Protein AF-A0A2K8M964-F1 (afdb_monomer)

Solvent-accessible surface area (backbone atoms only — not comparable to full-atom values): 25993 Å² total; per-residue (Å²): 140,85,85,83,83,85,87,89,86,86,86,88,82,88,88,83,84,88,84,87,88,90,89,86,85,90,88,86,87,88,90,86,88,88,87,88,87,73,71,53,57,13,79,77,76,64,48,77,38,82,64,74,71,95,71,92,65,82,78,81,58,53,56,84,63,90,85,57,62,48,78,42,82,41,100,85,79,46,73,45,76,37,46,47,60,54,50,52,53,51,51,54,52,50,54,69,72,57,61,89,82,81,88,87,85,87,88,86,86,90,85,62,90,75,65,76,75,78,78,71,93,84,80,80,84,89,73,88,70,70,70,68,64,58,58,66,50,53,54,54,52,52,52,51,51,52,50,51,52,54,48,52,49,51,51,52,50,52,50,50,50,50,48,53,52,50,52,50,52,50,49,51,50,51,51,50,50,53,50,49,51,50,51,52,48,53,50,48,52,51,48,52,52,49,51,53,49,49,54,50,50,50,52,51,52,56,46,52,49,50,52,50,54,50,51,50,52,50,51,53,51,52,49,52,52,49,54,53,51,50,52,52,49,52,51,50,51,53,52,49,54,52,51,52,50,52,50,52,51,50,51,53,51,50,51,52,52,50,52,52,50,52,53,50,52,49,53,51,51,53,52,51,49,53,50,52,52,50,52,51,51,50,52,50,52,51,52,53,52,50,52,51,52,50,54,52,49,52,49,53,50,49,54,51,51,51,51,51,50,52,50,51,51,51,52,50,51,49,53,50,51,52,52,51,49,51,52,50,49,54,50,52,52,49,52,49,51,51,52,48,53,52,47,54,51,47,53,50,51,50,50,53,50,50,53,51,49,51,51,49,53,50,50,50,50,51,52,50,54,51,50,52,51,55,51,55,58,53,57,64,59,61,66,64,66,71,70,69,78,81,79,82,88,85,89,84,89,86,80,92,81,81,86,83,88,86,78,90,76,60,66,75,58,52,58,57,55,56,55,57,60,74,72,48,91,117

Secondary structure (DSSP, 8-state):
---------------------------------------EE-TTT-PEEPPPPSSSPPPP-S---TT--EEEE-TTS-EEEE-HHHHHHHHHHHHHHS------------SSTTTTTSS-TTS-SSS-STTHHHHHHHHHHHHHHHHHHHHHHHHHHHHHHHHHHHHHHHHHHHHHHHHHHHHHHHHHHHHHHHHHHHHHHHHHHHHHHHHHHHHHHHHHHHHHHHHHHHHHHHHHHHHHHHHHHHHHHHHHHHHHHHHHHHHHHHHHHHHHHHHHHHHHHHHHHHHHHHHHHHHHHHHHHHHHHHHHHHHHHHHHHHHHHHHHHHHHHHHHHHHHHHHHHHHHHHHHHHHHHHHHHHHHHHHHHHHHHHHHHHHHHHHHHHTTTTTSSSSSS--------------SSSHHHHHHHHHHSSS---

pLDDT: mean 72.09, std 21.63, range [27.67, 97.69]

Sequence (426 aa):
MIDEPSPTSGNAAAAGSGPAPPADGLLDGPGVPPEEAGTGQCEACGRVLPRAAEGGGQPQRFCHAEHTLWRVPDRKGGTKRMRCREVAAAWQVEAATRGRADAPGPPIDLHGLAEQVASFGTRAAEVLAPLGALAGQADRIQEALAGDVAAARREVEAMRARVREMEGQVSVAQAAARTAEQEAQKARERAAAATSKAEQAERIAAQATRERDQAQGQLDAERKRRETAEELRAAALTAKDLAEQENARLAAAVEQQTQRLEELQTGVRDTARAHSEEIGRLHQQHAEALAAAQADHDRTLAERIDRERTRLDQELQRATAEHAAERNRLTAELDAARRSAAADAREQAETIGALNRELGAATVRAAAAETDRENAAAALAGLRTGLEELISDIAVPRPETSQPADVADGTRAWFADQLARLLDTP

Foldseek 3Di:
DDDDDDDDDDDDDDDDDDDDDDDDDDDDDDDDDDDDDDWDAAPQPRHTDDDDPPDDDDDDNHDPDPPDWDFDQDPVRHTDTDGSVVVVVVVVVVCVVPPDDDDDDDDDDDDPPPPVVPPPPPPPPPPPDPPVVVVVVVVVVVVVVVVVVVVVVVVVVVVVVVVVVVVVVVVVVVVVVVVVVVVVVVVVVVVVVVVVVVVVVVVVVVVVVVVVVVVVVVVVVVVVVVVVVVVVVVVVVVVVVVVVVVVVVVVVVVVVVVVVVVVVVVVVVVVVVVVVVVVVVVVVVVVVVVVVVVVVVVVVVVVVVVVVVVVVVVVVVVVVVVVVVVVVVVVVVVVVVVVVVVVVVVVVVVVVVVVVVVVVVVVVVVVVVVVVVVVVVVVVVVVVVVVPPPPPDDDDDDDDDDDDDDDPDPVVVVVVVVVVVVVDPD

Mean predicted aligned error: 23.31 Å

Radius of gyration: 129.9 Å; Cα contacts (8 Å, |Δi|>4): 72; chains: 1; bounding box: 238×81×354 Å

Structure (mmCIF, N/CA/C/O backbone):
data_AF-A0A2K8M964-F1
#
_entry.id   AF-A0A2K8M964-F1
#
loop_
_atom_site.group_PDB
_atom_site.id
_atom_site.type_symbol
_atom_site.label_atom_id
_atom_site.label_alt_id
_atom_site.label_comp_id
_atom_site.label_asym_id
_atom_site.label_entity_id
_atom_site.label_seq_id
_atom_site.pdbx_PDB_ins_code
_atom_site.Cartn_x
_atom_site.Cartn_y
_atom_site.Cartn_z
_atom_site.occupancy
_atom_site.B_iso_or_equiv
_atom_site.auth_seq_id
_atom_site.auth_comp_id
_atom_site.auth_asym_id
_atom_site.auth_atom_id
_atom_site.pdbx_PDB_model_num
ATOM 1 N N . MET A 1 1 ? -4.542 -20.917 17.287 1.00 40.91 1 MET A N 1
ATOM 2 C CA . MET A 1 1 ? -3.892 -21.504 18.474 1.00 40.91 1 MET A CA 1
ATOM 3 C C . MET A 1 1 ? -4.021 -20.466 19.562 1.00 40.91 1 MET A C 1
ATOM 5 O O . MET A 1 1 ? -3.433 -19.402 19.431 1.00 40.91 1 MET A O 1
ATOM 9 N N . ILE A 1 2 ? -4.942 -20.705 20.489 1.00 37.47 2 ILE A N 1
ATOM 10 C CA . ILE A 1 2 ? -5.301 -19.798 21.578 1.00 37.47 2 ILE A CA 1
ATOM 11 C C . ILE A 1 2 ? -4.778 -20.487 22.831 1.00 37.47 2 ILE A C 1
ATOM 13 O O . ILE A 1 2 ? -5.277 -21.558 23.161 1.00 37.47 2 ILE A O 1
ATOM 17 N N . ASP A 1 3 ? -3.769 -19.898 23.462 1.00 45.75 3 ASP A N 1
ATOM 18 C CA . ASP A 1 3 ? -3.354 -20.242 24.819 1.00 45.75 3 ASP A CA 1
ATOM 19 C C . ASP A 1 3 ? -3.607 -19.010 25.689 1.00 45.75 3 ASP A C 1
ATOM 21 O O . ASP A 1 3 ? -2.879 -18.018 25.630 1.00 45.75 3 ASP A O 1
ATOM 25 N N . GLU A 1 4 ? -4.682 -19.076 26.469 1.00 50.28 4 GLU A N 1
ATOM 26 C CA . GLU A 1 4 ? -4.830 -18.309 27.703 1.00 50.28 4 GLU A CA 1
ATOM 27 C C . GLU A 1 4 ? -4.284 -19.154 28.857 1.00 50.28 4 GLU A C 1
ATOM 29 O O . GLU A 1 4 ? -4.508 -20.368 28.903 1.00 50.28 4 GLU A O 1
ATOM 34 N N . PRO A 1 5 ? -3.656 -18.512 29.852 1.00 57.22 5 PRO A N 1
ATOM 35 C CA . PRO A 1 5 ? -4.019 -18.886 31.209 1.00 57.22 5 PRO A CA 1
ATOM 36 C C . PRO A 1 5 ? -4.329 -17.696 32.124 1.00 57.22 5 PRO A C 1
ATOM 38 O O . PRO A 1 5 ? -3.728 -16.623 32.071 1.00 57.22 5 PRO A O 1
ATOM 41 N N . SER A 1 6 ? -5.301 -17.985 32.984 1.00 47.41 6 SER A N 1
ATOM 42 C CA . SER A 1 6 ? -5.972 -17.185 34.002 1.00 47.41 6 SER A CA 1
ATOM 43 C C . SER A 1 6 ? -5.071 -16.459 35.017 1.00 47.41 6 SER A C 1
ATOM 45 O O . SER A 1 6 ? -3.968 -16.921 35.315 1.00 47.41 6 SER A O 1
ATOM 47 N N . PRO A 1 7 ? -5.582 -15.382 35.652 1.00 54.84 7 PRO A N 1
ATOM 48 C CA . PRO A 1 7 ? -4.859 -14.617 36.660 1.00 54.84 7 PRO A CA 1
ATOM 49 C C . PRO A 1 7 ? -5.059 -15.158 38.085 1.00 54.84 7 PRO A C 1
ATOM 51 O O . PRO A 1 7 ? -6.172 -15.456 38.521 1.00 54.84 7 PRO A O 1
ATOM 54 N N . THR A 1 8 ? -3.967 -15.199 38.844 1.00 40.88 8 THR A N 1
ATOM 55 C CA . THR A 1 8 ? -3.927 -15.333 40.303 1.00 40.88 8 THR A CA 1
ATOM 56 C C . THR A 1 8 ? -3.992 -13.951 40.952 1.00 40.88 8 THR A C 1
ATOM 58 O O . THR A 1 8 ? -3.067 -13.149 40.842 1.00 40.88 8 THR A O 1
ATOM 61 N N . SER A 1 9 ? -5.072 -13.679 41.678 1.00 43.28 9 SER A N 1
ATOM 62 C CA . SER A 1 9 ? -5.207 -12.535 42.580 1.00 43.28 9 SER A CA 1
ATOM 63 C C . SER A 1 9 ? -5.222 -13.031 44.026 1.00 43.28 9 SER A C 1
ATOM 65 O O . SER A 1 9 ? -6.190 -13.619 44.499 1.00 43.28 9 SER A O 1
ATOM 67 N N . GLY A 1 10 ? -4.120 -12.795 44.736 1.00 36.47 10 GLY A N 1
ATOM 68 C CA . GLY A 1 10 ? -4.004 -12.991 46.177 1.00 36.47 10 GLY A CA 1
ATOM 69 C C . GLY A 1 10 ? -3.487 -11.710 46.814 1.00 36.47 10 GLY A C 1
ATOM 70 O O . GLY A 1 10 ? -2.317 -11.381 46.658 1.00 36.47 10 GLY A O 1
ATOM 71 N N . ASN A 1 11 ? -4.367 -10.976 47.494 1.00 41.28 11 ASN A N 1
ATOM 72 C CA . ASN A 1 11 ? -3.999 -9.942 48.458 1.00 41.28 11 ASN A CA 1
ATOM 73 C C . ASN A 1 11 ? -5.216 -9.573 49.313 1.00 41.28 11 ASN A C 1
ATOM 75 O O . ASN A 1 11 ? -6.194 -9.054 48.783 1.00 41.28 11 ASN A O 1
ATOM 79 N N . ALA A 1 12 ? -5.126 -9.781 50.628 1.00 39.16 12 ALA A N 1
ATOM 80 C CA . ALA A 1 12 ? -5.748 -8.912 51.627 1.00 39.16 12 ALA A CA 1
ATOM 81 C C . ALA A 1 12 ? -5.158 -9.195 53.015 1.00 39.16 12 ALA A C 1
ATOM 83 O O . ALA A 1 12 ? -4.974 -10.341 53.422 1.00 39.16 12 ALA A O 1
ATOM 84 N N . ALA A 1 13 ? -4.857 -8.108 53.713 1.00 41.25 13 ALA A N 1
ATOM 85 C CA . ALA A 1 13 ? -4.199 -8.030 55.000 1.00 41.25 13 ALA A CA 1
ATOM 86 C C . ALA A 1 13 ? -5.193 -7.796 56.158 1.00 41.25 13 ALA A C 1
ATOM 88 O O . ALA A 1 13 ? -6.268 -7.248 55.949 1.00 41.25 13 ALA A O 1
ATOM 89 N N . ALA A 1 14 ? -4.718 -8.114 57.368 1.00 41.19 14 ALA A N 1
ATOM 90 C CA . ALA A 1 14 ? -4.820 -7.349 58.621 1.00 41.19 14 ALA A CA 1
ATOM 91 C C . ALA A 1 14 ? -6.162 -7.094 59.365 1.00 41.19 14 ALA A C 1
ATOM 93 O O . ALA A 1 14 ? -7.125 -6.561 58.832 1.00 41.19 14 ALA A O 1
ATOM 94 N N . ALA A 1 15 ? -6.030 -7.279 60.693 1.00 38.66 15 ALA A N 1
ATOM 95 C CA . ALA A 1 15 ? -6.541 -6.474 61.820 1.00 38.66 15 ALA A CA 1
ATOM 96 C C . ALA A 1 15 ? -7.928 -6.758 62.448 1.00 38.66 15 ALA A C 1
ATOM 98 O O . ALA A 1 15 ? -8.960 -6.650 61.801 1.00 38.66 15 ALA A O 1
ATOM 99 N N . GLY A 1 16 ? -7.923 -6.918 63.787 1.00 34.56 16 GLY A N 1
ATOM 100 C CA . GLY A 1 16 ? -8.814 -6.140 64.668 1.00 34.56 16 GLY A CA 1
ATOM 101 C C . GLY A 1 16 ? -9.736 -6.877 65.657 1.00 34.56 16 GLY A C 1
ATOM 102 O O . GLY A 1 16 ? -10.811 -7.305 65.275 1.00 34.56 16 GLY A O 1
ATOM 103 N N . SER A 1 17 ? -9.341 -6.858 66.942 1.00 40.28 17 SER A N 1
ATOM 104 C CA . SER A 1 17 ? -10.141 -6.477 68.138 1.00 40.28 17 SER A CA 1
ATOM 105 C C . SER A 1 17 ? -11.373 -7.290 68.614 1.00 40.28 17 SER A C 1
ATOM 107 O O . SER A 1 17 ? -12.320 -7.524 67.876 1.00 40.28 17 SER A O 1
ATOM 109 N N . GLY A 1 18 ? -11.386 -7.623 69.922 1.00 39.59 18 GLY A N 1
ATOM 110 C CA . GLY A 1 18 ? -12.523 -8.192 70.690 1.00 39.59 18 GLY A CA 1
ATOM 111 C C . GLY A 1 18 ? -13.693 -7.215 70.937 1.00 39.59 18 GLY A C 1
ATOM 112 O O . GLY A 1 18 ? -13.637 -6.095 70.425 1.00 39.59 18 GLY A O 1
ATOM 113 N N . PRO A 1 19 ? -14.753 -7.594 71.702 1.00 52.03 19 PRO A N 1
ATOM 114 C CA . PRO A 1 19 ? -14.696 -7.681 73.182 1.00 52.03 19 PRO A CA 1
ATOM 115 C C . PRO A 1 19 ? -15.599 -8.765 73.866 1.00 52.03 19 PRO A C 1
ATOM 117 O O . PRO A 1 19 ? -16.373 -9.455 73.212 1.00 52.03 19 PRO A O 1
ATOM 120 N N . ALA A 1 20 ? -15.481 -8.897 75.203 1.00 41.50 20 ALA A N 1
ATOM 121 C CA . ALA A 1 20 ? -16.343 -9.648 76.165 1.00 41.50 20 ALA A CA 1
ATOM 122 C C . ALA A 1 20 ? -17.724 -8.954 76.409 1.00 41.50 20 ALA A C 1
ATOM 124 O O . ALA A 1 20 ? -17.921 -7.931 75.747 1.00 41.50 20 ALA A O 1
ATOM 125 N N . PRO A 1 21 ? -18.646 -9.322 77.364 1.00 58.38 21 PRO A N 1
ATOM 126 C CA . PRO A 1 21 ? -18.757 -10.390 78.414 1.00 58.38 21 PRO A CA 1
ATOM 127 C C . PRO A 1 21 ? -20.223 -10.998 78.484 1.00 58.38 21 PRO A C 1
ATOM 129 O O . PRO A 1 21 ? -20.845 -10.989 77.421 1.00 58.38 21 PRO A O 1
ATOM 132 N N . PRO A 1 22 ? -20.880 -11.442 79.612 1.00 55.94 22 PRO A N 1
ATOM 133 C CA . PRO A 1 22 ? -20.491 -11.800 81.003 1.00 55.94 22 PRO A CA 1
ATOM 134 C C . PRO A 1 22 ? -21.078 -13.143 81.568 1.00 55.94 22 PRO A C 1
ATOM 136 O O . PRO A 1 22 ? -21.690 -13.935 80.860 1.00 55.94 22 PRO A O 1
ATOM 139 N N . ALA A 1 23 ? -20.825 -13.365 82.870 1.00 41.78 23 ALA A N 1
ATOM 140 C CA . ALA A 1 23 ? -21.050 -14.527 83.748 1.00 41.78 23 ALA A CA 1
ATOM 141 C C . ALA A 1 23 ? -22.488 -14.751 84.290 1.00 41.78 23 ALA A C 1
ATOM 143 O O . ALA A 1 23 ? -23.269 -13.806 84.302 1.00 41.78 23 ALA A O 1
ATOM 144 N N . ASP A 1 24 ? -22.789 -15.973 84.785 1.00 40.06 24 ASP A N 1
ATOM 145 C CA . ASP A 1 24 ? -23.288 -16.278 86.159 1.00 40.06 24 ASP A CA 1
ATOM 146 C C . ASP A 1 24 ? -23.806 -17.734 86.352 1.00 40.06 24 ASP A C 1
ATOM 148 O O . ASP A 1 24 ? -24.409 -18.309 85.450 1.00 40.06 24 ASP A O 1
ATOM 152 N N . GLY A 1 25 ? -23.639 -18.279 87.577 1.00 34.75 25 GLY A N 1
ATOM 153 C CA . GLY A 1 25 ? -24.485 -19.339 88.189 1.00 34.75 25 GLY A CA 1
ATOM 154 C C . GLY A 1 25 ? -23.884 -20.761 88.305 1.00 34.75 25 GLY A C 1
ATOM 155 O O . GLY A 1 25 ? -23.862 -21.481 87.318 1.00 34.75 25 GLY A O 1
ATOM 156 N N . LEU A 1 26 ? -23.250 -21.185 89.414 1.00 37.28 26 LEU A N 1
ATOM 157 C CA . LEU A 1 26 ? -23.795 -21.769 90.671 1.00 37.28 26 LEU A CA 1
ATOM 158 C C . LEU A 1 26 ? -24.529 -23.129 90.516 1.00 37.28 26 LEU A C 1
ATOM 160 O O . LEU A 1 26 ? -25.620 -23.129 89.961 1.00 37.28 26 LEU A O 1
ATOM 164 N N . LEU A 1 27 ? -23.975 -24.232 91.072 1.00 40.16 27 LEU A N 1
ATOM 165 C CA . LEU A 1 27 ? -24.663 -25.353 91.773 1.00 40.16 27 LEU A CA 1
ATOM 166 C C . LEU A 1 27 ? -23.699 -26.509 92.181 1.00 40.16 27 LEU A C 1
ATOM 168 O O . LEU A 1 27 ? -22.688 -26.736 91.525 1.00 40.16 27 LEU A O 1
ATOM 172 N N . ASP A 1 28 ? -24.100 -27.221 93.250 1.00 38.66 28 ASP A N 1
ATOM 173 C CA . ASP A 1 28 ? -23.691 -28.552 93.777 1.00 38.66 28 ASP A CA 1
ATOM 174 C C . ASP A 1 28 ? -22.655 -28.678 94.935 1.00 38.66 28 ASP A C 1
ATOM 176 O O . ASP A 1 28 ? -21.464 -28.417 94.797 1.00 38.66 28 ASP A O 1
ATOM 180 N N . GLY A 1 29 ? -23.146 -29.137 96.109 1.00 31.42 29 GLY A N 1
ATOM 181 C CA . GLY A 1 29 ? -22.381 -29.660 97.272 1.00 31.42 29 GLY A CA 1
ATOM 182 C C . GLY A 1 29 ? -22.253 -31.200 97.236 1.00 31.42 29 GLY A C 1
ATOM 183 O O . GLY A 1 29 ? -22.307 -31.750 96.141 1.00 31.42 29 GLY A O 1
ATOM 184 N N . PRO A 1 30 ? -22.235 -31.969 98.356 1.00 47.41 30 PRO A N 1
ATOM 185 C CA . PRO A 1 30 ? -21.761 -31.753 99.736 1.00 47.41 30 PRO A CA 1
ATOM 186 C C . PRO A 1 30 ? -20.774 -32.865 100.230 1.00 47.41 30 PRO A C 1
ATOM 188 O O . PRO A 1 30 ? -20.643 -33.920 99.617 1.00 47.41 30 PRO A O 1
ATOM 191 N N . GLY A 1 31 ? -20.138 -32.686 101.400 1.00 32.56 31 GLY A N 1
ATOM 192 C CA . GLY A 1 31 ? -19.386 -33.741 102.112 1.00 32.56 31 GLY A CA 1
ATOM 193 C C . GLY A 1 31 ? -19.042 -33.365 103.567 1.00 32.56 31 GLY A C 1
ATOM 194 O O . GLY A 1 31 ? -18.416 -32.343 103.810 1.00 32.56 31 GLY A O 1
ATOM 195 N N . VAL A 1 32 ? -19.486 -34.186 104.522 1.00 35.72 32 VAL A N 1
ATOM 196 C CA . VAL A 1 32 ? -19.400 -34.114 106.013 1.00 35.72 32 VAL A CA 1
ATOM 197 C C . VAL A 1 32 ? -18.560 -35.336 106.494 1.00 35.72 32 VAL A C 1
ATOM 199 O O . VAL A 1 32 ? -18.498 -36.256 105.671 1.00 35.72 32 VAL A O 1
ATOM 202 N N . PRO A 1 33 ? -17.972 -35.498 107.728 1.00 46.22 33 PRO A N 1
ATOM 203 C CA . PRO A 1 33 ? -17.981 -34.740 109.018 1.00 46.22 33 PRO A CA 1
ATOM 204 C C . PRO A 1 33 ? -16.581 -34.526 109.691 1.00 46.22 33 PRO A C 1
ATOM 206 O O . PRO A 1 33 ? -15.556 -34.873 109.106 1.00 46.22 33 PRO A O 1
ATOM 209 N N . PRO A 1 34 ? -16.520 -33.989 110.940 1.00 42.03 34 PRO A N 1
ATOM 210 C CA . PRO A 1 34 ? -16.050 -34.844 112.055 1.00 42.03 34 PRO A CA 1
ATOM 211 C C . PRO A 1 34 ? -16.833 -34.738 113.394 1.00 42.03 34 PRO A C 1
ATOM 213 O O . PRO A 1 34 ? -17.684 -33.871 113.588 1.00 42.03 34 PRO A O 1
ATOM 216 N N . GLU A 1 35 ? -16.525 -35.697 114.277 1.00 36.03 35 GLU A N 1
ATOM 217 C CA . GLU A 1 35 ? -17.191 -36.161 115.509 1.00 36.03 35 GLU A CA 1
ATOM 218 C C . GLU A 1 35 ? -17.103 -35.271 116.778 1.00 36.03 35 GLU A C 1
ATOM 220 O O . GLU A 1 35 ? -16.074 -34.700 117.119 1.00 36.03 35 GLU A O 1
ATOM 225 N N . GLU A 1 36 ? -18.242 -35.229 117.483 1.00 36.78 36 GLU A N 1
ATOM 226 C CA . GLU A 1 36 ? -18.533 -35.422 118.923 1.00 36.78 36 GLU A CA 1
ATOM 227 C C . GLU A 1 36 ? -17.621 -34.893 120.060 1.00 36.78 36 GLU A C 1
ATOM 229 O O . GLU A 1 36 ? -16.588 -35.467 120.384 1.00 36.78 36 GLU A O 1
ATOM 234 N N . ALA A 1 37 ? -18.153 -33.930 120.843 1.00 34.19 37 ALA A N 1
ATOM 235 C CA . ALA A 1 37 ? -18.005 -33.875 122.314 1.00 34.19 37 ALA A CA 1
ATOM 236 C C . ALA A 1 37 ? -19.098 -32.990 122.981 1.00 34.19 37 ALA A C 1
ATOM 238 O O . ALA A 1 37 ? -19.218 -31.806 122.659 1.00 34.19 37 ALA A O 1
ATOM 239 N N . GLY A 1 38 ? -19.852 -33.538 123.951 1.00 43.00 38 GLY A N 1
ATOM 240 C CA . GLY A 1 38 ? -20.643 -32.798 124.960 1.00 43.00 38 GLY A CA 1
ATOM 241 C C . GLY A 1 38 ? -22.174 -32.792 124.788 1.00 43.00 38 GLY A C 1
ATOM 242 O O . GLY A 1 38 ? -22.724 -31.897 124.150 1.00 43.00 38 GLY A O 1
ATOM 243 N N . THR A 1 39 ? -22.878 -33.738 125.421 1.00 51.12 39 THR A N 1
ATOM 244 C CA . THR A 1 39 ? -24.340 -33.928 125.312 1.00 51.12 39 THR A CA 1
ATOM 245 C C . THR A 1 39 ? -25.066 -33.803 126.662 1.00 51.12 39 THR A C 1
ATOM 247 O O . THR A 1 39 ? -24.845 -34.624 127.551 1.00 51.12 39 THR A O 1
ATOM 250 N N . GLY A 1 40 ? -25.965 -32.822 126.825 1.00 60.91 40 GLY A N 1
ATOM 251 C CA . GLY A 1 40 ? -26.923 -32.772 127.948 1.00 60.91 40 GLY A CA 1
ATOM 252 C C . GLY A 1 40 ? -28.095 -33.742 127.732 1.00 60.91 40 GLY A C 1
ATOM 253 O O . GLY A 1 40 ? -28.362 -34.103 126.594 1.00 60.91 40 GLY A O 1
ATOM 254 N N . GLN A 1 41 ? -28.802 -34.189 128.775 1.00 68.19 41 GLN A N 1
ATOM 255 C CA . GLN A 1 41 ? -29.974 -35.081 128.655 1.00 68.19 41 GLN A CA 1
ATOM 256 C C . GLN A 1 41 ? -31.280 -34.346 129.008 1.00 68.19 41 GLN A C 1
ATOM 258 O O . GLN A 1 41 ? -31.298 -33.460 129.856 1.00 68.19 41 GLN A O 1
ATOM 263 N N . CYS A 1 42 ? -32.388 -34.708 128.359 1.00 72.69 42 CYS A N 1
ATOM 264 C CA . CYS A 1 42 ? -33.721 -34.159 128.600 1.00 72.69 42 CYS A CA 1
ATOM 265 C C . CYS A 1 42 ? -34.270 -34.614 129.959 1.00 72.69 42 CYS A C 1
ATOM 267 O O . CYS A 1 42 ? -34.459 -35.810 130.167 1.00 72.69 42 CYS A O 1
ATOM 269 N N . GLU A 1 43 ? -34.655 -33.671 130.824 1.00 69.50 43 GLU A N 1
ATOM 270 C CA . GLU A 1 43 ? -35.143 -33.971 132.185 1.00 69.50 43 GLU A CA 1
ATOM 271 C C . GLU A 1 43 ? -36.427 -34.829 132.220 1.00 69.50 43 GLU A C 1
ATOM 273 O O . GLU A 1 43 ? -36.661 -35.545 133.186 1.00 69.50 43 GLU A O 1
ATOM 278 N N . ALA A 1 44 ? -37.262 -34.796 131.173 1.00 67.94 44 ALA A N 1
ATOM 279 C CA . ALA A 1 44 ? -38.541 -35.517 131.153 1.00 67.94 44 ALA A CA 1
ATOM 280 C C . ALA A 1 44 ? -38.462 -36.952 130.596 1.00 67.94 44 ALA A C 1
ATOM 282 O O . ALA A 1 44 ? -39.294 -37.786 130.938 1.00 67.94 44 ALA A O 1
ATOM 283 N N . CYS A 1 45 ? -37.517 -37.249 129.697 1.00 69.75 45 CYS A N 1
ATOM 284 C CA . CYS A 1 45 ? -37.443 -38.559 129.025 1.00 69.75 45 CYS A CA 1
ATOM 285 C C . CYS A 1 45 ? -36.032 -39.164 128.961 1.00 69.75 45 CYS A C 1
ATOM 287 O O . CYS A 1 45 ? -35.850 -40.201 128.332 1.00 69.75 45 CYS A O 1
ATOM 289 N N . GLY A 1 46 ? -35.028 -38.512 129.557 1.00 67.38 46 GLY A N 1
ATOM 290 C CA . GLY A 1 46 ? -33.637 -38.980 129.608 1.00 67.38 46 GLY A CA 1
ATOM 291 C C . GLY A 1 46 ? -32.861 -38.901 128.286 1.00 67.38 46 GLY A C 1
ATOM 292 O O . GLY A 1 46 ? -31.688 -39.255 128.242 1.00 67.38 46 GLY A O 1
ATOM 293 N N . ARG A 1 47 ? -33.477 -38.442 127.187 1.00 70.31 47 ARG A N 1
ATOM 294 C CA . ARG A 1 47 ? -32.848 -38.433 125.854 1.00 70.31 47 ARG A CA 1
ATOM 295 C C . ARG A 1 47 ? -31.783 -37.342 125.713 1.00 70.31 47 ARG A C 1
ATOM 297 O O . ARG A 1 47 ? -32.029 -36.202 126.089 1.00 70.31 47 ARG A O 1
ATOM 304 N N . VAL A 1 48 ? -30.648 -37.673 125.103 1.00 67.88 48 VAL A N 1
ATOM 305 C CA . VAL A 1 48 ? -29.555 -36.742 124.777 1.00 67.88 48 VAL A CA 1
ATOM 306 C C . VAL A 1 48 ? -30.028 -35.587 123.872 1.00 67.88 48 VAL A C 1
ATOM 308 O O . VAL A 1 48 ? -30.717 -35.809 122.877 1.00 67.88 48 VAL A O 1
ATOM 311 N N . LEU A 1 49 ? -29.667 -34.355 124.235 1.00 66.62 49 LEU A N 1
ATOM 312 C CA . LEU A 1 49 ? -29.971 -33.098 123.556 1.00 66.62 49 LEU A CA 1
ATOM 313 C C . LEU A 1 49 ? -28.749 -32.580 122.777 1.00 66.62 49 LEU A C 1
ATOM 315 O O . LEU A 1 49 ? -27.622 -32.698 123.268 1.00 66.62 49 LEU A O 1
ATOM 319 N N . PRO A 1 50 ? -28.961 -31.971 121.593 1.00 60.44 50 PRO A N 1
ATOM 320 C CA . PRO A 1 50 ? -27.890 -31.352 120.817 1.00 60.44 50 PRO A CA 1
ATOM 321 C C . PRO A 1 50 ? -27.283 -30.153 121.566 1.00 60.44 50 PRO A C 1
ATOM 323 O O . PRO A 1 50 ? -27.994 -29.399 122.234 1.00 60.44 50 PRO A O 1
ATOM 326 N N . ARG A 1 51 ? -25.957 -29.991 121.461 1.00 57.38 51 ARG A N 1
ATOM 327 C CA . ARG A 1 51 ? -25.169 -28.940 122.128 1.00 57.38 51 ARG A CA 1
ATOM 328 C C . ARG A 1 51 ? -25.705 -27.553 121.740 1.00 57.38 51 ARG A C 1
ATOM 330 O O . ARG A 1 51 ? -25.926 -27.281 120.563 1.00 57.38 51 ARG A O 1
ATOM 337 N N . ALA A 1 52 ? -25.935 -26.684 122.727 1.00 56.25 52 ALA A N 1
ATOM 338 C CA . ALA A 1 52 ? -26.333 -25.302 122.468 1.00 56.25 52 ALA A CA 1
ATOM 339 C C . ALA A 1 52 ? -25.209 -24.598 121.690 1.00 56.25 52 ALA A C 1
ATOM 341 O O . ALA A 1 52 ? -24.057 -24.636 122.120 1.00 56.25 52 ALA A O 1
ATOM 342 N N . ALA A 1 53 ? -25.539 -24.007 120.538 1.00 47.88 53 ALA A N 1
ATOM 343 C CA . ALA A 1 53 ? -24.582 -23.272 119.721 1.00 47.88 53 ALA A CA 1
ATOM 344 C C . ALA A 1 53 ? -23.941 -22.144 120.546 1.00 47.88 53 ALA A C 1
ATOM 346 O O . ALA A 1 53 ? -24.626 -21.449 121.300 1.00 47.88 53 ALA A O 1
ATOM 347 N N . GLU A 1 54 ? -22.623 -22.005 120.418 1.00 48.22 54 GLU A N 1
ATOM 348 C CA . GLU A 1 54 ? -21.801 -20.997 121.087 1.00 48.22 54 GLU A CA 1
ATOM 349 C C . GLU A 1 54 ? -22.307 -19.594 120.721 1.00 48.22 54 GLU A C 1
ATOM 351 O O . GLU A 1 54 ? -22.028 -19.061 119.653 1.00 48.22 54 GLU A O 1
ATOM 356 N N . GLY A 1 55 ? -23.149 -19.034 121.592 1.00 48.50 55 GLY A N 1
ATOM 357 C CA . GLY A 1 55 ? -23.871 -17.794 121.320 1.00 48.50 55 GLY A CA 1
ATOM 358 C C . GLY A 1 55 ? -25.070 -17.581 122.243 1.00 48.50 55 GLY A C 1
ATOM 359 O O . GLY A 1 55 ? -26.203 -17.508 121.786 1.00 48.50 55 GLY A O 1
ATOM 360 N N . GLY A 1 56 ? -24.834 -17.502 123.557 1.00 48.28 56 GLY A N 1
ATOM 361 C CA . GLY A 1 56 ? -25.692 -16.747 124.489 1.00 48.28 56 GLY A CA 1
ATOM 362 C C . GLY A 1 56 ? -27.135 -17.215 124.758 1.00 48.28 56 GLY A C 1
ATOM 363 O O . GLY A 1 56 ? -27.881 -16.464 125.382 1.00 48.28 56 GLY A O 1
ATOM 364 N N . GLY A 1 57 ? -27.553 -18.416 124.351 1.00 50.66 57 GLY A N 1
ATOM 365 C CA . GLY A 1 57 ? -28.860 -18.989 124.715 1.00 50.66 57 GLY A CA 1
ATOM 366 C C . GLY A 1 57 ? -28.786 -19.916 125.937 1.00 50.66 57 GLY A C 1
ATOM 367 O O . GLY A 1 57 ? -27.868 -20.725 126.035 1.00 50.66 57 GLY A O 1
ATOM 368 N N . GLN A 1 58 ? -29.749 -19.838 126.868 1.00 53.78 58 GLN A N 1
ATOM 369 C CA . GLN A 1 58 ? -29.853 -20.792 127.988 1.00 53.78 58 GLN A CA 1
ATOM 370 C C . GLN A 1 58 ? -29.899 -22.251 127.480 1.00 53.78 58 GLN A C 1
ATOM 372 O O . GLN A 1 58 ? -30.584 -22.519 126.486 1.00 53.78 58 GLN A O 1
ATOM 377 N N . PRO A 1 59 ? -29.234 -23.211 128.157 1.00 57.28 59 PRO A N 1
ATOM 378 C CA . PRO A 1 59 ? -29.270 -24.618 127.764 1.00 57.28 59 PRO A CA 1
ATOM 379 C C . PRO A 1 59 ? -30.714 -25.137 127.776 1.00 57.28 59 PRO A C 1
ATOM 381 O O . PRO A 1 59 ? -31.430 -25.008 128.772 1.00 57.28 59 PRO A O 1
ATOM 384 N N . GLN A 1 60 ? -31.162 -25.718 126.659 1.00 62.06 60 GLN A N 1
ATOM 385 C CA . GLN A 1 60 ? -32.499 -26.304 126.571 1.00 62.06 60 GLN A CA 1
ATOM 386 C C . GLN A 1 60 ? -32.601 -27.498 127.532 1.00 62.06 60 GLN A C 1
ATOM 388 O O . GLN A 1 60 ? -31.799 -28.422 127.460 1.00 62.06 60 GLN A O 1
ATOM 393 N N . ARG A 1 61 ? -33.593 -27.488 128.433 1.00 65.62 61 ARG A N 1
ATOM 394 C CA . ARG A 1 61 ? -33.801 -28.548 129.448 1.00 65.62 61 ARG A CA 1
ATOM 395 C C . ARG A 1 61 ? -34.636 -29.736 128.938 1.00 65.62 61 ARG A C 1
ATOM 397 O O . ARG A 1 61 ? -34.652 -30.803 129.551 1.00 65.62 61 ARG A O 1
ATOM 404 N N . PHE A 1 62 ? -35.334 -29.577 127.807 1.00 72.00 62 PHE A N 1
ATOM 405 C CA . PHE A 1 62 ? -36.288 -30.562 127.279 1.00 72.00 62 PHE A CA 1
ATOM 406 C C . PHE A 1 62 ? -36.134 -30.779 125.769 1.00 72.00 62 PHE A C 1
ATOM 408 O O . PHE A 1 62 ? -35.828 -29.841 125.040 1.00 72.00 62 PHE A O 1
ATOM 415 N N . CYS A 1 63 ? -36.393 -32.000 125.281 1.00 71.19 63 CYS A N 1
ATOM 416 C CA . CYS A 1 63 ? -36.311 -32.313 123.851 1.00 71.19 63 CYS A CA 1
ATOM 417 C C . CYS A 1 63 ? -37.561 -31.865 123.079 1.00 71.19 63 CYS A C 1
ATOM 419 O O . CYS A 1 63 ? -38.688 -32.009 123.559 1.00 71.19 63 CYS A O 1
ATOM 421 N N . HIS A 1 64 ? -37.360 -31.424 121.835 1.00 63.31 64 HIS A N 1
ATOM 422 C CA . HIS A 1 64 ? -38.425 -31.079 120.885 1.00 63.31 64 HIS A CA 1
ATOM 423 C C . HIS A 1 64 ? -38.863 -32.240 119.974 1.00 63.31 64 HIS A C 1
ATOM 425 O O . HIS A 1 64 ? -39.671 -32.028 119.074 1.00 63.31 64 HIS A O 1
ATOM 431 N N . ALA A 1 65 ? -38.358 -33.459 120.195 1.00 59.44 65 ALA A N 1
ATOM 432 C CA . ALA A 1 65 ? -38.643 -34.598 119.326 1.00 59.44 65 ALA A CA 1
ATOM 433 C C . ALA A 1 65 ? -40.154 -34.896 119.254 1.00 59.44 65 ALA A C 1
ATOM 435 O O . ALA A 1 65 ? -40.781 -35.226 120.260 1.00 59.44 65 ALA A O 1
ATOM 436 N N . GLU A 1 66 ? -40.724 -34.832 118.048 1.00 57.12 66 GLU A N 1
ATOM 437 C CA . GLU A 1 66 ? -42.151 -35.082 117.784 1.00 57.12 66 GLU A CA 1
ATOM 438 C C . GLU A 1 66 ? -42.559 -36.559 117.956 1.00 57.12 66 GLU A C 1
ATOM 440 O O . GLU A 1 66 ? -43.740 -36.897 117.895 1.00 57.12 66 GLU A O 1
ATOM 445 N N . HIS A 1 67 ? -41.594 -37.445 118.223 1.00 55.41 67 HIS A N 1
ATOM 446 C CA . HIS A 1 67 ? -41.774 -38.900 118.234 1.00 55.41 67 HIS A CA 1
ATOM 447 C C . HIS A 1 67 ? -41.892 -39.529 119.637 1.00 55.41 67 HIS A C 1
ATOM 449 O O . HIS A 1 67 ? -42.095 -40.735 119.744 1.00 55.41 67 HIS A O 1
ATOM 455 N N . THR A 1 68 ? -41.836 -38.741 120.716 1.00 57.69 68 THR A N 1
ATOM 456 C CA . THR A 1 68 ? -42.127 -39.185 122.095 1.00 57.69 68 THR A CA 1
ATOM 457 C C . THR A 1 68 ? -43.305 -38.383 122.649 1.00 57.69 68 THR A C 1
ATOM 459 O O . THR A 1 68 ? -43.140 -37.358 123.306 1.00 57.69 68 THR A O 1
ATOM 462 N N . LEU A 1 69 ? -44.524 -38.831 122.339 1.00 63.09 69 LEU A N 1
ATOM 463 C CA . LEU A 1 69 ? -45.763 -38.230 122.835 1.00 63.09 69 LEU A CA 1
ATOM 464 C C . LEU A 1 69 ? -46.286 -39.028 124.034 1.00 63.09 69 LEU A C 1
ATOM 466 O O . LEU A 1 69 ? -46.676 -40.188 123.889 1.00 63.09 69 LEU A O 1
ATOM 470 N N . TRP A 1 70 ? -46.338 -38.395 125.204 1.00 65.62 70 TRP A N 1
ATOM 471 C CA . TRP A 1 70 ? -46.932 -38.979 126.406 1.00 65.62 70 TRP A CA 1
ATOM 472 C C . TRP A 1 70 ? -48.452 -38.992 126.272 1.00 65.62 70 TRP A C 1
ATOM 474 O O . TRP A 1 70 ? -49.042 -37.995 125.852 1.00 65.62 70 TRP A O 1
ATOM 484 N N . ARG A 1 71 ? -49.101 -40.106 126.623 1.00 68.00 71 ARG A N 1
ATOM 485 C CA . ARG A 1 71 ? -50.565 -40.171 126.717 1.00 68.00 71 ARG A CA 1
ATOM 486 C C . ARG A 1 71 ? -50.978 -39.874 128.152 1.00 68.00 71 ARG A C 1
ATOM 488 O O . ARG A 1 71 ? -50.667 -40.658 129.041 1.00 68.00 71 ARG A O 1
ATOM 495 N N . VAL A 1 72 ? -51.686 -38.770 128.357 1.00 67.75 72 VAL A N 1
ATOM 496 C CA . VAL A 1 72 ? -52.209 -38.363 129.669 1.00 67.75 72 VAL A CA 1
ATOM 497 C C . VAL A 1 72 ? -53.745 -38.392 129.618 1.00 67.75 72 VAL A C 1
ATOM 499 O O . VAL A 1 72 ? -54.311 -37.954 128.609 1.00 67.75 72 VAL A O 1
ATOM 502 N N . PRO A 1 73 ? -54.442 -38.921 130.640 1.00 65.81 73 PRO A N 1
ATOM 503 C CA . PRO A 1 73 ? -55.901 -38.859 130.714 1.00 65.81 73 PRO A CA 1
ATOM 504 C C . PRO A 1 73 ? -56.384 -37.405 130.833 1.00 65.81 73 PRO A C 1
ATOM 506 O O . PRO A 1 73 ? -55.855 -36.640 131.635 1.00 65.81 73 PRO A O 1
ATOM 509 N N . ASP A 1 74 ? -57.389 -37.018 130.050 1.00 66.00 74 ASP A N 1
ATOM 510 C CA . ASP A 1 74 ? -58.040 -35.706 130.114 1.00 66.00 74 ASP A CA 1
ATOM 511 C C . ASP A 1 74 ? -59.327 -35.780 130.962 1.00 66.00 74 ASP A C 1
ATOM 513 O O . ASP A 1 74 ? -59.978 -36.824 131.040 1.00 66.00 74 ASP A O 1
ATOM 517 N N . ARG A 1 75 ? -59.752 -34.655 131.554 1.00 59.03 75 ARG A N 1
ATOM 518 C CA . ARG A 1 75 ? -60.931 -34.521 132.440 1.00 59.03 75 ARG A CA 1
ATOM 519 C C . ARG A 1 75 ? -62.260 -34.959 131.810 1.00 59.03 75 ARG A C 1
ATOM 521 O O . ARG A 1 75 ? -63.244 -35.102 132.526 1.00 59.03 75 ARG A O 1
ATOM 528 N N . LYS A 1 76 ? -62.301 -35.172 130.491 1.00 61.75 76 LYS A N 1
ATOM 529 C CA . LYS A 1 76 ? -63.464 -35.674 129.737 1.00 61.75 76 LYS A CA 1
ATOM 530 C C . LYS A 1 76 ? -63.373 -37.166 129.368 1.00 61.75 76 LYS A C 1
ATOM 532 O O . LYS A 1 76 ? -64.130 -37.620 128.519 1.00 61.75 76 LYS A O 1
ATOM 537 N N . GLY A 1 77 ? -62.445 -37.922 129.965 1.00 63.59 77 GLY A N 1
ATOM 538 C CA . GLY A 1 77 ? -62.313 -39.374 129.765 1.00 63.59 77 GLY A CA 1
ATOM 539 C C . GLY A 1 77 ? -61.571 -39.806 128.490 1.00 63.59 77 GLY A C 1
ATOM 540 O O . GLY A 1 77 ? -61.510 -40.996 128.199 1.00 63.59 77 GLY A O 1
ATOM 541 N N . GLY A 1 78 ? -60.989 -38.869 127.731 1.00 65.19 78 GLY A N 1
ATOM 542 C CA . GLY A 1 78 ? -60.111 -39.156 126.586 1.00 65.19 78 GLY A CA 1
ATOM 543 C C . GLY A 1 78 ? -58.625 -39.184 126.969 1.00 65.19 78 GLY A C 1
ATOM 544 O O . GLY A 1 78 ? -58.258 -38.771 128.062 1.00 65.19 78 GLY A O 1
ATOM 545 N N . THR A 1 79 ? -57.742 -39.631 126.068 1.00 65.94 79 THR A N 1
ATOM 546 C CA . THR A 1 79 ? -56.280 -39.492 126.239 1.00 65.94 79 THR A CA 1
ATOM 547 C C . THR A 1 79 ? -55.736 -38.392 125.329 1.00 65.94 79 THR A C 1
ATOM 549 O O . THR A 1 79 ? -55.865 -38.468 124.107 1.00 65.94 79 THR A O 1
ATOM 552 N N . LYS A 1 80 ? -55.099 -37.369 125.911 1.00 73.81 80 LYS A N 1
ATOM 553 C CA . LYS A 1 80 ? -54.400 -36.310 125.170 1.00 73.81 80 LYS A CA 1
ATOM 554 C C . LYS A 1 80 ? -52.930 -36.693 124.999 1.00 73.81 80 LYS A C 1
ATOM 556 O O . LYS A 1 80 ? -52.304 -37.212 125.921 1.00 73.81 80 LYS A O 1
ATOM 561 N N . ARG A 1 81 ? -52.377 -36.449 123.808 1.00 73.19 81 ARG A N 1
ATOM 562 C CA . ARG A 1 81 ? -50.946 -36.625 123.518 1.00 73.19 81 ARG A CA 1
ATOM 563 C C . ARG A 1 81 ? -50.207 -35.320 123.805 1.00 73.19 81 ARG A C 1
ATOM 565 O O . ARG A 1 81 ? -50.587 -34.295 123.249 1.00 73.19 81 ARG A O 1
ATOM 572 N N . MET A 1 82 ? -49.187 -35.361 124.659 1.00 73.06 82 MET A N 1
ATOM 573 C CA . MET A 1 82 ? -48.408 -34.187 125.073 1.00 73.06 82 MET A CA 1
ATOM 574 C C . MET A 1 82 ? -46.915 -34.364 124.781 1.00 73.06 82 MET A C 1
ATOM 576 O O . MET A 1 82 ? -46.373 -35.467 124.902 1.00 73.06 82 MET A O 1
ATOM 580 N N . ARG A 1 83 ? -46.249 -33.267 124.400 1.00 75.81 83 ARG A N 1
ATOM 581 C CA . ARG A 1 83 ? -44.793 -33.198 124.176 1.00 75.81 83 ARG A CA 1
ATOM 582 C C . ARG A 1 83 ? -44.057 -33.056 125.521 1.00 75.81 83 ARG A C 1
ATOM 584 O O . ARG A 1 83 ? -44.612 -32.508 126.471 1.00 75.81 83 ARG A O 1
ATOM 591 N N . CYS A 1 84 ? -42.789 -33.472 125.616 1.00 76.44 84 CYS A N 1
ATOM 592 C CA . CYS A 1 84 ? -42.008 -33.443 126.871 1.00 76.44 84 CYS A CA 1
ATOM 593 C C . CYS A 1 84 ? -41.994 -32.074 127.590 1.00 76.44 84 CYS A C 1
ATOM 595 O O . CYS A 1 84 ? -42.088 -32.026 128.814 1.00 76.44 84 CYS A O 1
ATOM 597 N N . ARG A 1 85 ? -41.942 -30.956 126.847 1.00 72.75 85 ARG A N 1
ATOM 598 C CA . ARG A 1 85 ? -42.024 -29.593 127.415 1.00 72.75 85 ARG A CA 1
ATOM 599 C C . ARG A 1 85 ? -43.380 -29.300 128.069 1.00 72.75 85 ARG A C 1
ATOM 601 O O . ARG A 1 85 ? -43.446 -28.598 129.071 1.00 72.75 85 ARG A O 1
ATOM 608 N N . GLU A 1 86 ? -44.457 -29.829 127.501 1.00 73.25 86 GLU A N 1
ATOM 609 C CA . GLU A 1 86 ? -45.822 -29.609 127.984 1.00 73.25 86 GLU A CA 1
ATOM 610 C C . GLU A 1 86 ? -46.114 -30.472 129.219 1.00 73.25 86 GLU A C 1
ATOM 612 O O . GLU A 1 86 ? -46.816 -30.027 130.124 1.00 73.25 86 GLU A O 1
ATOM 617 N N . VAL A 1 87 ? -45.538 -31.680 129.293 1.00 70.12 87 VAL A N 1
ATOM 618 C CA . VAL A 1 87 ? -45.635 -32.563 130.472 1.00 70.12 87 VAL A CA 1
ATOM 619 C C . VAL A 1 87 ? -44.936 -31.938 131.681 1.00 70.12 87 VAL A C 1
ATOM 621 O O . VAL A 1 87 ? -45.507 -31.916 132.766 1.00 70.12 87 VAL A O 1
ATOM 624 N N . ALA A 1 88 ? -43.753 -31.345 131.494 1.00 64.62 88 ALA A N 1
ATOM 625 C CA . ALA A 1 88 ? -43.054 -30.641 132.569 1.00 64.62 88 ALA A CA 1
ATOM 626 C C . ALA A 1 88 ? -43.835 -29.413 133.076 1.00 64.62 88 ALA A C 1
ATOM 628 O O . ALA A 1 88 ? -43.900 -29.180 134.283 1.00 64.62 88 ALA A O 1
ATOM 629 N N . ALA A 1 89 ? -44.483 -28.663 132.176 1.00 65.62 89 ALA A N 1
ATOM 630 C CA . ALA A 1 89 ? -45.356 -27.554 132.559 1.00 65.62 89 ALA A CA 1
ATOM 631 C C . ALA A 1 89 ? -46.585 -28.036 133.355 1.00 65.62 89 ALA A C 1
ATOM 633 O O . ALA A 1 89 ? -46.956 -27.410 134.346 1.00 65.62 89 ALA A O 1
ATOM 634 N N . ALA A 1 90 ? -47.181 -29.175 132.983 1.00 64.50 90 ALA A N 1
ATOM 635 C CA . ALA A 1 90 ? -48.279 -29.776 133.741 1.00 64.50 90 ALA A CA 1
ATOM 636 C C . ALA A 1 90 ? -47.832 -30.283 135.127 1.00 64.50 90 ALA A C 1
ATOM 638 O O . ALA A 1 90 ? -48.524 -30.026 136.111 1.00 64.50 90 ALA A O 1
ATOM 639 N N . TRP A 1 91 ? -46.655 -30.913 135.239 1.00 67.19 91 TRP A N 1
ATOM 640 C CA . TRP A 1 91 ? -46.088 -31.338 136.528 1.00 67.19 91 TRP A CA 1
ATOM 641 C C . TRP A 1 91 ? -45.706 -30.167 137.439 1.00 67.19 91 TRP A C 1
ATOM 643 O O . TRP A 1 91 ? -45.876 -30.273 138.649 1.00 67.19 91 TRP A O 1
ATOM 653 N N . GLN A 1 92 ? -45.254 -29.032 136.897 1.00 62.94 92 GLN A N 1
ATOM 654 C CA . GLN A 1 92 ? -45.006 -27.825 137.698 1.00 62.94 92 GLN A CA 1
ATOM 655 C C . GLN A 1 92 ? -46.302 -27.198 138.231 1.00 62.94 92 GLN A C 1
ATOM 657 O O . GLN A 1 92 ? -46.321 -26.718 139.363 1.00 62.94 92 GLN A O 1
ATOM 662 N N . VAL A 1 93 ? -47.401 -27.257 137.472 1.00 61.50 93 VAL A N 1
ATOM 663 C CA . VAL A 1 93 ? -48.724 -26.812 137.942 1.00 61.50 93 VAL A CA 1
ATOM 664 C C . VAL A 1 93 ? -49.309 -27.787 138.974 1.00 61.50 93 VAL A C 1
ATOM 666 O O . VAL A 1 93 ? -49.911 -27.341 139.950 1.00 61.50 93 VAL A O 1
ATOM 669 N N . GLU A 1 94 ? -49.086 -29.097 138.833 1.00 55.44 94 GLU A N 1
ATOM 670 C CA . GLU A 1 94 ? -49.524 -30.109 139.810 1.00 55.44 94 GLU A CA 1
ATOM 671 C C . GLU A 1 94 ? -48.698 -30.059 141.113 1.00 55.44 94 GLU A C 1
ATOM 673 O O . GLU A 1 94 ? -49.263 -30.125 142.205 1.00 55.44 94 GLU A O 1
ATOM 678 N N . ALA A 1 95 ? -47.386 -29.811 141.026 1.00 53.50 95 ALA A N 1
ATOM 679 C CA . ALA A 1 95 ? -46.518 -29.576 142.185 1.00 53.50 95 ALA A CA 1
ATOM 680 C C . ALA A 1 95 ? -46.834 -28.255 142.919 1.00 53.50 95 ALA A C 1
ATOM 682 O O . ALA A 1 95 ? -46.636 -28.166 144.129 1.00 53.50 95 ALA A O 1
ATOM 683 N N . ALA A 1 96 ? -47.367 -27.250 142.213 1.00 54.56 96 ALA A N 1
ATOM 684 C CA . ALA A 1 96 ? -47.834 -25.993 142.801 1.00 54.56 96 ALA A CA 1
ATOM 685 C C . ALA A 1 96 ? -49.255 -26.079 143.402 1.00 54.56 96 ALA A C 1
ATOM 687 O O . ALA A 1 96 ? -49.613 -25.243 144.227 1.00 54.56 96 ALA A O 1
ATOM 688 N N . THR A 1 97 ? -50.064 -27.081 143.025 1.00 53.25 97 THR A N 1
ATOM 689 C CA . THR A 1 97 ? -51.448 -27.264 143.520 1.00 53.25 97 THR A CA 1
ATOM 690 C C . THR A 1 97 ? -51.613 -28.394 144.542 1.00 53.25 97 THR A C 1
ATOM 692 O O . THR A 1 97 ? -52.578 -28.373 145.303 1.00 53.25 97 THR A O 1
ATOM 695 N N . ARG A 1 98 ? -50.662 -29.333 144.649 1.00 43.50 98 ARG A N 1
ATOM 696 C CA . ARG A 1 98 ? -50.542 -30.294 145.766 1.00 43.50 98 ARG A CA 1
ATOM 697 C C . ARG A 1 98 ? -49.242 -30.072 146.535 1.00 43.50 98 ARG A C 1
ATOM 699 O O . ARG A 1 98 ? -48.367 -30.937 146.552 1.00 43.50 98 ARG A O 1
ATOM 706 N N . GLY A 1 99 ? -49.117 -28.891 147.143 1.00 42.03 99 GLY A N 1
ATOM 707 C CA . GLY A 1 99 ? -47.985 -28.546 148.002 1.00 42.03 99 GLY A CA 1
ATOM 708 C C . GLY A 1 99 ? -47.628 -29.695 148.951 1.00 42.03 99 GLY A C 1
ATOM 709 O O . GLY A 1 99 ? -48.509 -30.279 149.580 1.00 42.03 99 GLY A O 1
ATOM 710 N N . ARG A 1 100 ? -46.332 -30.032 148.987 1.00 37.75 100 ARG A N 1
ATOM 711 C CA . ARG A 1 100 ? -45.721 -31.056 149.847 1.00 37.75 100 ARG A CA 1
ATOM 712 C C . ARG A 1 100 ? -46.244 -30.928 151.278 1.00 37.75 100 ARG A C 1
ATOM 714 O O . ARG A 1 100 ? -45.868 -30.003 151.992 1.00 37.75 100 ARG A O 1
ATOM 721 N N . ALA A 1 101 ? -47.105 -31.859 151.661 1.00 36.22 101 ALA A N 1
ATOM 722 C CA . ALA A 1 101 ? -47.611 -32.013 153.009 1.00 36.22 101 ALA A CA 1
ATOM 723 C C . ALA A 1 101 ? -46.823 -33.134 153.687 1.00 36.22 101 ALA A C 1
ATOM 725 O O . ALA A 1 101 ? -47.073 -34.299 153.407 1.00 36.22 101 ALA A O 1
ATOM 726 N N . ASP A 1 102 ? -45.900 -32.765 154.575 1.00 40.47 102 ASP A N 1
ATOM 727 C CA . ASP A 1 102 ? -45.365 -33.650 155.608 1.00 40.47 102 ASP A CA 1
ATOM 728 C C . ASP A 1 102 ? -45.430 -32.917 156.965 1.00 40.47 102 ASP A C 1
ATOM 730 O O . ASP A 1 102 ? -44.562 -32.111 157.294 1.00 40.47 102 ASP A O 1
ATOM 734 N N . ALA A 1 103 ? -46.493 -33.258 157.716 1.00 33.19 103 ALA A N 1
ATOM 735 C CA . ALA A 1 103 ? -46.678 -33.224 159.183 1.00 33.19 103 ALA A CA 1
ATOM 736 C C . ALA A 1 103 ? -46.875 -31.875 159.937 1.00 33.19 103 ALA A C 1
ATOM 738 O O . ALA A 1 103 ? -46.393 -30.835 159.500 1.00 33.19 103 ALA A O 1
ATOM 739 N N . PRO A 1 104 ? -47.429 -31.884 161.180 1.00 46.25 104 PRO A N 1
ATOM 740 C CA . PRO A 1 104 ? -48.653 -32.541 161.689 1.00 46.25 104 PRO A CA 1
ATOM 741 C C . PRO A 1 104 ? -49.562 -31.567 162.505 1.00 46.25 104 PRO A C 1
ATOM 743 O O . PRO A 1 104 ? -49.105 -30.533 162.985 1.00 46.25 104 PRO A O 1
ATOM 746 N N . GLY A 1 105 ? -50.842 -31.903 162.738 1.00 31.42 105 GLY A N 1
ATOM 747 C CA . GLY A 1 105 ? -51.741 -31.139 163.630 1.00 31.42 105 GLY A CA 1
ATOM 748 C C . GLY A 1 105 ? -52.987 -31.930 164.084 1.00 31.42 105 GLY A C 1
ATOM 749 O O . GLY A 1 105 ? -53.374 -32.857 163.379 1.00 31.42 105 GLY A O 1
ATOM 750 N N . PRO A 1 106 ? -53.572 -31.630 165.265 1.00 44.03 106 PRO A N 1
ATOM 751 C CA . PRO A 1 106 ? -54.103 -32.622 166.219 1.00 44.03 106 PRO A CA 1
ATOM 752 C C . PRO A 1 106 ? -55.623 -32.917 166.109 1.00 44.03 106 PRO A C 1
ATOM 754 O O . PRO A 1 106 ? -56.332 -32.213 165.389 1.00 44.03 106 PRO A O 1
ATOM 757 N N . PRO A 1 107 ? -56.131 -33.968 166.799 1.00 45.75 107 PRO A N 1
ATOM 758 C CA . PRO A 1 107 ? -57.399 -34.629 166.489 1.00 45.75 107 PRO A CA 1
ATOM 759 C C . PRO A 1 107 ? -58.597 -34.009 167.221 1.00 45.75 107 PRO A C 1
ATOM 761 O O . PRO A 1 107 ? -58.490 -33.606 168.378 1.00 45.75 107 PRO A O 1
ATOM 764 N N . ILE A 1 108 ? -59.758 -33.991 166.563 1.00 41.34 108 ILE A N 1
ATOM 765 C CA . ILE A 1 108 ? -61.047 -33.671 167.189 1.00 41.34 108 ILE A CA 1
ATOM 766 C C . ILE A 1 108 ? -61.827 -34.975 167.357 1.00 41.34 108 ILE A C 1
ATOM 768 O O . ILE A 1 108 ? -62.137 -35.658 166.381 1.00 41.34 108 ILE A O 1
ATOM 772 N N . ASP A 1 109 ? -62.097 -35.296 168.619 1.00 42.78 109 ASP A N 1
ATOM 773 C CA . ASP A 1 109 ? -62.841 -36.453 169.105 1.00 42.78 109 ASP A CA 1
ATOM 774 C C . ASP A 1 109 ? -64.348 -36.136 169.159 1.00 42.78 109 ASP A C 1
ATOM 776 O O . ASP A 1 109 ? -64.782 -35.147 169.755 1.00 42.78 109 ASP A O 1
ATOM 780 N N . LEU A 1 110 ? -65.141 -36.974 168.490 1.00 47.69 110 LEU A N 1
ATOM 781 C CA . LEU A 1 110 ? -66.586 -36.863 168.277 1.00 47.69 110 LEU A CA 1
ATOM 782 C C . LEU A 1 110 ? -67.337 -37.886 169.146 1.00 47.69 110 LEU A C 1
ATOM 784 O O . LEU A 1 110 ? -68.129 -38.683 168.640 1.00 47.69 110 LEU A O 1
ATOM 788 N N . HIS A 1 111 ? -67.109 -37.862 170.463 1.00 41.75 111 HIS A N 1
ATOM 789 C CA . HIS A 1 111 ? -67.780 -38.765 171.410 1.00 41.75 111 HIS A CA 1
ATOM 790 C C . HIS A 1 111 ? -68.519 -38.073 172.566 1.00 41.75 111 HIS A C 1
ATOM 792 O O . HIS A 1 111 ? -68.633 -38.607 173.662 1.00 41.75 111 HIS A O 1
ATOM 798 N N . GLY A 1 112 ? -69.083 -36.890 172.306 1.00 38.12 112 GLY A N 1
ATOM 799 C CA . GLY A 1 112 ? -69.963 -36.207 173.266 1.00 38.12 112 GLY A CA 1
ATOM 800 C C . GLY A 1 112 ? -71.069 -35.348 172.654 1.00 38.12 112 GLY A C 1
ATOM 801 O O . GLY A 1 112 ? -71.830 -34.721 173.384 1.00 38.12 112 GLY A O 1
ATOM 802 N N . LEU A 1 113 ? -71.218 -35.355 171.322 1.00 45.31 113 LEU A N 1
ATOM 803 C CA . LEU A 1 113 ? -72.314 -34.698 170.589 1.00 45.31 113 LEU A CA 1
ATOM 804 C C . LEU A 1 113 ? -73.678 -35.409 170.791 1.00 45.31 113 LEU A C 1
ATOM 806 O O . LEU A 1 113 ? -74.643 -35.114 170.093 1.00 45.31 113 LEU A O 1
ATOM 810 N N . ALA A 1 114 ? -73.767 -36.342 171.745 1.00 45.53 114 ALA A N 1
ATOM 811 C CA . ALA A 1 114 ? -74.963 -37.122 172.051 1.00 45.53 114 ALA A CA 1
ATOM 812 C C . ALA A 1 114 ? -75.619 -36.779 173.408 1.00 45.53 114 ALA A C 1
ATOM 814 O O . ALA A 1 114 ? -76.747 -37.204 173.631 1.00 45.53 114 ALA A O 1
ATOM 815 N N . GLU A 1 115 ? -75.004 -35.965 174.284 1.00 44.16 115 GLU A N 1
ATOM 816 C CA . GLU A 1 115 ? -75.588 -35.641 175.609 1.00 44.16 115 GLU A CA 1
ATOM 817 C C . GLU A 1 115 ? -76.058 -34.185 175.792 1.00 44.16 115 GLU A C 1
ATOM 819 O O . GLU A 1 115 ? -76.924 -33.928 176.627 1.00 44.16 115 GLU A O 1
ATOM 824 N N . GLN A 1 116 ? -75.630 -33.226 174.963 1.00 46.03 116 GLN A N 1
ATOM 825 C CA . GLN A 1 116 ? -76.186 -31.854 174.996 1.00 46.03 116 GLN A CA 1
ATOM 826 C C . GLN A 1 116 ? -77.478 -31.683 174.169 1.00 46.03 116 GLN A C 1
ATOM 828 O O . GLN A 1 116 ? -78.100 -30.622 174.188 1.00 46.03 116 GLN A O 1
ATOM 833 N N . VAL A 1 117 ? -77.934 -32.764 173.521 1.00 48.59 117 VAL A N 1
ATOM 834 C CA . VAL A 1 117 ? -79.224 -32.882 172.813 1.00 48.59 117 VAL A CA 1
ATOM 835 C C . VAL A 1 117 ? -80.392 -33.213 173.762 1.00 48.59 117 VAL A C 1
ATOM 837 O O . VAL A 1 117 ? -81.546 -33.154 173.352 1.00 48.59 117 VAL A O 1
ATOM 840 N N . ALA A 1 118 ? -80.158 -33.465 175.053 1.00 44.25 118 ALA A N 1
ATOM 841 C CA . ALA A 1 118 ? -81.248 -33.837 175.961 1.00 44.25 118 ALA A CA 1
ATOM 842 C C . ALA A 1 118 ? -81.938 -32.670 176.711 1.00 44.25 118 ALA A C 1
ATOM 844 O O . ALA A 1 118 ? -82.980 -32.911 177.316 1.00 44.25 118 ALA A O 1
ATOM 845 N N . SER A 1 119 ? -81.441 -31.416 176.698 1.00 41.25 119 SER A N 1
ATOM 846 C CA . SER A 1 119 ? -81.975 -30.384 177.626 1.00 41.25 119 SER A CA 1
ATOM 847 C C . SER A 1 119 ? -82.202 -28.947 177.117 1.00 41.25 119 SER A C 1
ATOM 849 O O . SER A 1 119 ? -82.505 -28.077 177.930 1.00 41.25 119 SER A O 1
ATOM 851 N N . PHE A 1 120 ? -82.188 -28.664 175.806 1.00 40.56 120 PHE A N 1
ATOM 852 C CA . PHE A 1 120 ? -82.562 -27.326 175.279 1.00 40.56 120 PHE A CA 1
ATOM 853 C C . PHE A 1 120 ? -83.713 -27.337 174.250 1.00 40.56 120 PHE A C 1
ATOM 855 O O . PHE A 1 120 ? -83.867 -26.420 173.444 1.00 40.56 120 PHE A O 1
ATOM 862 N N . GLY A 1 121 ? -84.559 -28.371 174.297 1.00 41.56 121 GLY A N 1
ATOM 863 C CA . GLY A 1 121 ? -85.680 -28.621 173.378 1.00 41.56 121 GLY A CA 1
ATOM 864 C C . GLY A 1 121 ? -86.956 -27.793 173.590 1.00 41.56 121 GLY A C 1
ATOM 865 O O . GLY A 1 121 ? -88.011 -28.203 173.120 1.00 41.56 121 GLY A O 1
ATOM 866 N N . THR A 1 122 ? -86.911 -26.643 174.272 1.00 46.41 122 THR A N 1
ATOM 867 C CA . THR A 1 122 ? -88.139 -25.889 174.615 1.00 46.41 122 THR A CA 1
ATOM 868 C C . THR A 1 122 ? -88.111 -24.382 174.336 1.00 46.41 122 THR A C 1
ATOM 870 O O . THR A 1 122 ? -89.006 -23.684 174.807 1.00 46.41 122 THR A O 1
ATOM 873 N N . ARG A 1 123 ? -87.148 -23.836 173.566 1.00 46.94 123 ARG A N 1
ATOM 874 C CA . ARG A 1 123 ? -87.085 -22.369 173.306 1.00 46.94 123 ARG A CA 1
ATOM 875 C C . ARG A 1 123 ? -86.653 -21.879 171.907 1.00 46.94 123 ARG A C 1
ATOM 877 O O . ARG A 1 123 ? -86.210 -20.744 171.794 1.00 46.94 123 ARG A O 1
ATOM 884 N N . ALA A 1 124 ? -86.815 -22.643 170.824 1.00 40.94 124 ALA A N 1
ATOM 885 C CA . ALA A 1 124 ? -86.427 -22.159 169.481 1.00 40.94 124 ALA A CA 1
ATOM 886 C C . ALA A 1 124 ? -87.437 -22.478 168.358 1.00 40.94 124 ALA A C 1
ATOM 888 O O . ALA A 1 124 ? -87.045 -22.836 167.252 1.00 40.94 124 ALA A O 1
ATOM 889 N N . ALA A 1 125 ? -88.739 -22.345 168.633 1.00 43.81 125 ALA A N 1
ATOM 890 C CA . ALA A 1 125 ? -89.807 -22.551 167.643 1.00 43.81 125 ALA A CA 1
ATOM 891 C C . ALA A 1 125 ? -90.347 -21.250 166.999 1.00 43.81 125 ALA A C 1
ATOM 893 O O . ALA A 1 125 ? -91.168 -21.325 166.093 1.00 43.81 125 ALA A O 1
ATOM 894 N N . GLU A 1 126 ? -89.871 -20.061 167.391 1.00 42.22 126 GLU A N 1
ATOM 895 C CA . GLU A 1 126 ? -90.416 -18.771 166.909 1.00 42.22 126 GLU A CA 1
ATOM 896 C C . GLU A 1 126 ? -89.565 -18.060 165.829 1.00 42.22 126 GLU A C 1
ATOM 898 O O . GLU A 1 126 ? -89.874 -16.938 165.444 1.00 42.22 126 GLU A O 1
ATOM 903 N N . VAL A 1 127 ? -88.518 -18.696 165.274 1.00 54.31 127 VAL A N 1
ATOM 904 C CA . VAL A 1 127 ? -87.590 -18.044 164.307 1.00 54.31 127 VAL A CA 1
ATOM 905 C C . VAL A 1 127 ? -87.565 -18.704 162.906 1.00 54.31 127 VAL A C 1
ATOM 907 O O . VAL A 1 127 ? -86.925 -18.199 161.988 1.00 54.31 127 VAL A O 1
ATOM 910 N N . LEU A 1 128 ? -88.318 -19.784 162.660 1.00 47.84 128 LEU A N 1
ATOM 911 C CA . LEU A 1 128 ? -88.273 -20.573 161.407 1.00 47.84 128 LEU A CA 1
ATOM 912 C C . LEU A 1 128 ? -89.343 -20.205 160.351 1.00 47.84 128 LEU A C 1
ATOM 914 O O . LEU A 1 128 ? -89.949 -21.075 159.734 1.00 47.84 128 LEU A O 1
ATOM 918 N N . ALA A 1 129 ? -89.546 -18.913 160.093 1.00 50.25 129 ALA A N 1
ATOM 919 C CA . ALA A 1 129 ? -90.359 -18.410 158.971 1.00 50.25 129 ALA A CA 1
ATOM 920 C C . ALA A 1 129 ? -89.567 -17.646 157.875 1.00 50.25 129 ALA A C 1
ATOM 922 O O . ALA A 1 129 ? -89.941 -17.755 156.707 1.00 50.25 129 ALA A O 1
ATOM 923 N N . PRO A 1 130 ? -88.453 -16.928 158.149 1.00 52.03 130 PRO A N 1
ATOM 924 C CA . PRO A 1 130 ? -87.805 -16.108 157.113 1.00 52.03 130 PRO A CA 1
ATOM 925 C C . PRO A 1 130 ? -86.888 -16.853 156.121 1.00 52.03 130 PRO A C 1
ATOM 927 O O . PRO A 1 130 ? -86.470 -16.260 155.130 1.00 52.03 130 PRO A O 1
ATOM 930 N N . LEU A 1 131 ? -86.546 -18.130 156.340 1.00 51.66 131 LEU A N 1
ATOM 931 C CA . LEU A 1 131 ? -85.512 -18.825 155.543 1.00 51.66 131 LEU A CA 1
ATOM 932 C C . LEU A 1 131 ? -86.019 -19.512 154.257 1.00 51.66 131 LEU A C 1
ATOM 934 O O . LEU A 1 131 ? -85.213 -19.839 153.390 1.00 51.66 131 LEU A O 1
ATOM 938 N N . GLY A 1 132 ? -87.335 -19.662 154.064 1.00 52.97 132 GLY A N 1
ATOM 939 C CA . GLY A 1 132 ? -87.904 -20.200 152.815 1.00 52.97 132 GLY A CA 1
ATOM 940 C C . GLY A 1 132 ? -87.882 -19.218 151.632 1.00 52.97 132 GLY A C 1
ATOM 941 O O . GLY A 1 132 ? -87.877 -19.635 150.476 1.00 52.97 132 GLY A O 1
ATOM 942 N N . ALA A 1 133 ? -87.818 -17.909 151.898 1.00 53.22 133 ALA A N 1
ATOM 943 C CA . ALA A 1 133 ? -87.871 -16.874 150.861 1.00 53.22 133 ALA A CA 1
ATOM 944 C C . ALA A 1 133 ? -86.540 -16.686 150.100 1.00 53.22 133 ALA A C 1
ATOM 946 O O . ALA A 1 133 ? -86.553 -16.292 148.935 1.00 53.22 133 ALA A O 1
ATOM 947 N N . LEU A 1 134 ? -85.401 -17.010 150.723 1.00 55.38 134 LEU A N 1
ATOM 948 C CA . LEU A 1 134 ? -84.068 -16.864 150.118 1.00 55.38 134 LEU A CA 1
ATOM 949 C C . LEU A 1 134 ? -83.711 -18.011 149.153 1.00 55.38 134 LEU A C 1
ATOM 951 O O . LEU A 1 134 ? -83.016 -17.777 148.167 1.00 55.38 134 LEU A O 1
ATOM 955 N N . ALA A 1 135 ? -84.244 -19.221 149.357 1.00 56.41 135 ALA A N 1
ATOM 956 C CA . ALA A 1 135 ? -84.031 -20.347 148.441 1.00 56.41 135 ALA A CA 1
ATOM 957 C C . ALA A 1 135 ? -84.732 -20.137 147.080 1.00 56.41 135 ALA A C 1
ATOM 959 O O . ALA A 1 135 ? -84.133 -20.350 146.031 1.00 56.41 135 ALA A O 1
ATOM 960 N N . GLY A 1 136 ? -85.958 -19.597 147.075 1.00 55.62 136 GLY A N 1
ATOM 961 C CA . GLY A 1 136 ? -86.706 -19.312 145.839 1.00 55.62 136 GLY A CA 1
ATOM 962 C C . GLY A 1 136 ? -86.217 -18.094 145.035 1.00 55.62 136 GLY A C 1
ATOM 963 O O . GLY A 1 136 ? -86.688 -17.871 143.915 1.00 55.62 136 GLY A O 1
ATOM 964 N N . GLN A 1 137 ? -85.308 -17.282 145.589 1.00 56.22 137 GLN A N 1
ATOM 965 C CA . GLN A 1 137 ? -84.606 -16.216 144.859 1.00 56.22 137 GLN A CA 1
ATOM 966 C C . GLN A 1 137 ? -83.341 -16.732 144.163 1.00 56.22 137 GLN A C 1
ATOM 968 O O . GLN A 1 137 ? -83.030 -16.262 143.070 1.00 56.22 137 GLN A O 1
ATOM 973 N N . ALA A 1 138 ? -82.649 -17.717 144.742 1.00 57.19 138 ALA A N 1
ATOM 974 C CA . ALA A 1 138 ? -81.471 -18.327 144.130 1.00 57.19 138 ALA A CA 1
ATOM 975 C C . ALA A 1 138 ? -81.830 -19.112 142.854 1.00 57.19 138 ALA A C 1
ATOM 977 O O . ALA A 1 138 ? -81.191 -18.898 141.826 1.00 57.19 138 ALA A O 1
ATOM 978 N N . ASP A 1 139 ? -82.907 -19.907 142.875 1.00 60.19 139 ASP A N 1
ATOM 979 C CA . ASP A 1 139 ? -83.355 -20.670 141.697 1.00 60.19 139 ASP A CA 1
ATOM 980 C C . ASP A 1 139 ? -83.769 -19.759 140.532 1.00 60.19 139 ASP A C 1
ATOM 982 O O . ASP A 1 139 ? -83.383 -19.995 139.389 1.00 60.19 139 ASP A O 1
ATOM 986 N N . ARG A 1 140 ? -84.468 -18.649 140.812 1.00 62.31 140 ARG A N 1
ATOM 987 C CA . ARG A 1 140 ? -84.867 -17.675 139.778 1.00 62.31 140 ARG A CA 1
ATOM 988 C C . ARG A 1 140 ? -83.679 -16.959 139.136 1.00 62.31 140 ARG A C 1
ATOM 990 O O . ARG A 1 140 ? -83.709 -16.684 137.939 1.00 62.31 140 ARG A O 1
ATOM 997 N N . ILE A 1 141 ? -82.631 -16.671 139.907 1.00 67.50 141 ILE A N 1
ATOM 998 C CA . ILE A 1 141 ? -81.385 -16.105 139.369 1.00 67.50 141 ILE A CA 1
ATOM 999 C C . ILE A 1 141 ? -80.650 -17.155 138.526 1.00 67.50 141 ILE A C 1
ATOM 1001 O O . ILE A 1 141 ? -80.096 -16.818 137.482 1.00 67.50 141 ILE A O 1
ATOM 1005 N N . GLN A 1 142 ? -80.679 -18.424 138.934 1.00 62.28 142 GLN A N 1
ATOM 1006 C CA . GLN A 1 142 ? -80.042 -19.517 138.203 1.00 62.28 142 GLN A CA 1
ATOM 1007 C C . GLN A 1 142 ? -80.741 -19.812 136.865 1.00 62.28 142 GLN A C 1
ATOM 1009 O O . GLN A 1 142 ? -80.066 -20.038 135.861 1.00 62.28 142 GLN A O 1
ATOM 1014 N N . GLU A 1 143 ? -82.072 -19.737 136.821 1.00 68.19 143 GLU A N 1
ATOM 1015 C CA . GLU A 1 143 ? -82.875 -19.879 135.600 1.00 68.19 143 GLU A CA 1
ATOM 1016 C C . GLU A 1 143 ? -82.677 -18.700 134.635 1.00 68.19 143 GLU A C 1
ATOM 1018 O O . GLU A 1 143 ? -82.502 -18.911 133.433 1.00 68.19 143 GLU A O 1
ATOM 1023 N N . ALA A 1 144 ? -82.611 -17.469 135.158 1.00 71.12 144 ALA A N 1
ATOM 1024 C CA . ALA A 1 144 ? -82.292 -16.279 134.368 1.00 71.12 144 ALA A CA 1
ATOM 1025 C C . ALA A 1 144 ? -80.873 -16.355 133.775 1.00 71.12 144 ALA A C 1
ATOM 1027 O O . ALA A 1 144 ? -80.700 -16.159 132.573 1.00 71.12 144 ALA A O 1
ATOM 1028 N N . LEU A 1 145 ? -79.870 -16.756 134.570 1.00 69.50 145 LEU A N 1
ATOM 1029 C CA . LEU A 1 145 ? -78.504 -16.961 134.071 1.00 69.50 145 LEU A CA 1
ATOM 1030 C C . LEU A 1 145 ? -78.429 -18.083 133.028 1.00 69.50 145 LEU A C 1
ATOM 1032 O O . LEU A 1 145 ? -77.688 -17.971 132.052 1.00 69.50 145 LEU A O 1
ATOM 1036 N N . ALA A 1 146 ? -79.174 -19.175 133.212 1.00 69.00 146 ALA A N 1
ATOM 1037 C CA . ALA A 1 146 ? -79.231 -20.257 132.233 1.00 69.00 146 ALA A CA 1
ATOM 1038 C C . ALA A 1 146 ? -79.887 -19.796 130.917 1.00 69.00 146 ALA A C 1
ATOM 1040 O O . ALA A 1 146 ? -79.403 -20.149 129.837 1.00 69.00 146 ALA A O 1
ATOM 1041 N N . GLY A 1 147 ? -80.934 -18.968 131.002 1.00 72.50 147 GLY A N 1
ATOM 1042 C CA . GLY A 1 147 ? -81.591 -18.324 129.864 1.00 72.50 147 GLY A CA 1
ATOM 1043 C C . GLY A 1 147 ? -80.665 -17.377 129.098 1.00 72.50 147 GLY A C 1
ATOM 1044 O O . GLY A 1 147 ? -80.547 -17.500 127.876 1.00 72.50 147 GLY A O 1
ATOM 1045 N N . ASP A 1 148 ? -79.936 -16.517 129.807 1.00 74.12 148 ASP A N 1
ATOM 1046 C CA . ASP A 1 148 ? -78.989 -15.560 129.221 1.00 74.12 148 ASP A CA 1
ATOM 1047 C C . ASP A 1 148 ? -77.775 -16.261 128.599 1.00 74.12 148 ASP A C 1
ATOM 1049 O O . ASP A 1 148 ? -77.342 -15.910 127.501 1.00 74.12 148 ASP A O 1
ATOM 1053 N N . VAL A 1 149 ? -77.261 -17.328 129.222 1.00 73.75 149 VAL A N 1
ATOM 1054 C CA . VAL A 1 149 ? -76.187 -18.153 128.640 1.00 73.75 149 VAL A CA 1
ATOM 1055 C C . VAL A 1 149 ? -76.676 -18.901 127.396 1.00 73.75 149 VAL A C 1
ATOM 1057 O O . VAL A 1 149 ? -75.924 -19.041 126.428 1.00 73.75 149 VAL A O 1
ATOM 1060 N N . ALA A 1 150 ? -77.926 -19.369 127.372 1.00 70.44 150 ALA A N 1
ATOM 1061 C CA . ALA A 1 150 ? -78.515 -19.993 126.188 1.00 70.44 150 ALA A CA 1
ATOM 1062 C C . ALA A 1 150 ? -78.789 -18.979 125.060 1.00 70.44 150 ALA A C 1
ATOM 1064 O O . ALA A 1 150 ? -78.659 -19.323 123.882 1.00 70.44 150 ALA A O 1
ATOM 1065 N N . ALA A 1 151 ? -79.148 -17.735 125.389 1.00 71.50 151 ALA A N 1
ATOM 1066 C CA . ALA A 1 151 ? -79.289 -16.641 124.430 1.00 71.50 151 ALA A CA 1
ATOM 1067 C C . ALA A 1 151 ? -77.924 -16.219 123.858 1.00 71.50 151 ALA A C 1
ATOM 1069 O O . ALA A 1 151 ? -77.751 -16.221 122.640 1.00 71.50 151 ALA A O 1
ATOM 1070 N N . ALA A 1 152 ? -76.922 -16.010 124.716 1.00 68.94 152 ALA A N 1
ATOM 1071 C CA . ALA A 1 152 ? -75.556 -15.684 124.314 1.00 68.94 152 ALA A CA 1
ATOM 1072 C C . ALA A 1 152 ? -74.920 -16.790 123.453 1.00 68.94 152 ALA A C 1
ATOM 1074 O O . ALA A 1 152 ? -74.216 -16.506 122.487 1.00 68.94 152 ALA A O 1
ATOM 1075 N N . ARG A 1 153 ? -75.196 -18.071 123.740 1.00 76.06 153 ARG A N 1
ATOM 1076 C CA . ARG A 1 153 ? -74.744 -19.187 122.887 1.00 76.06 153 ARG A CA 1
ATOM 1077 C C . ARG A 1 153 ? -75.385 -19.158 121.503 1.00 76.06 153 ARG A C 1
ATOM 1079 O O . ARG A 1 153 ? -74.671 -19.357 120.524 1.00 76.06 153 ARG A O 1
ATOM 1086 N N . ARG A 1 154 ? -76.686 -18.872 121.412 1.00 77.25 154 ARG A N 1
ATOM 1087 C CA . ARG A 1 154 ? -77.385 -18.729 120.125 1.00 77.25 154 ARG A CA 1
ATOM 1088 C C . ARG A 1 154 ? -76.872 -17.534 119.327 1.00 77.25 154 ARG A C 1
ATOM 1090 O O . ARG A 1 154 ? -76.704 -17.645 118.118 1.00 77.25 154 ARG A O 1
ATOM 1097 N N . GLU A 1 155 ? -76.553 -16.429 119.989 1.00 77.12 155 GLU A N 1
ATOM 1098 C CA . GLU A 1 155 ? -75.973 -15.248 119.348 1.00 77.12 155 GLU A CA 1
ATOM 1099 C C . GLU A 1 155 ? -74.538 -15.505 118.856 1.00 77.12 155 GLU A C 1
ATOM 1101 O O . GLU A 1 155 ? -74.192 -15.148 117.731 1.00 77.12 155 GLU A O 1
ATOM 1106 N N . VAL A 1 156 ? -73.724 -16.229 119.632 1.00 78.31 156 VAL A N 1
ATOM 1107 C CA . VAL A 1 156 ? -72.391 -16.688 119.203 1.00 78.31 156 VAL A CA 1
ATOM 1108 C C . VAL A 1 156 ? -72.482 -17.678 118.039 1.00 78.31 156 VAL A C 1
ATOM 1110 O O . VAL A 1 156 ? -71.663 -17.616 117.123 1.00 78.31 156 VAL A O 1
ATOM 1113 N N . GLU A 1 157 ? -73.460 -18.583 118.027 1.00 75.12 157 GLU A N 1
ATOM 1114 C CA . GLU A 1 157 ? -73.696 -19.488 116.896 1.00 75.12 157 GLU A CA 1
ATOM 1115 C C . GLU A 1 157 ? -74.183 -18.742 115.648 1.00 75.12 157 GLU A C 1
ATOM 1117 O O . GLU A 1 157 ? -73.680 -19.012 114.558 1.00 75.12 157 GLU A O 1
ATOM 1122 N N . ALA A 1 158 ? -75.063 -17.749 115.797 1.00 78.50 158 ALA A N 1
ATOM 1123 C CA . ALA A 1 158 ? -75.502 -16.881 114.706 1.00 78.50 158 ALA A CA 1
ATOM 1124 C C . ALA A 1 158 ? -74.350 -16.022 114.153 1.00 78.50 158 ALA A C 1
ATOM 1126 O O . ALA A 1 158 ? -74.196 -15.897 112.937 1.00 78.50 158 ALA A O 1
ATOM 1127 N N . MET A 1 159 ? -73.486 -15.487 115.021 1.00 75.25 159 MET A N 1
ATOM 1128 C CA . MET A 1 159 ? -72.270 -14.778 114.613 1.00 75.25 159 MET A CA 1
ATOM 1129 C C . MET A 1 159 ? -71.279 -15.709 113.914 1.00 75.25 159 MET A C 1
ATOM 1131 O O . MET A 1 159 ? -70.731 -15.340 112.883 1.00 75.25 159 MET A O 1
ATOM 1135 N N . ARG A 1 160 ? -71.090 -16.942 114.396 1.00 80.06 160 ARG A N 1
ATOM 1136 C CA . ARG A 1 160 ? -70.265 -17.951 113.708 1.00 80.06 160 ARG A CA 1
ATOM 1137 C C . ARG A 1 160 ? -70.844 -18.346 112.353 1.00 80.06 160 ARG A C 1
ATOM 1139 O O . ARG A 1 160 ? -70.075 -18.568 111.425 1.00 80.06 160 ARG A O 1
ATOM 1146 N N . ALA A 1 161 ? -72.167 -18.423 112.224 1.00 77.62 161 ALA A N 1
ATOM 1147 C CA . ALA A 1 161 ? -72.824 -18.667 110.945 1.00 77.62 161 ALA A CA 1
ATOM 1148 C C . ALA A 1 161 ? -72.577 -17.509 109.963 1.00 77.62 161 ALA A C 1
ATOM 1150 O O . ALA A 1 161 ? -72.160 -17.765 108.838 1.00 77.62 161 ALA A O 1
ATOM 1151 N N . ARG A 1 162 ? -72.705 -16.251 110.411 1.00 80.00 162 ARG A N 1
ATOM 1152 C CA . ARG A 1 162 ? -72.367 -15.062 109.604 1.00 80.00 162 ARG A CA 1
ATOM 1153 C C . ARG A 1 162 ? -70.886 -14.985 109.243 1.00 80.00 162 ARG A C 1
ATOM 1155 O O . ARG A 1 162 ? -70.562 -14.610 108.126 1.00 80.00 162 ARG A O 1
ATOM 1162 N N . VAL A 1 163 ? -69.987 -15.359 110.155 1.00 80.44 163 VAL A N 1
ATOM 1163 C CA . VAL A 1 163 ? -68.546 -15.434 109.869 1.00 80.44 163 VAL A CA 1
ATOM 1164 C C . VAL A 1 163 ? -68.271 -16.487 108.799 1.00 80.44 163 VAL A C 1
ATOM 1166 O O . VAL A 1 163 ? -67.574 -16.176 107.846 1.00 80.44 163 VAL A O 1
ATOM 1169 N N . ARG A 1 164 ? -68.881 -17.678 108.871 1.00 81.38 164 ARG A N 1
ATOM 1170 C CA . ARG A 1 164 ? -68.746 -18.704 107.819 1.00 81.38 164 ARG A CA 1
ATOM 1171 C C . ARG A 1 164 ? -69.337 -18.266 106.481 1.00 81.38 164 ARG A C 1
ATOM 1173 O O . ARG A 1 164 ? -68.780 -18.586 105.437 1.00 81.38 164 ARG A O 1
ATOM 1180 N N . GLU A 1 165 ? -70.455 -17.547 106.500 1.00 83.44 165 GLU A N 1
ATOM 1181 C CA . GLU A 1 165 ? -71.063 -16.981 105.294 1.00 83.44 165 GLU A CA 1
ATOM 1182 C C . GLU A 1 165 ? -70.155 -15.916 104.664 1.00 83.44 165 GLU A C 1
ATOM 1184 O O . GLU A 1 165 ? -69.895 -15.966 103.465 1.00 83.44 165 GLU A O 1
ATOM 1189 N N . MET A 1 166 ? -69.590 -15.016 105.473 1.00 78.38 166 MET A N 1
ATOM 1190 C CA . MET A 1 166 ? -68.614 -14.013 105.035 1.00 78.38 166 MET A CA 1
ATOM 1191 C C . MET A 1 166 ? -67.309 -14.654 104.547 1.00 78.38 166 MET A C 1
ATOM 1193 O O . MET A 1 166 ? -66.782 -14.246 103.519 1.00 78.38 166 MET A O 1
ATOM 1197 N N . GLU A 1 167 ? -66.798 -15.685 105.222 1.00 81.06 167 GLU A N 1
ATOM 1198 C CA . GLU A 1 167 ? -65.643 -16.475 104.773 1.00 81.06 167 GLU A CA 1
ATOM 1199 C C . GLU A 1 167 ? -65.934 -17.175 103.437 1.00 81.06 167 GLU A C 1
ATOM 1201 O O . GLU A 1 167 ? -65.079 -17.190 102.552 1.00 81.06 167 GLU A O 1
ATOM 1206 N N . GLY A 1 168 ? -67.157 -17.686 103.250 1.00 82.50 168 GLY A N 1
ATOM 1207 C CA . GLY A 1 168 ? -67.635 -18.228 101.979 1.00 82.50 168 GLY A CA 1
ATOM 1208 C C . GLY A 1 168 ? -67.694 -17.169 100.874 1.00 82.50 168 GLY A C 1
ATOM 1209 O O . GLY A 1 168 ? -67.202 -17.403 99.773 1.00 82.50 168 GLY A O 1
ATOM 1210 N N . GLN A 1 169 ? -68.212 -15.976 101.169 1.00 85.38 169 GLN A N 1
ATOM 1211 C CA . GLN A 1 169 ? -68.251 -14.853 100.225 1.00 85.38 169 GLN A CA 1
ATOM 1212 C C . GLN A 1 169 ? -66.845 -14.344 99.873 1.00 85.38 169 GLN A C 1
ATOM 1214 O O . GLN A 1 169 ? -66.571 -14.080 98.704 1.00 85.38 169 GLN A O 1
ATOM 1219 N N . VAL A 1 170 ? -65.925 -14.272 100.841 1.00 83.69 170 VAL A N 1
ATOM 1220 C CA . VAL A 1 170 ? -64.513 -13.918 100.612 1.00 83.69 170 VAL A CA 1
ATOM 1221 C C . VAL A 1 170 ? -63.810 -14.994 99.789 1.00 83.69 170 VAL A C 1
ATOM 1223 O O . VAL A 1 170 ? -63.068 -14.659 98.870 1.00 83.69 170 VAL A O 1
ATOM 1226 N N . SER A 1 171 ? -64.070 -16.276 100.050 1.00 82.69 171 SER A N 1
ATOM 1227 C CA . SER A 1 171 ? -63.560 -17.392 99.247 1.00 82.69 171 SER A CA 1
ATOM 1228 C C . SER A 1 171 ? -64.036 -17.316 97.793 1.00 82.69 171 SER A C 1
ATOM 1230 O O . SER A 1 171 ? -63.220 -17.459 96.880 1.00 82.69 171 SER A O 1
ATOM 1232 N N . VAL A 1 172 ? -65.324 -17.039 97.565 1.00 86.50 172 VAL A N 1
ATOM 1233 C CA . VAL A 1 172 ? -65.899 -16.870 96.221 1.00 86.50 172 VAL A CA 1
ATOM 1234 C C . VAL A 1 172 ? -65.335 -15.623 95.536 1.00 86.50 172 VAL A C 1
ATOM 1236 O O . VAL A 1 172 ? -64.947 -15.696 94.372 1.00 86.50 172 VAL A O 1
ATOM 1239 N N . ALA A 1 173 ? -65.202 -14.503 96.250 1.00 81.81 173 ALA A N 1
ATOM 1240 C CA . ALA A 1 173 ? -64.611 -13.275 95.721 1.00 81.81 173 ALA A CA 1
ATOM 1241 C C . ALA A 1 173 ? -63.119 -13.441 95.382 1.00 81.81 173 ALA A C 1
ATOM 1243 O O . ALA A 1 173 ? -62.672 -12.971 94.340 1.00 81.81 173 ALA A O 1
ATOM 1244 N N . GLN A 1 174 ? -62.348 -14.156 96.207 1.00 85.94 174 GLN A N 1
ATOM 1245 C CA . GLN A 1 174 ? -60.948 -14.487 95.924 1.00 85.94 174 GLN A CA 1
ATOM 1246 C C . GLN A 1 174 ? -60.818 -15.457 94.746 1.00 85.94 174 GLN A C 1
ATOM 1248 O O . G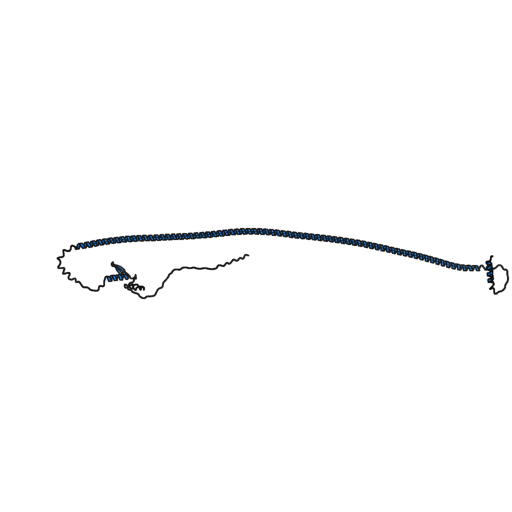LN A 1 174 ? -59.911 -15.305 93.929 1.00 85.94 174 GLN A O 1
ATOM 1253 N N . ALA A 1 175 ? -61.718 -16.438 94.624 1.00 83.75 175 ALA A N 1
ATOM 1254 C CA . ALA A 1 175 ? -61.756 -17.332 93.471 1.00 83.75 175 ALA A CA 1
ATOM 1255 C C . ALA A 1 175 ? -62.070 -16.562 92.177 1.00 83.75 175 ALA A C 1
ATOM 1257 O O . ALA A 1 175 ? -61.367 -16.757 91.184 1.00 83.75 175 ALA A O 1
ATOM 1258 N N . ALA A 1 176 ? -63.047 -15.647 92.214 1.00 87.06 176 ALA A N 1
ATOM 1259 C CA . ALA A 1 176 ? -63.406 -14.757 91.108 1.00 87.06 176 ALA A CA 1
ATOM 1260 C C . ALA A 1 176 ? -62.266 -13.789 90.742 1.00 87.06 176 ALA A C 1
ATOM 1262 O O . ALA A 1 176 ? -61.959 -13.617 89.566 1.00 87.06 176 ALA A O 1
ATOM 1263 N N . ALA A 1 177 ? -61.578 -13.211 91.733 1.00 84.62 177 ALA A N 1
ATOM 1264 C CA . ALA A 1 177 ? -60.415 -12.351 91.511 1.00 84.62 177 ALA A CA 1
ATOM 1265 C C . ALA A 1 177 ? -59.266 -13.115 90.835 1.00 84.62 177 ALA A C 1
ATOM 1267 O O . ALA A 1 177 ? -58.712 -12.635 89.852 1.00 84.62 177 ALA A O 1
ATOM 1268 N N . ARG A 1 178 ? -58.969 -14.345 91.279 1.00 88.94 178 ARG A N 1
ATOM 1269 C CA . ARG A 1 178 ? -57.959 -15.203 90.633 1.00 88.94 178 ARG A CA 1
ATOM 1270 C C . ARG A 1 178 ? -58.340 -15.580 89.203 1.00 88.94 178 ARG A C 1
ATOM 1272 O O . ARG A 1 178 ? -57.464 -15.654 88.347 1.00 88.94 178 ARG A O 1
ATOM 1279 N N . THR A 1 179 ? -59.623 -15.826 88.925 1.00 89.44 179 THR A N 1
ATOM 1280 C CA . THR A 1 179 ? -60.076 -16.108 87.550 1.00 89.44 179 THR A CA 1
ATOM 1281 C C . THR A 1 179 ? -59.977 -14.866 86.670 1.00 89.44 179 THR A C 1
ATOM 1283 O O . THR A 1 179 ? -59.454 -14.962 85.563 1.00 89.44 179 THR A O 1
ATOM 1286 N N . ALA A 1 180 ? -60.367 -13.693 87.176 1.00 86.00 180 ALA A N 1
ATOM 1287 C CA . ALA A 1 180 ? -60.215 -12.422 86.471 1.00 86.00 180 ALA A CA 1
ATOM 1288 C C . ALA A 1 180 ? -58.738 -12.067 86.210 1.00 86.00 180 ALA A C 1
ATOM 1290 O O . ALA A 1 180 ? -58.398 -11.629 85.114 1.00 86.00 180 ALA A O 1
ATOM 1291 N N . GLU A 1 181 ? -57.838 -12.310 87.168 1.00 89.38 181 GLU A N 1
ATOM 1292 C CA . GLU A 1 181 ? -56.388 -12.153 86.981 1.00 89.38 181 GLU A CA 1
ATOM 1293 C C . GLU A 1 181 ? -55.845 -13.115 85.918 1.00 89.38 181 GLU A C 1
ATOM 1295 O O . GLU A 1 181 ? -55.064 -12.703 85.061 1.00 89.38 181 GLU A O 1
ATOM 1300 N N . GLN A 1 182 ? -56.288 -14.377 85.913 1.00 91.12 182 GLN A N 1
ATOM 1301 C CA . GLN A 1 182 ? -55.908 -15.346 84.881 1.00 91.12 182 GLN A CA 1
ATOM 1302 C C . GLN A 1 182 ? -56.426 -14.957 83.491 1.00 91.12 182 GLN A C 1
ATOM 1304 O O . GLN A 1 182 ? -55.713 -15.126 82.502 1.00 91.12 182 GLN A O 1
ATOM 1309 N N . GLU A 1 183 ? -57.649 -14.440 83.382 1.00 90.25 183 GLU A N 1
ATOM 1310 C CA . GLU A 1 183 ? -58.202 -13.954 82.114 1.00 90.25 183 GLU A CA 1
ATOM 1311 C C . GLU A 1 183 ? -57.495 -12.687 81.632 1.00 90.25 183 GLU A C 1
ATOM 1313 O O . GLU A 1 183 ? -57.146 -12.597 80.454 1.00 90.25 183 GLU A O 1
ATOM 1318 N N . ALA A 1 184 ? -57.195 -11.752 82.537 1.00 88.44 184 ALA A N 1
ATOM 1319 C CA . ALA A 1 184 ? -56.396 -10.570 82.235 1.00 88.44 184 ALA A CA 1
ATOM 1320 C C . ALA A 1 184 ? -54.978 -10.952 81.784 1.00 88.44 184 ALA A C 1
ATOM 1322 O O . ALA A 1 184 ? -54.464 -10.378 80.823 1.00 88.44 184 ALA A O 1
ATOM 1323 N N . GLN A 1 185 ? -54.363 -11.954 82.415 1.00 92.06 185 GLN A N 1
ATOM 1324 C CA . GLN A 1 185 ? -53.057 -12.476 82.018 1.00 92.06 185 GLN A CA 1
ATOM 1325 C C . GLN A 1 185 ? -53.114 -13.126 80.629 1.00 92.06 185 GLN A C 1
ATOM 1327 O O . GLN A 1 185 ? -52.317 -12.773 79.763 1.00 92.06 185 GLN A O 1
ATOM 1332 N N . LYS A 1 186 ? -54.114 -13.976 80.356 1.00 92.00 186 LYS A N 1
ATOM 1333 C CA . LYS A 1 186 ? -54.337 -14.559 79.019 1.00 92.00 186 LYS A CA 1
ATOM 1334 C C . LYS A 1 186 ? -54.594 -13.489 77.955 1.00 92.00 186 LYS A C 1
ATOM 1336 O O . LYS A 1 186 ? -54.137 -13.626 76.822 1.00 92.00 186 LYS A O 1
ATOM 1341 N N . ALA A 1 187 ? -55.323 -12.424 78.289 1.00 90.69 187 ALA A N 1
ATOM 1342 C CA . ALA A 1 187 ? -55.557 -11.301 77.386 1.00 90.69 187 ALA A CA 1
ATOM 1343 C C . ALA A 1 187 ? -54.261 -10.527 77.099 1.00 90.69 187 ALA A C 1
ATOM 1345 O O . ALA A 1 187 ? -53.994 -10.210 75.941 1.00 90.69 187 ALA A O 1
ATOM 1346 N N . ARG A 1 188 ? -53.421 -10.293 78.118 1.00 92.31 188 ARG A N 1
ATOM 1347 C CA . ARG A 1 188 ? -52.091 -9.681 77.960 1.00 92.31 188 ARG A CA 1
ATOM 1348 C C . ARG A 1 188 ? -51.162 -10.542 77.109 1.00 92.31 188 ARG A C 1
ATOM 1350 O O . ARG A 1 188 ? -50.515 -10.010 76.218 1.00 92.31 188 ARG A O 1
ATOM 1357 N N . GLU A 1 189 ? -51.139 -11.855 77.322 1.00 92.62 189 GLU A N 1
ATOM 1358 C CA . GLU A 1 189 ? -50.354 -12.796 76.513 1.00 92.62 189 GLU A CA 1
ATOM 1359 C C . GLU A 1 189 ? -50.818 -12.818 75.052 1.00 92.62 189 GLU A C 1
ATOM 1361 O O . GLU A 1 189 ? -49.994 -12.780 74.140 1.00 92.62 189 GLU A O 1
ATOM 1366 N N . ARG A 1 190 ? -52.136 -12.806 74.804 1.00 92.75 190 ARG A N 1
ATOM 1367 C CA . ARG A 1 190 ? -52.691 -12.706 73.443 1.00 92.75 190 ARG A CA 1
ATOM 1368 C C . ARG A 1 190 ? -52.357 -11.375 72.781 1.00 92.75 190 ARG A C 1
ATOM 1370 O O . ARG A 1 190 ? -52.009 -11.376 71.603 1.00 92.75 190 ARG A O 1
ATOM 1377 N N . ALA A 1 191 ? -52.441 -10.267 73.518 1.00 90.38 191 ALA A N 1
ATOM 1378 C CA . ALA A 1 191 ? -52.051 -8.953 73.021 1.00 90.38 191 ALA A CA 1
ATOM 1379 C C . ALA A 1 191 ? -50.554 -8.924 72.684 1.00 90.38 191 ALA A C 1
ATOM 1381 O O . ALA A 1 191 ? -50.203 -8.571 71.567 1.00 90.38 191 ALA A O 1
ATOM 1382 N N . ALA A 1 192 ? -49.687 -9.404 73.581 1.00 92.69 192 ALA A N 1
ATOM 1383 C CA . ALA A 1 192 ? -48.247 -9.497 73.343 1.00 92.69 192 ALA A CA 1
ATOM 1384 C C . ALA A 1 192 ? -47.910 -10.390 72.136 1.00 92.69 192 ALA A C 1
ATOM 1386 O O . ALA A 1 192 ? -47.082 -10.020 71.307 1.00 92.69 192 ALA A O 1
ATOM 1387 N N . ALA A 1 193 ? -48.588 -11.533 71.985 1.00 93.31 193 ALA A N 1
ATOM 1388 C CA . ALA A 1 193 ? -48.427 -12.404 70.824 1.00 93.31 193 ALA A CA 1
ATOM 1389 C C . ALA A 1 193 ? -48.907 -11.739 69.521 1.00 93.31 193 ALA A C 1
ATOM 1391 O O . ALA A 1 193 ? -48.291 -11.934 68.475 1.00 93.31 193 ALA A O 1
ATOM 1392 N N . ALA A 1 194 ? -49.988 -10.954 69.564 1.00 92.06 194 ALA A N 1
ATOM 1393 C CA . ALA A 1 194 ? -50.469 -10.194 68.413 1.00 92.06 194 ALA A CA 1
ATOM 1394 C C . ALA A 1 194 ? -49.491 -9.074 68.026 1.00 92.06 194 ALA A C 1
ATOM 1396 O O . ALA A 1 194 ? -49.165 -8.957 66.847 1.00 92.06 194 ALA A O 1
ATOM 1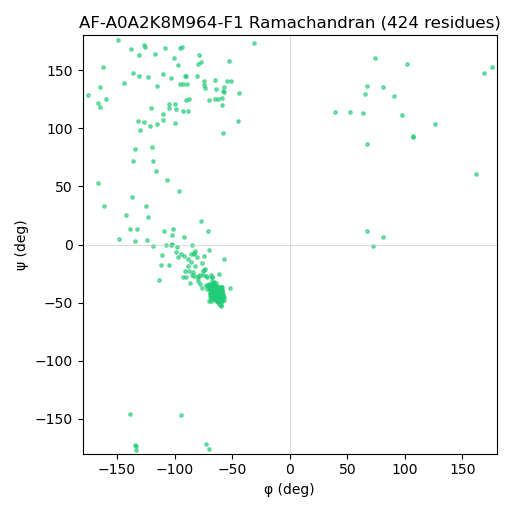397 N N . THR A 1 195 ? -48.962 -8.321 68.997 1.00 93.88 195 THR A N 1
ATOM 1398 C CA . THR A 1 195 ? -47.943 -7.287 68.758 1.00 93.88 195 THR A CA 1
ATOM 1399 C C . THR A 1 195 ? -46.665 -7.900 68.196 1.00 93.88 195 THR A C 1
ATOM 1401 O O . THR A 1 195 ? -46.166 -7.439 67.178 1.00 93.88 195 THR A O 1
ATOM 1404 N N . SER A 1 196 ? -46.190 -9.009 68.772 1.00 94.12 196 SER A N 1
ATOM 1405 C CA . SER A 1 196 ? -45.015 -9.728 68.268 1.00 94.12 196 SER A CA 1
ATOM 1406 C C . SER A 1 196 ? -45.209 -10.219 66.826 1.00 94.12 196 SER A C 1
ATOM 1408 O O . SER A 1 196 ? -44.303 -10.081 66.004 1.00 94.12 196 SER A O 1
ATOM 1410 N N . LYS A 1 197 ? -46.400 -10.729 66.477 1.00 94.50 197 LYS A N 1
ATOM 1411 C CA . LYS A 1 197 ? -46.734 -11.112 65.093 1.00 94.50 197 LYS A CA 1
ATOM 1412 C C . LYS A 1 197 ? -46.820 -9.910 64.152 1.00 94.50 197 LYS A C 1
ATOM 1414 O O . LYS A 1 197 ? -46.380 -10.028 63.012 1.00 94.50 197 LYS A O 1
ATOM 1419 N N . ALA A 1 198 ? -47.370 -8.784 64.605 1.00 93.12 198 ALA A N 1
ATOM 1420 C CA . ALA A 1 198 ? -47.430 -7.552 63.822 1.00 93.12 198 ALA A CA 1
ATOM 1421 C C . ALA A 1 198 ? -46.020 -7.013 63.540 1.00 93.12 198 ALA A C 1
ATOM 1423 O O . ALA A 1 198 ? -45.681 -6.794 62.382 1.00 93.12 198 ALA A O 1
ATOM 1424 N N . GLU A 1 199 ? -45.159 -6.932 64.558 1.00 94.94 199 GLU A N 1
ATOM 1425 C CA . GLU A 1 199 ? -43.752 -6.546 64.402 1.00 94.94 199 GLU A CA 1
ATOM 1426 C C . GLU A 1 199 ? -42.994 -7.506 63.474 1.00 94.94 199 GLU A C 1
ATOM 1428 O O . GLU A 1 199 ? -42.185 -7.077 62.651 1.00 94.94 199 GLU A O 1
ATOM 1433 N N . GLN A 1 200 ? -43.248 -8.816 63.568 1.00 94.88 200 GLN A N 1
ATOM 1434 C CA . GLN A 1 200 ? -42.647 -9.796 62.664 1.00 94.88 200 GLN A CA 1
ATOM 1435 C C . GLN A 1 200 ? -43.121 -9.593 61.217 1.00 94.88 200 GLN A C 1
ATOM 1437 O O . GLN A 1 200 ? -42.301 -9.633 60.299 1.00 94.88 200 GLN A O 1
ATOM 1442 N N . ALA A 1 201 ? -44.414 -9.339 61.004 1.00 92.81 201 ALA A N 1
ATOM 1443 C CA . ALA A 1 201 ? -44.969 -9.054 59.684 1.00 92.81 201 ALA A CA 1
ATOM 1444 C C . ALA A 1 201 ? -44.416 -7.743 59.100 1.00 92.81 201 ALA A C 1
ATOM 1446 O O . ALA A 1 201 ? -44.050 -7.712 57.926 1.00 92.81 201 ALA A O 1
ATOM 1447 N N . GLU A 1 202 ? -44.272 -6.694 59.913 1.00 95.25 202 GLU A N 1
ATOM 1448 C CA . GLU A 1 202 ? -43.642 -5.431 59.514 1.00 95.25 202 GLU A CA 1
ATOM 1449 C C . GLU A 1 202 ? -42.173 -5.628 59.129 1.00 95.25 202 GLU A C 1
ATOM 1451 O O . GLU A 1 202 ? -41.734 -5.112 58.100 1.00 95.25 202 GLU A O 1
ATOM 1456 N N . ARG A 1 203 ? -41.414 -6.429 59.890 1.00 95.12 203 ARG A N 1
ATOM 1457 C CA . ARG A 1 203 ? -40.024 -6.771 59.543 1.00 95.12 203 ARG A CA 1
ATOM 1458 C C . ARG A 1 203 ? -39.938 -7.510 58.210 1.00 95.12 203 ARG A C 1
ATOM 1460 O O . ARG A 1 203 ? -39.085 -7.161 57.396 1.00 95.12 203 ARG A O 1
ATOM 1467 N N . ILE A 1 204 ? -40.825 -8.478 57.967 1.00 95.38 204 ILE A N 1
ATOM 1468 C CA . ILE A 1 204 ? -40.887 -9.220 56.697 1.00 95.38 204 ILE A CA 1
ATOM 1469 C C . ILE A 1 204 ? -41.264 -8.281 55.544 1.00 95.38 204 ILE A C 1
ATOM 1471 O O . ILE A 1 204 ? -40.610 -8.306 54.505 1.00 95.38 204 ILE A O 1
ATOM 1475 N N . ALA A 1 205 ? -42.255 -7.404 55.722 1.00 94.00 205 ALA A N 1
ATOM 1476 C CA . ALA A 1 205 ? -42.653 -6.434 54.701 1.00 94.00 205 ALA A CA 1
ATOM 1477 C C . ALA A 1 205 ? -41.531 -5.427 54.386 1.00 94.00 205 ALA A C 1
ATOM 1479 O O . ALA A 1 205 ? -41.257 -5.131 53.219 1.00 94.00 205 ALA A O 1
ATOM 1480 N N . ALA A 1 206 ? -40.830 -4.937 55.413 1.00 94.88 206 ALA A N 1
ATOM 1481 C CA . ALA A 1 206 ? -39.678 -4.053 55.255 1.00 94.88 206 ALA A CA 1
ATOM 1482 C C . ALA A 1 206 ? -38.485 -4.761 54.592 1.00 94.88 206 ALA A C 1
ATOM 1484 O O . ALA A 1 206 ? -37.718 -4.131 53.863 1.00 94.88 206 ALA A O 1
ATOM 1485 N N . GLN A 1 207 ? -38.302 -6.061 54.835 1.00 95.56 207 GLN A N 1
ATOM 1486 C CA . GLN A 1 207 ? -37.299 -6.867 54.142 1.00 95.56 207 GLN A CA 1
ATOM 1487 C C . GLN A 1 207 ? -37.679 -7.080 52.671 1.00 95.56 207 GLN A C 1
ATOM 1489 O O . GLN A 1 207 ? -36.870 -6.779 51.800 1.00 95.56 207 GLN A O 1
ATOM 1494 N N . ALA A 1 208 ? -38.920 -7.476 52.384 1.00 94.81 208 ALA A N 1
ATOM 1495 C CA . ALA A 1 208 ? -39.413 -7.663 51.019 1.00 94.81 208 ALA A CA 1
ATOM 1496 C C . ALA A 1 208 ? -39.344 -6.368 50.189 1.00 94.81 208 ALA A C 1
ATOM 1498 O O . ALA A 1 208 ? -39.009 -6.402 49.007 1.00 94.81 208 ALA A O 1
ATOM 1499 N N . THR A 1 209 ? -39.603 -5.210 50.807 1.00 95.75 209 THR A N 1
ATOM 1500 C CA . THR A 1 209 ? -39.450 -3.901 50.147 1.00 95.75 209 THR A CA 1
ATOM 1501 C C . THR A 1 209 ? -37.988 -3.633 49.791 1.00 95.75 209 THR A C 1
ATOM 1503 O O . THR A 1 209 ? -37.699 -3.251 48.662 1.00 95.75 209 THR A O 1
ATOM 1506 N N . ARG A 1 210 ? -37.052 -3.909 50.712 1.00 96.06 210 ARG A N 1
ATOM 1507 C CA . ARG A 1 210 ? -35.610 -3.776 50.450 1.00 96.06 210 ARG A CA 1
ATOM 1508 C C . ARG A 1 210 ? -35.130 -4.718 49.347 1.00 96.06 210 ARG A C 1
ATOM 1510 O O . ARG A 1 210 ? -34.367 -4.287 48.491 1.00 96.06 210 ARG A O 1
ATOM 1517 N N . GLU A 1 211 ? -35.585 -5.967 49.343 1.00 95.19 211 GLU A N 1
ATOM 1518 C CA . GLU A 1 211 ? -35.256 -6.947 48.299 1.00 95.19 211 GLU A CA 1
ATOM 1519 C C . GLU A 1 211 ? -35.814 -6.524 46.934 1.00 95.19 211 GLU A C 1
ATOM 1521 O O . GLU A 1 211 ? -35.100 -6.583 45.932 1.00 95.19 211 GLU A O 1
ATOM 1526 N N . ARG A 1 212 ? -37.053 -6.017 46.889 1.00 95.88 212 ARG A N 1
ATOM 1527 C CA . ARG A 1 212 ? -37.645 -5.455 45.668 1.00 95.88 212 ARG A CA 1
ATOM 1528 C C . ARG A 1 212 ? -36.838 -4.265 45.157 1.00 95.88 212 ARG A C 1
ATOM 1530 O O . ARG A 1 212 ? -36.531 -4.222 43.973 1.00 95.88 212 ARG A O 1
ATOM 1537 N N . ASP A 1 213 ? -36.485 -3.320 46.023 1.00 96.06 213 ASP A N 1
ATOM 1538 C CA . ASP A 1 213 ? -35.741 -2.122 45.621 1.00 96.06 213 ASP A CA 1
ATOM 1539 C C . ASP A 1 213 ? -34.312 -2.482 45.160 1.00 96.06 213 ASP A C 1
ATOM 1541 O O . ASP A 1 213 ? -33.809 -1.909 44.193 1.00 96.06 213 ASP A O 1
ATOM 1545 N N . GLN A 1 214 ? -33.680 -3.490 45.776 1.00 95.94 214 GLN A N 1
ATOM 1546 C CA . GLN A 1 214 ? -32.411 -4.058 45.303 1.00 95.94 214 GLN A CA 1
ATOM 1547 C C . GLN A 1 214 ? -32.551 -4.717 43.925 1.00 95.94 214 GLN A C 1
ATOM 1549 O O . GLN A 1 214 ? -31.733 -4.454 43.044 1.00 95.94 214 GLN A O 1
ATOM 1554 N N . ALA A 1 215 ? -33.584 -5.537 43.714 1.00 93.94 215 ALA A N 1
ATOM 1555 C CA . ALA A 1 215 ? -33.849 -6.176 42.426 1.00 93.94 215 ALA A CA 1
ATOM 1556 C C . ALA A 1 215 ? -34.162 -5.141 41.331 1.00 93.94 215 ALA A C 1
ATOM 1558 O O . ALA A 1 215 ? -33.653 -5.249 40.217 1.00 93.94 215 ALA A O 1
ATOM 1559 N N . GLN A 1 216 ? -34.932 -4.100 41.660 1.00 96.38 216 GLN A N 1
ATOM 1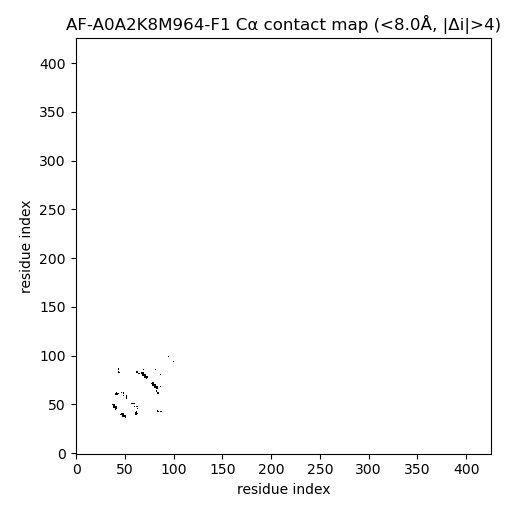560 C CA . GLN A 1 216 ? -35.214 -2.972 40.773 1.00 96.38 216 GLN A CA 1
ATOM 1561 C C . GLN A 1 216 ? -33.915 -2.248 40.384 1.00 96.38 216 GLN A C 1
ATOM 1563 O O . GLN A 1 216 ? -33.661 -2.034 39.202 1.00 96.38 216 GLN A O 1
ATOM 1568 N N . GLY A 1 217 ? -33.046 -1.956 41.359 1.00 95.75 217 GLY A N 1
ATOM 1569 C CA . GLY A 1 217 ? -31.744 -1.336 41.106 1.00 95.75 217 GLY A CA 1
ATOM 1570 C C . GLY A 1 217 ? -30.819 -2.193 40.233 1.00 95.75 217 GLY A C 1
ATOM 1571 O O . GLY A 1 217 ? -30.112 -1.657 39.380 1.00 95.75 217 GLY A O 1
ATOM 1572 N N . GLN A 1 218 ? -30.846 -3.521 40.394 1.00 96.50 218 GLN A N 1
ATOM 1573 C CA . GLN A 1 218 ? -30.108 -4.451 39.529 1.00 96.50 218 GLN A CA 1
ATOM 1574 C C . GLN A 1 218 ? -30.662 -4.466 38.100 1.00 96.50 218 GLN A C 1
ATOM 1576 O O . GLN A 1 218 ? -29.882 -4.417 37.151 1.00 96.50 218 GLN A O 1
ATOM 1581 N N . LEU A 1 219 ? -31.989 -4.479 37.933 1.00 95.56 219 LEU A N 1
ATOM 1582 C CA . LEU A 1 219 ? -32.630 -4.407 36.617 1.00 95.56 219 LEU A CA 1
ATOM 1583 C C . LEU A 1 219 ? -32.302 -3.096 35.896 1.00 95.56 219 LEU A C 1
ATOM 1585 O O . LEU A 1 219 ? -31.960 -3.124 34.715 1.00 95.56 219 LEU A O 1
ATOM 1589 N N . ASP A 1 220 ? -32.341 -1.965 36.601 1.00 96.75 220 ASP A N 1
ATOM 1590 C CA . ASP A 1 220 ? -31.984 -0.660 36.037 1.00 96.75 220 ASP A CA 1
ATOM 1591 C C . ASP A 1 220 ? -30.496 -0.593 35.654 1.00 96.75 220 ASP A C 1
ATOM 1593 O O . ASP A 1 220 ? -30.143 -0.036 34.611 1.00 96.75 220 ASP A O 1
ATOM 1597 N N . ALA A 1 221 ? -29.609 -1.190 36.459 1.00 94.94 221 ALA A N 1
ATOM 1598 C CA . ALA A 1 221 ? -28.183 -1.283 36.148 1.00 94.94 221 ALA A CA 1
ATOM 1599 C C . ALA A 1 221 ? -27.915 -2.162 34.914 1.00 94.94 221 ALA A C 1
ATOM 1601 O O . ALA A 1 221 ? -27.143 -1.769 34.039 1.00 94.94 221 ALA A O 1
ATOM 1602 N N . GLU A 1 222 ? -28.570 -3.320 34.809 1.00 95.12 222 GLU A N 1
ATOM 1603 C CA . GLU A 1 222 ? -28.467 -4.205 33.643 1.00 95.12 222 GLU A CA 1
ATOM 1604 C C . GLU A 1 222 ? -29.057 -3.569 32.384 1.00 95.12 222 GLU A C 1
ATOM 1606 O O . GLU A 1 222 ? -28.479 -3.684 31.302 1.00 95.12 222 GLU A O 1
ATOM 1611 N N . ARG A 1 223 ? -30.165 -2.831 32.511 1.00 96.62 223 ARG A N 1
ATOM 1612 C CA . ARG A 1 223 ? -30.737 -2.069 31.400 1.00 96.62 223 ARG A CA 1
ATOM 1613 C C . ARG A 1 223 ? -29.753 -1.024 30.879 1.00 96.62 223 ARG A C 1
ATOM 1615 O O . ARG A 1 223 ? -29.489 -1.008 29.682 1.00 96.62 223 ARG A O 1
ATOM 1622 N N . LYS A 1 224 ? -29.145 -0.230 31.767 1.00 96.25 224 LYS A N 1
ATOM 1623 C CA . LYS A 1 224 ? -28.106 0.742 31.383 1.00 96.25 224 LYS A CA 1
ATOM 1624 C C . LYS A 1 224 ? -26.907 0.067 30.718 1.00 96.25 224 LYS A C 1
ATOM 1626 O O . LYS A 1 224 ? -26.419 0.557 29.709 1.00 96.25 224 LYS A O 1
ATOM 1631 N N . ARG A 1 225 ? -26.453 -1.081 31.237 1.00 95.62 225 ARG A N 1
ATOM 1632 C CA . ARG A 1 225 ? -25.362 -1.859 30.620 1.00 95.62 225 ARG A CA 1
ATOM 1633 C C . ARG A 1 225 ? -25.711 -2.320 29.207 1.00 95.62 225 ARG A C 1
ATOM 1635 O O . ARG A 1 225 ? -24.851 -2.250 28.334 1.00 95.62 225 ARG A O 1
ATOM 1642 N N . ARG A 1 226 ? -26.947 -2.774 28.974 1.00 96.25 226 ARG A N 1
ATOM 1643 C CA . ARG A 1 226 ? -27.424 -3.157 27.635 1.00 96.25 226 ARG A CA 1
ATOM 1644 C C . ARG A 1 226 ? -27.480 -1.963 26.691 1.00 96.25 226 ARG A C 1
ATOM 1646 O O . ARG A 1 226 ? -26.944 -2.071 25.598 1.00 96.25 226 ARG A O 1
ATOM 1653 N N . GLU A 1 227 ? -28.040 -0.841 27.134 1.00 97.19 227 GLU A N 1
ATOM 1654 C CA . GLU A 1 227 ? -28.091 0.401 26.349 1.00 97.19 227 GLU A CA 1
ATOM 1655 C C . GLU A 1 227 ? -26.670 0.851 25.952 1.00 97.19 227 GLU A C 1
ATOM 1657 O O . GLU A 1 227 ? -26.389 1.035 24.770 1.00 97.19 227 GLU A O 1
ATOM 1662 N N . THR A 1 228 ? -25.716 0.883 26.892 1.00 96.38 228 THR A N 1
ATOM 1663 C CA . THR A 1 228 ? -24.307 1.198 26.584 1.00 96.38 228 THR A CA 1
ATOM 1664 C C . THR A 1 228 ? -23.659 0.172 25.645 1.00 96.38 228 THR A C 1
ATOM 1666 O O . THR A 1 228 ? -22.885 0.540 24.763 1.00 96.38 228 THR A O 1
ATOM 1669 N N . ALA A 1 229 ? -23.947 -1.123 25.801 1.00 94.81 229 ALA A N 1
ATOM 1670 C CA . ALA A 1 229 ? -23.415 -2.156 24.910 1.00 94.81 229 ALA A CA 1
ATOM 1671 C C . ALA A 1 229 ? -23.972 -2.032 23.479 1.00 94.81 229 ALA A C 1
ATOM 1673 O O . ALA A 1 229 ? -23.241 -2.261 22.513 1.00 94.81 229 ALA A O 1
ATOM 1674 N N . GLU A 1 230 ? -25.242 -1.652 23.334 1.00 96.25 230 GLU A N 1
ATOM 1675 C CA . GLU A 1 230 ? -25.875 -1.371 22.043 1.00 96.25 230 GLU A CA 1
ATOM 1676 C C . GLU A 1 230 ? -25.267 -0.129 21.380 1.00 96.25 230 GLU A C 1
ATOM 1678 O O . GLU A 1 230 ? -24.924 -0.187 20.197 1.00 96.25 230 GLU A O 1
ATOM 1683 N N . GLU A 1 231 ? -25.030 0.946 22.137 1.00 95.81 231 GLU A N 1
ATOM 1684 C CA . GLU A 1 231 ? -24.330 2.147 21.656 1.00 95.81 231 GLU A CA 1
ATOM 1685 C C . GLU A 1 231 ? -22.905 1.828 21.181 1.00 95.81 231 GLU A C 1
ATOM 1687 O O . GLU A 1 231 ? -22.514 2.210 20.075 1.00 95.81 231 GLU A O 1
ATOM 1692 N N . LEU A 1 232 ? -22.137 1.065 21.969 1.00 96.12 232 LEU A N 1
ATOM 1693 C CA . LEU A 1 232 ? -20.788 0.630 21.592 1.00 96.12 232 LEU A CA 1
ATOM 1694 C C . LEU A 1 232 ? -20.804 -0.250 20.340 1.00 96.12 232 LEU A C 1
ATOM 1696 O O . LEU A 1 232 ? -19.935 -0.113 19.477 1.00 96.12 232 LEU A O 1
ATOM 1700 N N . ARG A 1 233 ? -21.799 -1.133 20.205 1.00 95.88 233 ARG A N 1
ATOM 1701 C CA . ARG A 1 233 ? -21.964 -1.965 19.010 1.00 95.88 233 ARG A CA 1
ATOM 1702 C C . ARG A 1 233 ? -22.298 -1.122 17.780 1.00 95.88 233 ARG A C 1
ATOM 1704 O O . ARG A 1 233 ? -21.725 -1.367 16.722 1.00 95.88 233 ARG A O 1
ATOM 1711 N N . ALA A 1 234 ? -23.183 -0.135 17.905 1.00 96.38 234 ALA A N 1
ATOM 1712 C CA . ALA A 1 234 ? -23.518 0.782 16.817 1.00 96.38 234 ALA A CA 1
ATOM 1713 C C . ALA A 1 234 ? -22.303 1.624 16.386 1.00 96.38 234 ALA A C 1
ATOM 1715 O O . ALA A 1 234 ? -22.035 1.758 15.188 1.00 96.38 234 ALA A O 1
ATOM 1716 N N . ALA A 1 235 ? -21.515 2.116 17.347 1.00 95.25 235 ALA A N 1
ATOM 1717 C CA . ALA A 1 235 ? -20.267 2.826 17.079 1.00 95.25 235 ALA A CA 1
ATOM 1718 C C . ALA A 1 235 ? -19.230 1.924 16.385 1.00 95.25 235 ALA A C 1
ATOM 1720 O O . ALA A 1 235 ? -18.610 2.341 15.409 1.00 95.25 235 ALA A O 1
ATOM 1721 N N . ALA A 1 236 ? -19.082 0.671 16.832 1.00 95.00 236 ALA A N 1
ATOM 1722 C CA . ALA A 1 236 ? -18.170 -0.295 16.222 1.00 95.00 236 ALA A CA 1
ATOM 1723 C C . ALA A 1 236 ? -18.572 -0.664 14.785 1.00 95.00 236 ALA A C 1
ATOM 1725 O O . ALA A 1 236 ? -17.703 -0.772 13.922 1.00 95.00 236 ALA A O 1
ATOM 1726 N N . LEU A 1 237 ? -19.871 -0.821 14.508 1.00 96.56 237 LEU A N 1
ATOM 1727 C CA . LEU A 1 237 ? -20.374 -1.047 13.149 1.00 96.56 237 LEU A CA 1
ATOM 1728 C C . LEU A 1 237 ? -20.109 0.163 12.249 1.00 96.56 237 LEU A C 1
ATOM 1730 O O . LEU A 1 237 ? -19.572 0.002 11.162 1.00 96.56 237 LEU A O 1
ATOM 1734 N N . THR A 1 238 ? -20.366 1.375 12.743 1.00 96.56 238 THR A N 1
ATOM 1735 C CA . THR A 1 238 ? -20.068 2.611 12.001 1.00 96.56 238 THR A CA 1
ATOM 1736 C C . THR A 1 238 ? -18.572 2.733 11.693 1.00 96.56 238 THR A C 1
ATOM 1738 O O . THR A 1 238 ? -18.188 3.054 10.572 1.00 96.56 238 THR A O 1
ATOM 1741 N N . ALA A 1 239 ? -17.707 2.438 12.670 1.00 95.12 239 ALA A N 1
ATOM 1742 C CA . ALA A 1 239 ? -16.256 2.448 12.485 1.00 95.12 239 ALA A CA 1
ATOM 1743 C C . ALA A 1 239 ? -15.793 1.385 11.476 1.00 95.12 239 ALA A C 1
ATOM 1745 O O . ALA A 1 239 ? -14.902 1.653 10.669 1.00 95.12 239 ALA A O 1
ATOM 1746 N N . LYS A 1 240 ? -16.414 0.200 11.497 1.00 96.19 240 LYS A N 1
ATOM 1747 C CA . LYS A 1 240 ? -16.171 -0.857 10.514 1.00 96.19 240 LYS A CA 1
ATOM 1748 C C . LYS A 1 240 ? -16.553 -0.394 9.104 1.00 96.19 240 LYS A C 1
ATOM 1750 O O . LYS A 1 240 ? -15.730 -0.524 8.205 1.00 96.19 240 LYS A O 1
ATOM 1755 N N . ASP A 1 241 ? -17.736 0.188 8.924 1.00 97.00 241 ASP A N 1
ATOM 1756 C CA . ASP A 1 241 ? -18.204 0.665 7.617 1.00 97.00 241 ASP A CA 1
ATOM 1757 C C . ASP A 1 241 ? -17.294 1.779 7.064 1.00 97.00 241 ASP A C 1
ATOM 1759 O O . ASP A 1 241 ? -16.961 1.783 5.880 1.00 97.00 241 ASP A O 1
ATOM 1763 N N . LEU A 1 242 ? -16.824 2.692 7.924 1.00 96.81 242 LEU A N 1
ATOM 1764 C CA . LEU A 1 242 ? -15.825 3.709 7.565 1.00 96.81 242 LEU A CA 1
ATOM 1765 C C . LEU A 1 242 ? -14.490 3.086 7.137 1.00 96.81 242 LEU A C 1
ATOM 1767 O O . LEU A 1 242 ? -13.901 3.520 6.148 1.00 96.81 242 LEU A O 1
ATOM 1771 N N . ALA A 1 243 ? -14.016 2.062 7.850 1.00 94.50 243 ALA A N 1
ATOM 1772 C CA . ALA A 1 243 ? -12.789 1.357 7.492 1.00 94.50 243 ALA A CA 1
ATOM 1773 C C . ALA A 1 243 ? -12.930 0.585 6.167 1.00 94.50 243 ALA A C 1
ATOM 1775 O O . ALA A 1 243 ? -11.998 0.568 5.366 1.00 94.50 243 ALA A O 1
ATOM 1776 N N . GLU A 1 244 ? -14.088 -0.027 5.903 1.00 96.81 244 GLU A N 1
ATOM 1777 C CA . GLU A 1 244 ? -14.381 -0.692 4.628 1.00 96.81 244 GLU A CA 1
ATOM 1778 C C . GLU A 1 244 ? -14.443 0.311 3.466 1.00 96.81 244 GLU A C 1
ATOM 1780 O O . GLU A 1 244 ? -13.870 0.049 2.407 1.00 96.81 244 GLU A O 1
ATOM 1785 N N . GLN A 1 245 ? -15.050 1.484 3.672 1.00 96.81 245 GLN A N 1
ATOM 1786 C CA . GLN A 1 245 ? -15.066 2.565 2.680 1.00 96.81 245 GLN A CA 1
ATOM 1787 C C . GLN A 1 245 ? -13.661 3.097 2.381 1.00 96.81 245 GLN A C 1
ATOM 1789 O O . GLN A 1 245 ? -13.308 3.266 1.212 1.00 96.81 245 GLN A O 1
ATOM 1794 N N . GLU A 1 246 ? -12.840 3.327 3.408 1.00 96.50 246 GLU A N 1
ATOM 1795 C CA . GLU A 1 246 ? -11.467 3.799 3.213 1.00 96.50 246 GLU A CA 1
ATOM 1796 C C . GLU A 1 246 ? -10.602 2.732 2.530 1.00 96.50 246 GLU A C 1
ATOM 1798 O O . GLU A 1 246 ? -9.853 3.045 1.607 1.00 96.50 246 GLU A O 1
ATOM 1803 N N . ASN A 1 247 ? -10.766 1.453 2.882 1.00 96.06 247 ASN A N 1
ATOM 1804 C CA . ASN A 1 247 ? -10.098 0.355 2.182 1.00 96.06 247 ASN A CA 1
ATOM 1805 C C . ASN A 1 247 ? -10.512 0.272 0.707 1.00 96.06 247 ASN A C 1
ATOM 1807 O O . ASN A 1 247 ? -9.649 0.100 -0.153 1.00 96.06 247 ASN A O 1
ATOM 1811 N N . ALA A 1 248 ? -11.800 0.433 0.390 1.00 96.19 248 ALA A N 1
ATOM 1812 C CA . ALA A 1 248 ? -12.275 0.465 -0.993 1.00 96.19 248 ALA A CA 1
ATOM 1813 C C . ALA A 1 248 ? -11.696 1.662 -1.767 1.00 96.19 248 ALA A C 1
ATOM 1815 O O . ALA A 1 248 ? -11.273 1.518 -2.915 1.00 96.19 248 ALA A O 1
ATOM 1816 N N . ARG A 1 249 ? -11.609 2.833 -1.126 1.00 97.69 249 ARG A N 1
ATOM 1817 C CA . ARG A 1 249 ? -10.981 4.030 -1.698 1.00 97.69 249 ARG A CA 1
ATOM 1818 C C . ARG A 1 249 ? -9.491 3.818 -1.972 1.00 97.69 249 ARG A C 1
ATOM 1820 O O . ARG A 1 249 ? -9.016 4.182 -3.046 1.00 97.69 249 ARG A O 1
ATOM 1827 N N . LEU A 1 250 ? -8.759 3.235 -1.023 1.00 96.38 250 LEU A N 1
ATOM 1828 C CA . LEU A 1 250 ? -7.338 2.924 -1.181 1.00 96.38 250 LEU A CA 1
ATOM 1829 C C . LEU A 1 250 ? -7.114 1.872 -2.271 1.00 96.38 250 LEU A C 1
ATOM 1831 O O . LEU A 1 250 ? -6.208 2.038 -3.083 1.00 96.38 250 LEU A O 1
ATOM 1835 N N . ALA A 1 251 ? -7.962 0.843 -2.349 1.00 96.12 251 ALA A N 1
ATOM 1836 C CA . ALA A 1 251 ? -7.906 -0.158 -3.412 1.00 96.12 251 ALA A CA 1
ATOM 1837 C C . ALA A 1 251 ? -8.100 0.476 -4.800 1.00 96.12 251 ALA A C 1
ATOM 1839 O O . ALA A 1 251 ? -7.281 0.248 -5.689 1.00 96.12 251 ALA A O 1
ATOM 1840 N N . ALA A 1 252 ? -9.103 1.347 -4.960 1.00 96.06 252 ALA A N 1
ATOM 1841 C CA . ALA A 1 252 ? -9.325 2.081 -6.208 1.00 96.06 252 ALA A CA 1
ATOM 1842 C C . ALA A 1 252 ? -8.145 3.007 -6.563 1.00 96.06 252 ALA A C 1
ATOM 1844 O O . ALA A 1 252 ? -7.749 3.099 -7.724 1.00 96.06 252 ALA A O 1
ATOM 1845 N N . ALA A 1 253 ? -7.537 3.667 -5.570 1.00 95.38 253 ALA A N 1
ATOM 1846 C CA . ALA A 1 253 ? -6.353 4.497 -5.786 1.00 95.38 253 ALA A CA 1
ATOM 1847 C C . ALA A 1 253 ? -5.134 3.668 -6.231 1.00 95.38 253 ALA A C 1
ATOM 1849 O O . ALA A 1 253 ? -4.391 4.095 -7.115 1.00 95.38 253 ALA A O 1
ATOM 1850 N N . VAL A 1 254 ? -4.930 2.481 -5.651 1.00 96.25 254 VAL A N 1
ATOM 1851 C CA . VAL A 1 254 ? -3.860 1.551 -6.051 1.00 96.25 254 VAL A CA 1
ATOM 1852 C C . VAL A 1 254 ? -4.085 1.034 -7.471 1.00 96.25 254 VAL A C 1
ATOM 1854 O O . VAL A 1 254 ? -3.142 1.016 -8.262 1.00 96.25 254 VAL A O 1
ATOM 1857 N N . GLU A 1 255 ? -5.317 0.667 -7.825 1.00 96.38 255 GLU A N 1
ATOM 1858 C CA . GLU A 1 255 ? -5.665 0.242 -9.184 1.00 96.38 255 GLU A CA 1
ATOM 1859 C C . GLU A 1 255 ? -5.385 1.358 -10.201 1.00 96.38 255 GLU A C 1
ATOM 1861 O O . GLU A 1 255 ? -4.698 1.128 -11.196 1.00 96.38 255 GLU A O 1
ATOM 1866 N N . GLN A 1 256 ? -5.794 2.595 -9.899 1.00 96.88 256 GLN A N 1
ATOM 1867 C CA . GLN A 1 256 ? -5.520 3.759 -10.744 1.00 96.88 256 GLN A CA 1
ATOM 1868 C C . GLN A 1 256 ? -4.013 4.016 -10.922 1.00 96.88 256 GLN A C 1
ATOM 1870 O O . GLN A 1 256 ? -3.557 4.327 -12.024 1.00 96.88 256 GLN A O 1
ATOM 1875 N N . GLN A 1 257 ? -3.215 3.895 -9.855 1.00 95.31 257 GLN A N 1
ATOM 1876 C CA . GLN A 1 257 ? -1.757 4.042 -9.950 1.00 95.31 257 GLN A CA 1
ATOM 1877 C C . GLN A 1 257 ? -1.121 2.909 -10.760 1.00 95.31 257 GLN A C 1
ATOM 1879 O O . GLN A 1 257 ? -0.190 3.156 -11.522 1.00 95.31 257 GLN A O 1
ATOM 1884 N N . THR A 1 258 ? -1.640 1.688 -10.635 1.00 95.31 258 THR A N 1
ATOM 1885 C CA . THR A 1 258 ? -1.167 0.529 -11.404 1.00 95.31 258 THR A CA 1
ATOM 1886 C C . THR A 1 258 ? -1.430 0.729 -12.895 1.00 95.31 258 THR A C 1
ATOM 1888 O O . THR A 1 258 ? -0.496 0.626 -13.686 1.00 95.31 258 THR A O 1
ATOM 1891 N N . GLN A 1 259 ? -2.645 1.146 -13.268 1.00 95.31 259 GLN A N 1
ATOM 1892 C CA . GLN A 1 259 ? -2.991 1.495 -14.651 1.00 95.31 259 GLN A CA 1
ATOM 1893 C C . GLN A 1 259 ? -2.080 2.604 -15.198 1.00 95.31 259 GLN A C 1
ATOM 1895 O O . GLN A 1 259 ? -1.521 2.477 -16.285 1.00 95.31 259 GLN A O 1
ATOM 1900 N N . ARG A 1 260 ? -1.831 3.661 -14.413 1.00 95.25 260 ARG A N 1
ATOM 1901 C CA . ARG A 1 260 ? -0.934 4.753 -14.822 1.00 95.25 260 ARG A CA 1
ATOM 1902 C C . ARG A 1 260 ? 0.512 4.292 -15.023 1.00 95.25 260 ARG A C 1
ATOM 1904 O O . ARG A 1 260 ? 1.201 4.795 -15.910 1.00 95.25 260 ARG A O 1
ATOM 1911 N N . LEU A 1 261 ? 0.996 3.353 -14.211 1.00 95.94 261 LEU A N 1
ATOM 1912 C CA . LEU A 1 261 ? 2.323 2.760 -14.390 1.00 95.94 261 LEU A CA 1
ATOM 1913 C C . LEU A 1 261 ? 2.388 1.886 -15.647 1.00 95.94 261 LEU A C 1
ATOM 1915 O O . LEU A 1 261 ? 3.391 1.942 -16.356 1.00 95.94 261 LEU A O 1
ATOM 1919 N N . GLU A 1 262 ? 1.341 1.121 -15.952 1.00 96.00 262 GLU A N 1
ATOM 1920 C CA . GLU A 1 262 ? 1.247 0.323 -17.181 1.00 96.00 262 GLU A CA 1
ATOM 1921 C C . GLU A 1 262 ? 1.213 1.205 -18.437 1.00 96.00 262 GLU A C 1
ATOM 1923 O O . GLU A 1 262 ? 1.935 0.933 -19.402 1.00 96.00 262 GLU A O 1
ATOM 1928 N N . GLU A 1 263 ? 0.455 2.304 -18.408 1.00 95.62 263 GLU A N 1
ATOM 1929 C CA . GLU A 1 263 ? 0.436 3.317 -19.470 1.00 95.62 263 GLU A CA 1
ATOM 1930 C C . GLU A 1 263 ? 1.823 3.935 -19.679 1.00 95.62 263 GLU A C 1
ATOM 1932 O O . GLU A 1 263 ? 2.306 4.009 -20.809 1.00 95.62 263 GLU A O 1
ATOM 1937 N N . LEU A 1 264 ? 2.510 4.325 -18.597 1.00 95.44 264 LEU A N 1
ATOM 1938 C CA . LEU A 1 264 ? 3.868 4.872 -18.671 1.00 95.44 264 LEU A CA 1
ATOM 1939 C C . LEU A 1 264 ? 4.875 3.847 -19.203 1.00 95.44 264 LEU A C 1
ATOM 1941 O O . LEU A 1 264 ? 5.706 4.187 -20.044 1.00 95.44 264 LEU A O 1
ATOM 1945 N N . GLN A 1 265 ? 4.810 2.593 -18.751 1.00 95.69 265 GLN A N 1
ATOM 1946 C CA . GLN A 1 265 ? 5.676 1.526 -19.259 1.00 95.69 265 GLN A CA 1
ATOM 1947 C C . GLN A 1 265 ? 5.447 1.276 -20.749 1.00 95.69 265 GLN A C 1
ATOM 1949 O O . GLN A 1 265 ? 6.412 1.090 -21.492 1.00 95.69 265 GLN A O 1
ATOM 1954 N N . THR A 1 266 ? 4.190 1.288 -21.186 1.00 95.75 266 THR A N 1
ATOM 1955 C CA . THR A 1 266 ? 3.829 1.147 -22.600 1.00 95.75 266 THR A CA 1
ATOM 1956 C C . THR A 1 266 ? 4.361 2.331 -23.401 1.00 95.75 266 THR A C 1
ATOM 1958 O O . THR A 1 266 ? 5.099 2.123 -24.359 1.00 95.75 266 THR A O 1
ATOM 1961 N N . GLY A 1 267 ? 4.146 3.564 -22.930 1.00 96.06 267 GLY A N 1
ATOM 1962 C CA . GLY A 1 267 ? 4.677 4.770 -23.569 1.00 96.06 267 GLY A CA 1
ATOM 1963 C C . GLY A 1 267 ? 6.207 4.780 -23.682 1.00 96.06 267 GLY A C 1
ATOM 1964 O O . GLY A 1 267 ? 6.745 5.173 -24.718 1.00 96.06 267 GLY A O 1
ATOM 1965 N N . VAL A 1 26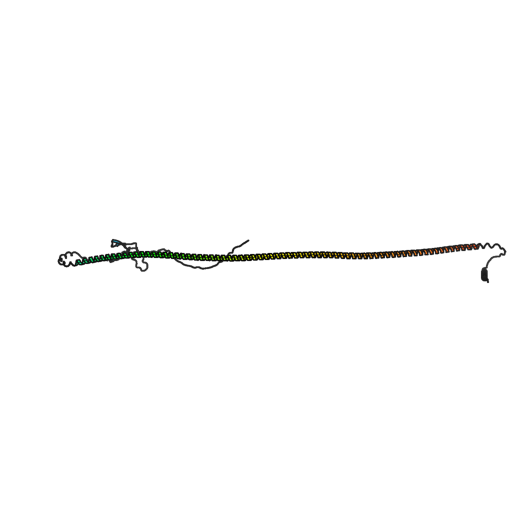8 ? 6.931 4.292 -22.666 1.00 95.75 268 VAL A N 1
ATOM 1966 C CA . VAL A 1 268 ? 8.398 4.145 -22.719 1.00 95.75 268 VAL A CA 1
ATOM 1967 C C . VAL A 1 268 ? 8.815 3.098 -23.752 1.00 95.75 268 VAL A C 1
ATOM 1969 O O . VAL A 1 268 ? 9.744 3.348 -24.519 1.00 95.75 268 VAL A O 1
ATOM 1972 N N . ARG A 1 269 ? 8.139 1.942 -23.806 1.00 95.69 269 ARG A N 1
ATOM 1973 C CA . ARG A 1 269 ? 8.424 0.897 -24.805 1.00 95.69 269 ARG A CA 1
ATOM 1974 C C . ARG A 1 269 ? 8.162 1.391 -26.224 1.00 95.69 269 ARG A C 1
ATOM 1976 O O . ARG A 1 269 ? 9.002 1.167 -27.092 1.00 95.69 269 ARG A O 1
ATOM 1983 N N . ASP A 1 270 ? 7.059 2.096 -26.442 1.00 95.81 270 ASP A N 1
ATOM 1984 C CA . ASP A 1 270 ? 6.700 2.647 -27.750 1.00 95.81 270 ASP A CA 1
ATOM 1985 C C . ASP A 1 270 ? 7.694 3.727 -28.187 1.00 95.81 270 ASP A C 1
ATOM 1987 O O . ASP A 1 270 ? 8.167 3.713 -29.322 1.00 95.81 270 ASP A O 1
ATOM 1991 N N . THR A 1 271 ? 8.102 4.604 -27.265 1.00 93.81 271 THR A N 1
ATOM 1992 C CA . THR A 1 271 ? 9.134 5.622 -27.527 1.00 93.81 271 THR A CA 1
ATOM 1993 C C . THR A 1 271 ? 10.485 4.978 -27.849 1.00 93.81 271 THR A C 1
ATOM 1995 O O . THR A 1 271 ? 11.151 5.367 -28.807 1.00 93.81 271 THR A O 1
ATOM 1998 N N . ALA A 1 272 ? 10.891 3.955 -27.089 1.00 94.25 272 ALA A N 1
ATOM 1999 C CA . ALA A 1 272 ? 12.128 3.216 -27.341 1.00 94.25 272 ALA A CA 1
ATOM 2000 C C . ALA A 1 272 ? 12.098 2.494 -28.698 1.00 94.25 272 ALA A C 1
ATOM 2002 O O . ALA A 1 272 ? 13.090 2.510 -29.428 1.00 94.25 272 ALA A O 1
ATOM 2003 N N . ARG A 1 273 ? 10.953 1.907 -29.063 1.00 95.25 273 ARG A N 1
ATOM 2004 C CA . ARG A 1 273 ? 10.744 1.285 -30.371 1.00 95.25 273 ARG A CA 1
ATOM 2005 C C . ARG A 1 273 ? 10.838 2.311 -31.498 1.00 95.25 273 ARG A C 1
ATOM 2007 O O . ARG A 1 273 ? 11.599 2.083 -32.432 1.00 95.25 273 ARG A O 1
ATOM 2014 N N . ALA A 1 274 ? 10.153 3.448 -31.376 1.00 94.56 274 ALA A N 1
ATOM 2015 C CA . ALA A 1 274 ? 10.210 4.531 -32.356 1.00 94.56 274 ALA A CA 1
ATOM 2016 C C . ALA A 1 274 ? 11.645 5.053 -32.547 1.00 94.56 274 ALA A C 1
ATOM 2018 O O . ALA A 1 274 ? 12.093 5.239 -33.676 1.00 94.56 274 ALA A O 1
ATOM 2019 N N . HIS A 1 275 ? 12.410 5.216 -31.461 1.00 95.19 275 HIS A N 1
ATOM 2020 C CA . HIS A 1 275 ? 13.824 5.585 -31.550 1.00 95.19 275 HIS A CA 1
ATOM 2021 C C . HIS A 1 275 ? 14.682 4.510 -32.221 1.00 95.19 275 HIS A C 1
ATOM 2023 O O . HIS A 1 275 ? 15.547 4.846 -33.026 1.00 95.19 275 HIS A O 1
ATOM 2029 N N . SER A 1 276 ? 14.455 3.230 -31.924 1.00 95.56 276 SER A N 1
ATOM 2030 C CA . SER A 1 276 ? 15.180 2.137 -32.579 1.00 95.56 276 SER A CA 1
ATOM 2031 C C . SER A 1 276 ? 14.885 2.075 -34.080 1.00 95.56 276 SER A C 1
ATOM 2033 O O . SER A 1 276 ? 15.798 1.839 -34.869 1.00 95.56 276 SER A O 1
ATOM 2035 N N . GLU A 1 277 ? 13.628 2.282 -34.475 1.00 96.88 277 GLU A N 1
ATOM 2036 C CA . GLU A 1 277 ? 13.206 2.336 -35.879 1.00 96.88 277 GLU A CA 1
ATOM 2037 C C . GLU A 1 277 ? 13.843 3.541 -36.593 1.00 96.88 277 GLU A C 1
ATOM 2039 O O . GLU A 1 277 ? 14.388 3.391 -37.687 1.00 96.88 277 GLU A O 1
ATOM 2044 N N . GLU A 1 278 ? 13.880 4.708 -35.943 1.00 96.56 278 GLU A N 1
ATOM 2045 C CA . GLU A 1 278 ? 14.524 5.916 -36.470 1.00 96.56 278 GLU A CA 1
ATOM 2046 C C . GLU A 1 278 ? 16.046 5.760 -36.621 1.00 96.56 278 GLU A C 1
ATOM 2048 O O . GLU A 1 278 ? 16.605 6.119 -37.658 1.00 96.56 278 GLU A O 1
ATOM 2053 N N . ILE A 1 279 ? 16.729 5.170 -35.633 1.00 96.25 279 ILE A N 1
ATOM 2054 C CA . ILE A 1 279 ? 18.164 4.852 -35.725 1.00 96.25 279 ILE A CA 1
ATOM 2055 C C . ILE A 1 279 ? 18.418 3.878 -36.881 1.00 96.25 279 ILE A C 1
ATOM 2057 O O . ILE A 1 279 ? 19.345 4.086 -37.664 1.00 96.25 279 ILE A O 1
ATOM 2061 N N . GLY A 1 280 ? 17.585 2.842 -37.027 1.00 96.56 280 GLY A N 1
ATOM 2062 C CA . GLY A 1 280 ? 17.669 1.900 -38.144 1.00 96.56 280 GLY A CA 1
ATOM 2063 C C . GLY A 1 280 ? 17.521 2.593 -39.501 1.00 96.56 280 GLY A C 1
ATOM 2064 O O . GLY A 1 280 ? 18.336 2.369 -40.399 1.00 96.56 280 GLY A O 1
ATOM 2065 N N . ARG A 1 281 ? 16.543 3.498 -39.624 1.00 97.31 281 ARG A N 1
ATOM 2066 C CA . ARG A 1 281 ? 16.319 4.317 -40.823 1.00 97.31 281 ARG A CA 1
ATOM 2067 C C . ARG A 1 281 ? 17.528 5.197 -41.145 1.00 97.31 281 ARG A C 1
ATOM 2069 O O . ARG A 1 281 ? 17.974 5.212 -42.289 1.00 97.31 281 ARG A O 1
ATOM 2076 N N . LEU A 1 282 ? 18.086 5.892 -40.154 1.00 96.50 282 LEU A N 1
ATOM 2077 C CA . LEU A 1 282 ? 19.267 6.743 -40.335 1.00 96.50 282 LEU A CA 1
ATOM 2078 C C . LEU A 1 282 ? 20.512 5.935 -40.723 1.00 96.50 282 LEU A C 1
ATOM 2080 O O . LEU A 1 282 ? 21.262 6.359 -41.600 1.00 96.50 282 LEU A O 1
ATOM 2084 N N . HIS A 1 283 ? 20.722 4.757 -40.129 1.00 96.81 283 HIS A N 1
ATOM 2085 C CA . HIS A 1 283 ? 21.812 3.861 -40.523 1.00 96.81 283 HIS A CA 1
ATOM 2086 C C . HIS A 1 283 ? 21.676 3.391 -41.971 1.00 96.81 283 HIS A C 1
ATOM 2088 O O . HIS A 1 283 ? 22.666 3.397 -42.702 1.00 96.81 283 HIS A O 1
ATOM 2094 N N . GLN A 1 284 ? 20.466 3.024 -42.401 1.00 97.56 284 GLN A N 1
ATOM 2095 C CA . GLN A 1 284 ? 20.213 2.647 -43.788 1.00 97.56 284 GLN A CA 1
ATOM 2096 C C . GLN A 1 284 ? 20.494 3.818 -44.741 1.00 97.56 284 GLN A C 1
ATOM 2098 O O . GLN A 1 284 ? 21.237 3.652 -45.704 1.00 97.56 284 GLN A O 1
ATOM 2103 N N . GLN A 1 285 ? 19.982 5.013 -44.433 1.00 96.38 285 GLN A N 1
ATOM 2104 C CA . GLN A 1 285 ? 20.229 6.217 -45.234 1.00 96.38 285 GLN A CA 1
ATOM 2105 C C . GLN A 1 285 ? 21.721 6.551 -45.331 1.00 96.38 285 GLN A C 1
ATOM 2107 O O . GLN A 1 285 ? 22.213 6.900 -46.402 1.00 96.38 285 GLN A O 1
ATOM 2112 N N . HIS A 1 286 ? 22.463 6.416 -44.230 1.00 95.81 286 HIS A N 1
ATOM 2113 C CA . HIS A 1 286 ? 23.905 6.636 -44.223 1.00 95.81 286 HIS A CA 1
ATOM 2114 C C . HIS A 1 286 ? 24.654 5.577 -45.047 1.00 95.81 286 HIS A C 1
ATOM 2116 O O . HIS A 1 286 ? 25.585 5.915 -45.775 1.00 95.81 286 HIS A O 1
ATOM 2122 N N . ALA A 1 287 ? 24.247 4.306 -44.971 1.00 96.25 287 ALA A N 1
ATOM 2123 C CA . ALA A 1 287 ? 24.829 3.235 -45.777 1.00 96.25 287 ALA A CA 1
ATOM 2124 C C . ALA A 1 287 ? 24.580 3.449 -47.281 1.00 96.25 287 ALA A C 1
ATOM 2126 O O . ALA A 1 287 ? 25.504 3.303 -48.079 1.00 96.25 287 ALA A O 1
ATOM 2127 N N . GLU A 1 288 ? 23.366 3.854 -47.660 1.00 97.12 288 GLU A N 1
ATOM 2128 C CA . GLU A 1 288 ? 23.007 4.199 -49.041 1.00 97.12 288 GLU A CA 1
ATOM 2129 C C . GLU A 1 288 ? 23.805 5.410 -49.546 1.00 97.12 288 GLU A C 1
ATOM 2131 O O . GLU A 1 288 ? 24.366 5.365 -50.641 1.00 97.12 288 GLU A O 1
ATOM 2136 N N . ALA A 1 289 ? 23.927 6.465 -48.733 1.00 95.56 289 ALA A N 1
ATOM 2137 C CA . ALA A 1 289 ? 24.720 7.645 -49.071 1.00 95.56 289 ALA A CA 1
ATOM 2138 C C . ALA A 1 289 ? 26.212 7.312 -49.241 1.00 95.56 289 ALA A C 1
ATOM 2140 O O . ALA A 1 289 ? 26.849 7.798 -50.177 1.00 95.56 289 ALA A O 1
ATOM 2141 N N . LEU A 1 290 ? 26.766 6.457 -48.375 1.00 97.31 290 LEU A N 1
ATOM 2142 C CA . LEU A 1 290 ? 28.153 6.005 -48.480 1.00 97.31 290 LEU A CA 1
ATOM 2143 C C . LEU A 1 290 ? 28.374 5.169 -49.746 1.00 97.31 290 LEU A C 1
ATOM 2145 O O . LEU A 1 290 ? 29.347 5.404 -50.459 1.00 97.31 290 LEU A O 1
ATOM 2149 N N . ALA A 1 291 ? 27.467 4.238 -50.049 1.00 96.62 291 ALA A N 1
ATOM 2150 C CA . ALA A 1 291 ? 27.540 3.420 -51.258 1.00 96.62 291 ALA A CA 1
ATOM 2151 C C . ALA A 1 291 ? 27.440 4.275 -52.533 1.00 96.62 291 ALA A C 1
ATOM 2153 O O . ALA A 1 291 ? 28.200 4.064 -53.477 1.00 96.62 291 ALA A O 1
ATOM 2154 N N . ALA A 1 292 ? 26.555 5.277 -52.549 1.00 95.81 292 ALA A N 1
ATOM 2155 C CA . ALA A 1 292 ? 26.440 6.221 -53.658 1.00 95.81 292 ALA A CA 1
ATOM 2156 C C . ALA A 1 292 ? 27.723 7.051 -53.838 1.00 95.81 292 ALA A C 1
ATOM 2158 O O . ALA A 1 292 ? 28.235 7.156 -54.951 1.00 95.81 292 ALA A O 1
ATOM 2159 N N . ALA A 1 293 ? 28.289 7.574 -52.745 1.00 94.31 293 ALA A N 1
ATOM 2160 C CA . ALA A 1 293 ? 29.537 8.334 -52.783 1.00 94.31 293 ALA A CA 1
ATOM 2161 C C . ALA A 1 293 ? 30.729 7.483 -53.255 1.00 94.31 293 ALA A C 1
ATOM 2163 O O . ALA A 1 293 ? 31.563 7.966 -54.021 1.00 94.31 293 ALA A O 1
ATOM 2164 N N . GLN A 1 294 ? 30.800 6.216 -52.833 1.00 96.75 294 GLN A N 1
ATOM 2165 C CA . GLN A 1 294 ? 31.804 5.261 -53.311 1.00 96.75 294 GLN A CA 1
ATOM 2166 C C . GLN A 1 294 ? 31.648 4.999 -54.812 1.00 96.75 294 GLN A C 1
ATOM 2168 O O . GLN A 1 294 ? 32.620 5.126 -55.550 1.00 96.75 294 GLN A O 1
ATOM 2173 N N . ALA A 1 295 ? 30.428 4.735 -55.285 1.00 96.69 295 ALA A N 1
ATOM 2174 C CA . ALA A 1 295 ? 30.166 4.508 -56.704 1.00 96.69 295 ALA A CA 1
ATOM 2175 C C . ALA A 1 295 ? 30.515 5.730 -57.577 1.00 96.69 295 ALA A C 1
ATOM 2177 O O . ALA A 1 295 ? 31.066 5.576 -58.670 1.00 96.69 295 ALA A O 1
ATOM 2178 N N . ASP A 1 296 ? 30.228 6.946 -57.106 1.00 96.00 296 ASP A N 1
ATOM 2179 C CA . ASP A 1 296 ? 30.599 8.180 -57.807 1.00 96.00 296 ASP A CA 1
ATOM 2180 C C . ASP A 1 296 ? 32.118 8.414 -57.805 1.00 96.00 296 ASP A C 1
ATOM 2182 O O . ASP A 1 296 ? 32.680 8.852 -58.817 1.00 96.00 296 ASP A O 1
ATOM 2186 N N . HIS A 1 297 ? 32.803 8.087 -56.705 1.00 95.38 297 HIS A N 1
ATOM 2187 C CA . HIS A 1 297 ? 34.262 8.139 -56.636 1.00 95.38 297 HIS A CA 1
ATOM 2188 C C . HIS A 1 297 ? 34.908 7.153 -57.614 1.00 95.38 297 HIS A C 1
ATOM 2190 O O . HIS A 1 297 ? 35.771 7.553 -58.398 1.00 95.38 297 HIS A O 1
ATOM 2196 N N . ASP A 1 298 ? 34.446 5.902 -57.625 1.00 95.94 298 ASP A N 1
ATOM 2197 C CA . ASP A 1 298 ? 34.938 4.855 -58.522 1.00 95.94 298 ASP A CA 1
ATOM 2198 C C . ASP A 1 298 ? 34.712 5.231 -59.991 1.00 95.94 298 ASP A C 1
ATOM 2200 O O . ASP A 1 298 ? 35.617 5.084 -60.815 1.00 95.94 298 ASP A O 1
ATOM 2204 N N . ARG A 1 299 ? 33.546 5.809 -60.320 1.00 96.44 299 ARG A N 1
ATOM 2205 C CA . ARG A 1 299 ? 33.266 6.345 -61.662 1.00 96.44 299 ARG A CA 1
ATOM 2206 C C . ARG A 1 299 ? 34.241 7.459 -62.035 1.00 96.44 299 ARG A C 1
ATOM 2208 O O . ARG A 1 299 ? 34.827 7.426 -63.113 1.00 96.44 299 ARG A O 1
ATOM 2215 N N . THR A 1 300 ? 34.454 8.421 -61.138 1.00 95.44 300 THR A N 1
ATOM 2216 C CA . THR A 1 300 ? 35.382 9.542 -61.364 1.00 95.44 300 THR A CA 1
ATOM 2217 C C . THR A 1 300 ? 36.814 9.047 -61.585 1.00 95.44 300 THR A C 1
ATOM 2219 O O . THR A 1 300 ? 37.539 9.564 -62.440 1.00 95.44 300 THR A O 1
ATOM 2222 N N . LEU A 1 301 ? 37.233 8.033 -60.825 1.00 96.50 301 LEU A N 1
ATOM 2223 C CA . LEU A 1 301 ? 38.550 7.420 -60.943 1.00 96.50 301 LEU A CA 1
ATOM 2224 C C . LEU A 1 301 ? 38.698 6.659 -62.266 1.00 96.50 301 LEU A C 1
ATOM 2226 O O . LEU A 1 301 ? 39.704 6.849 -62.950 1.00 96.50 301 LEU A O 1
ATOM 2230 N N . ALA A 1 302 ? 37.691 5.877 -62.662 1.00 96.19 302 ALA A N 1
ATOM 2231 C CA . ALA A 1 302 ? 37.658 5.191 -63.952 1.00 96.19 302 ALA A CA 1
ATOM 2232 C C . ALA A 1 302 ? 37.748 6.184 -65.121 1.00 96.19 302 ALA A C 1
ATOM 2234 O O . ALA A 1 302 ? 38.624 6.051 -65.973 1.00 96.19 302 ALA A O 1
ATOM 2235 N N . GLU A 1 303 ? 36.943 7.252 -65.107 1.00 96.69 303 GLU A N 1
ATOM 2236 C CA . GLU A 1 303 ? 37.000 8.301 -66.131 1.00 96.69 303 GLU A CA 1
ATOM 2237 C C . GLU A 1 303 ? 38.375 8.975 -66.205 1.00 96.69 303 GLU A C 1
ATOM 2239 O O . GLU A 1 303 ? 38.858 9.298 -67.292 1.00 96.69 303 GLU A O 1
ATOM 2244 N N . ARG A 1 304 ? 39.024 9.213 -65.059 1.00 97.19 304 ARG A N 1
ATOM 2245 C CA . ARG A 1 304 ? 40.375 9.785 -65.025 1.00 97.19 304 ARG A CA 1
ATOM 2246 C C . ARG A 1 304 ? 41.401 8.828 -65.633 1.00 97.19 304 ARG A C 1
ATOM 2248 O O . ARG A 1 304 ? 42.248 9.284 -66.400 1.00 97.19 304 ARG A O 1
ATOM 2255 N N . ILE A 1 305 ? 41.321 7.538 -65.308 1.00 96.56 305 ILE A N 1
ATOM 2256 C CA . ILE A 1 305 ? 42.190 6.499 -65.877 1.00 96.56 305 ILE A CA 1
ATOM 2257 C C . ILE A 1 305 ? 41.993 6.414 -67.391 1.00 96.56 305 ILE A C 1
ATOM 2259 O O . ILE A 1 305 ? 42.980 6.398 -68.120 1.00 96.56 305 ILE A O 1
ATOM 2263 N N . ASP A 1 306 ? 40.752 6.432 -67.877 1.00 96.38 306 ASP A N 1
ATOM 2264 C CA . ASP A 1 306 ? 40.458 6.354 -69.311 1.00 96.38 306 ASP A CA 1
ATOM 2265 C C . ASP A 1 306 ? 40.980 7.573 -70.080 1.00 96.38 306 ASP A C 1
ATOM 2267 O O . ASP A 1 306 ? 41.538 7.428 -71.173 1.00 96.38 306 ASP A O 1
ATOM 2271 N N . ARG A 1 307 ? 40.864 8.778 -69.505 1.00 96.31 307 ARG A N 1
ATOM 2272 C CA . ARG A 1 307 ? 41.454 9.997 -70.086 1.00 96.31 307 ARG A CA 1
ATOM 2273 C C . ARG A 1 307 ? 42.975 9.899 -70.162 1.00 96.31 307 ARG A C 1
ATOM 2275 O O . ARG A 1 307 ? 43.541 10.226 -71.203 1.00 96.31 307 ARG A O 1
ATOM 2282 N N . GLU A 1 308 ? 43.628 9.438 -69.096 1.00 97.12 308 GLU A N 1
ATOM 2283 C CA . GLU A 1 308 ? 45.087 9.287 -69.074 1.00 97.12 308 GLU A CA 1
ATOM 2284 C C . GLU A 1 308 ? 45.551 8.197 -70.045 1.00 97.12 308 GLU A C 1
ATOM 2286 O O . GLU A 1 308 ? 46.495 8.406 -70.799 1.00 97.12 308 GLU A O 1
ATOM 2291 N N . ARG A 1 309 ? 44.836 7.069 -70.114 1.00 95.75 309 ARG A N 1
ATOM 2292 C CA . ARG A 1 309 ? 45.087 6.008 -71.093 1.00 95.75 309 ARG A CA 1
ATOM 2293 C C . ARG A 1 309 ? 44.967 6.531 -72.520 1.00 95.75 309 ARG A C 1
ATOM 2295 O O . ARG A 1 309 ? 45.878 6.338 -73.314 1.00 95.75 309 ARG A O 1
ATOM 2302 N N . THR A 1 310 ? 43.890 7.256 -72.821 1.00 96.06 310 THR A N 1
ATOM 2303 C CA . THR A 1 310 ? 43.679 7.874 -74.139 1.00 96.06 310 THR A CA 1
ATOM 2304 C C . THR A 1 310 ? 44.800 8.855 -74.478 1.00 96.06 310 THR A C 1
ATOM 2306 O O . THR A 1 310 ? 45.288 8.874 -75.607 1.00 96.06 310 THR A O 1
ATOM 2309 N N . ARG A 1 311 ? 45.232 9.667 -73.508 1.00 96.94 311 ARG A N 1
ATOM 2310 C CA . ARG A 1 311 ? 46.354 10.593 -73.676 1.00 96.94 311 ARG A CA 1
ATOM 2311 C C . ARG A 1 311 ? 47.655 9.846 -73.979 1.00 96.94 311 ARG A C 1
ATOM 2313 O O . ARG A 1 311 ? 48.328 10.201 -74.943 1.00 96.94 311 ARG A O 1
ATOM 2320 N N . LEU A 1 312 ? 47.988 8.820 -73.197 1.00 95.81 312 LEU A N 1
ATOM 2321 C CA . LEU A 1 312 ? 49.187 8.003 -73.398 1.00 95.81 312 LEU A CA 1
ATOM 2322 C C . LEU A 1 312 ? 49.161 7.280 -74.752 1.00 95.81 312 LEU A C 1
ATOM 2324 O O . LEU A 1 312 ? 50.178 7.250 -75.439 1.00 95.81 312 LEU A O 1
ATOM 2328 N N . ASP A 1 313 ? 48.003 6.774 -75.182 1.00 95.94 313 ASP A N 1
ATOM 2329 C CA . ASP A 1 313 ? 47.835 6.162 -76.505 1.00 95.94 313 ASP A CA 1
ATOM 2330 C C . ASP A 1 313 ? 48.078 7.184 -77.632 1.00 95.94 313 ASP A C 1
ATOM 2332 O O . ASP A 1 313 ? 48.740 6.873 -78.624 1.00 95.94 313 ASP A O 1
ATOM 2336 N N . GLN A 1 314 ? 47.605 8.427 -77.479 1.00 95.88 314 GLN A N 1
ATOM 2337 C CA . GLN A 1 314 ? 47.878 9.509 -78.435 1.00 95.88 314 GLN A CA 1
ATOM 2338 C C . GLN A 1 314 ? 49.359 9.909 -78.460 1.00 95.88 314 GLN A C 1
ATOM 2340 O O . GLN A 1 314 ? 49.913 10.126 -79.539 1.00 95.88 314 GLN A O 1
ATOM 2345 N N . GLU A 1 315 ? 50.011 10.010 -77.298 1.00 95.56 315 GLU A N 1
ATOM 2346 C CA . GLU A 1 315 ? 51.451 10.282 -77.193 1.00 95.56 315 GLU A CA 1
ATOM 2347 C C . GLU A 1 315 ? 52.267 9.158 -77.857 1.00 95.56 315 GLU A C 1
ATOM 2349 O O . GLU A 1 315 ? 53.164 9.440 -78.655 1.00 95.56 315 GLU A O 1
ATOM 2354 N N . LEU A 1 316 ? 51.892 7.893 -77.634 1.00 95.88 316 LEU A N 1
ATOM 2355 C CA . LEU A 1 316 ? 52.510 6.731 -78.274 1.00 95.88 316 LEU A CA 1
ATOM 2356 C C . LEU A 1 316 ? 52.321 6.738 -79.798 1.00 95.88 316 LEU A C 1
ATOM 2358 O O . LEU A 1 316 ? 53.272 6.477 -80.538 1.00 95.88 316 LEU A O 1
ATOM 2362 N N . GLN A 1 317 ? 51.119 7.056 -80.289 1.00 95.19 317 GLN A N 1
ATOM 2363 C CA . GLN A 1 317 ? 50.851 7.176 -81.726 1.00 95.19 317 GLN A CA 1
ATOM 2364 C C . GLN A 1 317 ? 51.683 8.288 -82.371 1.00 95.19 317 GLN A C 1
ATOM 2366 O O . GLN A 1 317 ? 52.253 8.068 -83.441 1.00 95.19 317 GLN A O 1
ATOM 2371 N N . ARG A 1 318 ? 51.800 9.455 -81.718 1.00 95.81 318 ARG A N 1
ATOM 2372 C CA . ARG A 1 318 ? 52.650 10.563 -82.189 1.00 95.81 318 ARG A CA 1
ATOM 2373 C C . ARG A 1 318 ? 54.114 10.152 -82.251 1.00 95.81 318 ARG A C 1
ATOM 2375 O O . ARG A 1 318 ? 54.707 10.261 -83.317 1.00 95.81 318 ARG A O 1
ATOM 2382 N N . ALA A 1 319 ? 54.654 9.589 -81.170 1.00 93.44 319 ALA A N 1
ATOM 2383 C CA . ALA A 1 319 ? 56.038 9.119 -81.130 1.00 93.44 319 ALA A CA 1
ATOM 2384 C C . ALA A 1 319 ? 56.313 8.043 -82.199 1.00 93.44 319 ALA A C 1
ATOM 2386 O O . ALA A 1 319 ? 57.354 8.057 -82.855 1.00 93.44 319 ALA A O 1
ATOM 2387 N N . THR A 1 320 ? 55.358 7.137 -82.435 1.00 94.75 320 THR A N 1
ATOM 2388 C CA . THR A 1 320 ? 55.462 6.111 -83.487 1.00 94.75 320 THR A CA 1
ATOM 2389 C C . THR A 1 320 ? 55.461 6.732 -84.886 1.00 94.75 320 THR A C 1
ATOM 2391 O O . THR A 1 320 ? 56.246 6.320 -85.741 1.00 94.75 320 THR A O 1
ATOM 2394 N N . ALA A 1 321 ? 54.604 7.727 -85.131 1.00 94.06 321 ALA A N 1
ATOM 2395 C CA . ALA A 1 321 ? 54.536 8.439 -86.405 1.00 94.06 321 ALA A CA 1
ATOM 2396 C C . ALA A 1 321 ? 55.799 9.276 -86.663 1.00 94.06 321 ALA A C 1
ATOM 2398 O O . ALA A 1 321 ? 56.336 9.227 -87.767 1.00 94.06 321 ALA A O 1
ATOM 2399 N N . GLU A 1 322 ? 56.306 9.978 -85.647 1.00 93.88 322 GLU A N 1
ATOM 2400 C CA . GLU A 1 322 ? 57.576 10.713 -85.690 1.00 93.88 322 GLU A CA 1
ATOM 2401 C C . GLU A 1 322 ? 58.740 9.770 -85.994 1.00 93.88 322 GLU A C 1
ATOM 2403 O O . GLU A 1 322 ? 59.505 10.014 -86.924 1.00 93.88 322 GLU A O 1
ATOM 2408 N N . HIS A 1 323 ? 58.824 8.635 -85.295 1.00 93.19 323 HIS A N 1
ATOM 2409 C CA . HIS A 1 323 ? 59.849 7.626 -85.552 1.00 93.19 323 HIS A CA 1
ATOM 2410 C C . HIS A 1 323 ? 59.740 7.036 -86.969 1.00 93.19 323 HIS A C 1
ATOM 2412 O O . HIS A 1 323 ? 60.751 6.823 -87.639 1.00 93.19 323 HIS A O 1
ATOM 2418 N N . ALA A 1 324 ? 58.527 6.774 -87.467 1.00 93.12 324 ALA A N 1
ATOM 2419 C CA . ALA A 1 324 ? 58.323 6.302 -88.835 1.00 93.12 324 ALA A CA 1
ATOM 2420 C C . ALA A 1 324 ? 58.721 7.360 -89.880 1.00 93.12 324 ALA A C 1
ATOM 2422 O O . ALA A 1 324 ? 59.340 7.011 -90.888 1.00 93.12 324 ALA A O 1
ATOM 2423 N N . ALA A 1 325 ? 58.397 8.632 -89.636 1.00 93.19 325 ALA A N 1
ATOM 2424 C CA . ALA A 1 325 ? 58.784 9.753 -90.486 1.00 93.19 325 ALA A CA 1
ATOM 2425 C C . ALA A 1 325 ? 60.308 9.935 -90.513 1.00 93.19 325 ALA A C 1
ATOM 2427 O O . ALA A 1 325 ? 60.881 10.031 -91.597 1.00 93.19 325 ALA A O 1
ATOM 2428 N N . GLU A 1 326 ? 60.966 9.883 -89.353 1.00 93.94 326 GLU A N 1
ATOM 2429 C CA . GLU A 1 326 ? 62.424 9.978 -89.238 1.00 93.94 326 GLU A CA 1
ATOM 2430 C C . GLU A 1 326 ? 63.113 8.799 -89.932 1.00 93.94 326 GLU A C 1
ATOM 2432 O O . GLU A 1 326 ? 64.021 8.984 -90.739 1.00 93.94 326 GLU A O 1
ATOM 2437 N N . ARG A 1 327 ? 62.614 7.572 -89.737 1.00 94.12 327 ARG A N 1
ATOM 2438 C CA . ARG A 1 327 ? 63.106 6.394 -90.463 1.00 94.12 327 ARG A CA 1
ATOM 2439 C C . ARG A 1 327 ? 62.972 6.563 -91.979 1.00 94.12 327 ARG A C 1
ATOM 2441 O O . ARG A 1 327 ? 63.897 6.220 -92.716 1.00 94.12 327 ARG A O 1
ATOM 2448 N N . ASN A 1 328 ? 61.834 7.065 -92.462 1.00 92.38 328 ASN A N 1
ATOM 2449 C CA . ASN A 1 328 ? 61.614 7.293 -93.893 1.00 92.38 328 ASN A CA 1
ATOM 2450 C C . ASN A 1 328 ? 62.542 8.389 -94.436 1.00 92.38 328 ASN A C 1
ATOM 2452 O O . ASN A 1 328 ? 63.084 8.229 -95.528 1.00 92.38 328 ASN A O 1
ATOM 2456 N N . ARG A 1 329 ? 62.768 9.460 -93.665 1.00 94.75 329 ARG A N 1
ATOM 2457 C CA . ARG A 1 329 ? 63.731 10.517 -93.988 1.00 94.75 329 ARG A CA 1
ATOM 2458 C C . ARG A 1 329 ? 65.143 9.954 -94.119 1.00 94.75 329 ARG A C 1
ATOM 2460 O O . ARG A 1 329 ? 65.751 10.127 -95.169 1.00 94.75 329 ARG A O 1
ATOM 2467 N N . LEU A 1 330 ? 65.622 9.222 -93.114 1.00 92.81 330 LEU A N 1
ATOM 2468 C CA . LEU A 1 330 ? 66.944 8.587 -93.135 1.00 92.81 330 LEU A CA 1
ATOM 2469 C C . LEU A 1 330 ? 67.084 7.594 -94.298 1.00 92.81 330 LEU A C 1
ATOM 2471 O O . LEU A 1 330 ? 68.135 7.516 -94.929 1.00 92.81 330 LEU A O 1
ATOM 2475 N N . THR A 1 331 ? 66.015 6.865 -94.631 1.00 93.81 331 THR A N 1
ATOM 2476 C CA . THR A 1 331 ? 65.994 5.970 -95.801 1.00 93.81 331 THR A CA 1
ATOM 2477 C C . THR A 1 331 ? 66.119 6.762 -97.107 1.00 93.81 331 THR A C 1
ATOM 2479 O O . THR A 1 331 ? 66.906 6.393 -97.976 1.00 93.81 331 THR A O 1
ATOM 2482 N N . ALA A 1 332 ? 65.395 7.877 -97.240 1.00 91.62 332 ALA A N 1
ATOM 2483 C CA . ALA A 1 332 ? 65.470 8.745 -98.412 1.00 91.62 332 ALA A CA 1
ATOM 2484 C C . ALA A 1 332 ? 66.845 9.424 -98.551 1.00 91.62 332 ALA A C 1
ATOM 2486 O O . ALA A 1 332 ? 67.366 9.507 -99.665 1.00 91.62 332 ALA A O 1
ATOM 2487 N N . GLU A 1 333 ? 67.445 9.866 -97.442 1.00 92.81 333 GLU A N 1
ATOM 2488 C CA . GLU A 1 333 ? 68.813 10.399 -97.390 1.00 92.81 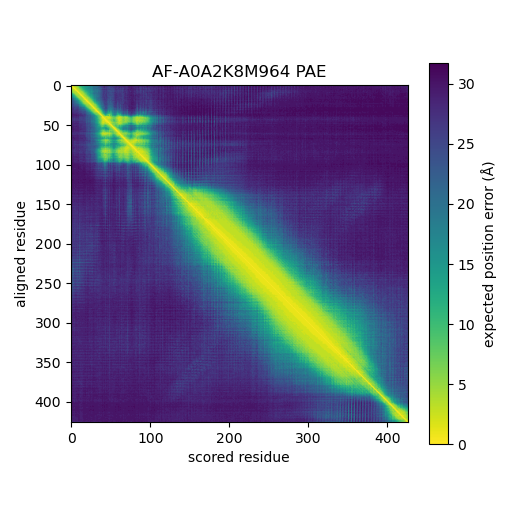333 GLU A CA 1
ATOM 2489 C C . GLU A 1 333 ? 69.834 9.330 -97.816 1.00 92.81 333 GLU A C 1
ATOM 2491 O O . GLU A 1 333 ? 70.698 9.602 -98.652 1.00 92.81 333 GLU A O 1
ATOM 2496 N N . LEU A 1 334 ? 69.686 8.088 -97.337 1.00 92.25 334 LEU A N 1
ATOM 2497 C CA . LEU A 1 334 ? 70.535 6.961 -97.732 1.00 92.25 334 LEU A CA 1
ATOM 2498 C C . LEU A 1 334 ? 70.405 6.631 -99.228 1.00 92.25 334 LEU A C 1
ATOM 2500 O O . LEU A 1 334 ? 71.411 6.408 -99.903 1.00 92.25 334 LEU A O 1
ATOM 2504 N N . ASP A 1 335 ? 69.188 6.615 -99.772 1.00 90.62 335 ASP A N 1
ATOM 2505 C CA . ASP A 1 335 ? 68.959 6.359 -101.197 1.00 90.62 335 ASP A CA 1
ATOM 2506 C C . ASP A 1 335 ? 69.461 7.508 -102.082 1.00 90.62 335 ASP A C 1
ATOM 2508 O O . ASP A 1 335 ? 69.983 7.263 -103.172 1.00 90.62 335 ASP A O 1
ATOM 2512 N N . ALA A 1 336 ? 69.350 8.759 -101.626 1.00 89.75 336 ALA A N 1
ATOM 2513 C CA . ALA A 1 336 ? 69.950 9.907 -102.301 1.00 89.75 336 ALA A CA 1
ATOM 2514 C C . ALA A 1 336 ? 71.482 9.802 -102.317 1.00 89.75 336 ALA A C 1
ATOM 2516 O O . ALA A 1 336 ? 72.080 9.950 -103.384 1.00 89.75 336 ALA A O 1
ATOM 2517 N N . ALA A 1 337 ? 72.103 9.455 -101.184 1.00 90.00 337 ALA A N 1
ATOM 2518 C CA . ALA A 1 337 ? 73.542 9.218 -101.095 1.00 90.00 337 ALA A CA 1
ATOM 2519 C C . ALA A 1 337 ? 73.993 8.074 -102.020 1.00 90.00 337 ALA A C 1
ATOM 2521 O O . ALA A 1 337 ? 74.984 8.214 -102.732 1.00 90.00 337 ALA A O 1
ATOM 2522 N N . ARG A 1 338 ? 73.231 6.972 -102.095 1.00 90.38 338 ARG A N 1
ATOM 2523 C CA . ARG A 1 338 ? 73.493 5.864 -103.035 1.00 90.38 338 ARG A CA 1
ATOM 2524 C C . ARG A 1 338 ? 73.384 6.289 -104.496 1.00 90.38 338 ARG A C 1
ATOM 2526 O O . ARG A 1 338 ? 74.220 5.885 -105.298 1.00 90.38 338 ARG A O 1
ATOM 2533 N N . ARG A 1 339 ? 72.370 7.083 -104.859 1.00 89.56 339 ARG A N 1
ATOM 2534 C CA . ARG A 1 339 ? 72.223 7.614 -106.226 1.00 89.56 339 ARG A CA 1
ATOM 2535 C C . ARG A 1 339 ? 73.359 8.566 -106.589 1.00 89.56 339 ARG A C 1
ATOM 2537 O O . ARG A 1 339 ? 73.861 8.460 -107.701 1.00 89.56 339 ARG A O 1
ATOM 2544 N N . SER A 1 340 ? 73.771 9.434 -105.663 1.00 90.75 340 SER A N 1
ATOM 2545 C CA . SER A 1 340 ? 74.941 10.305 -105.838 1.00 90.75 340 SER A CA 1
ATOM 2546 C C . SER A 1 340 ? 76.197 9.472 -106.059 1.00 90.75 340 SER A C 1
ATOM 2548 O O . SER A 1 340 ? 76.831 9.608 -107.092 1.00 90.75 340 SER A O 1
ATOM 2550 N N . ALA A 1 341 ? 76.476 8.507 -105.176 1.00 85.25 341 ALA A N 1
ATOM 2551 C CA . ALA A 1 341 ? 77.629 7.621 -105.314 1.00 85.25 341 ALA A CA 1
ATOM 2552 C C . ALA A 1 341 ? 77.606 6.815 -106.626 1.00 85.25 341 ALA A C 1
ATOM 2554 O O . ALA A 1 341 ? 78.648 6.586 -107.233 1.00 85.25 341 ALA A O 1
ATOM 2555 N N . ALA A 1 342 ? 76.427 6.391 -107.094 1.00 87.44 342 ALA A N 1
ATOM 2556 C CA . ALA A 1 342 ? 76.282 5.722 -108.385 1.00 87.44 342 ALA A CA 1
ATOM 2557 C C . ALA A 1 342 ? 76.513 6.668 -109.577 1.00 87.44 342 ALA A C 1
ATOM 2559 O O . ALA A 1 342 ? 77.030 6.224 -110.602 1.00 87.44 342 ALA A O 1
ATOM 2560 N N . ALA A 1 343 ? 76.127 7.942 -109.468 1.00 85.50 343 ALA A N 1
ATOM 2561 C CA . ALA A 1 343 ? 76.422 8.964 -110.469 1.00 85.50 343 ALA A CA 1
ATOM 2562 C C . ALA A 1 343 ? 77.924 9.280 -110.502 1.00 85.50 343 ALA A C 1
ATOM 2564 O O . ALA A 1 343 ? 78.515 9.198 -111.575 1.00 85.50 343 ALA A O 1
ATOM 2565 N N . ASP A 1 344 ? 78.548 9.491 -109.340 1.00 85.00 344 ASP A N 1
ATOM 2566 C CA . ASP A 1 344 ? 79.994 9.705 -109.205 1.00 85.00 344 ASP A CA 1
ATOM 2567 C C . ASP A 1 344 ? 80.776 8.511 -109.780 1.00 85.00 344 ASP A C 1
ATOM 2569 O O . ASP A 1 344 ? 81.739 8.681 -110.525 1.00 85.00 344 ASP A O 1
ATOM 2573 N N . ALA A 1 345 ? 80.329 7.277 -109.511 1.00 83.06 345 ALA A N 1
ATOM 2574 C CA . ALA A 1 345 ? 80.932 6.072 -110.079 1.00 83.06 345 ALA A CA 1
ATOM 2575 C C . ALA A 1 345 ? 80.785 5.994 -111.611 1.00 83.06 345 ALA A C 1
ATOM 2577 O O . ALA A 1 345 ? 81.697 5.517 -112.290 1.00 83.06 345 ALA A O 1
ATOM 2578 N N . ARG A 1 346 ? 79.659 6.457 -112.176 1.00 85.69 346 ARG A N 1
ATOM 2579 C CA . ARG A 1 346 ? 79.469 6.543 -113.636 1.00 85.69 346 ARG A CA 1
ATOM 2580 C C . ARG A 1 346 ? 80.363 7.610 -114.253 1.00 85.69 346 ARG A C 1
ATOM 2582 O O . ARG A 1 346 ? 81.016 7.317 -115.247 1.00 85.69 346 ARG A O 1
ATOM 2589 N N . GLU A 1 347 ? 80.441 8.790 -113.651 1.00 86.94 347 GLU A N 1
ATOM 2590 C CA . GLU A 1 347 ? 81.324 9.872 -114.095 1.00 86.94 347 GLU A CA 1
ATOM 2591 C C . GLU A 1 347 ? 82.795 9.432 -114.063 1.00 86.94 347 GLU A C 1
ATOM 2593 O O . GLU A 1 347 ? 83.538 9.629 -115.029 1.00 86.94 347 GLU A O 1
ATOM 2598 N N . GLN A 1 348 ? 83.212 8.738 -113.000 1.00 83.19 348 GLN A N 1
ATOM 2599 C CA . GLN A 1 348 ? 84.540 8.128 -112.923 1.00 83.19 348 GLN A CA 1
ATOM 2600 C C . GLN A 1 348 ? 84.750 7.079 -114.020 1.00 83.19 348 GLN A C 1
ATOM 2602 O O . GLN A 1 348 ? 85.801 7.074 -114.658 1.00 83.19 348 GLN A O 1
ATOM 2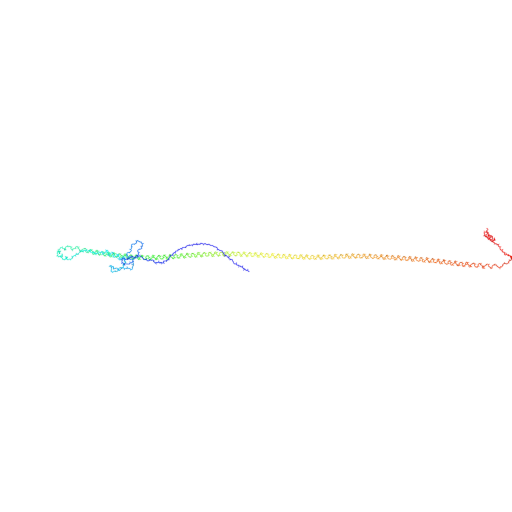607 N N . ALA A 1 349 ? 83.767 6.214 -114.290 1.00 83.00 349 ALA A N 1
ATOM 2608 C CA . ALA A 1 349 ? 83.859 5.219 -115.360 1.00 83.00 349 ALA A CA 1
ATOM 2609 C C . ALA A 1 349 ? 83.941 5.861 -116.758 1.00 83.00 349 ALA A C 1
ATOM 2611 O O . ALA A 1 349 ? 84.711 5.398 -117.600 1.00 83.00 349 ALA A O 1
ATOM 2612 N N . GLU A 1 350 ? 83.197 6.939 -117.008 1.00 85.06 350 GLU A N 1
ATOM 2613 C CA . GLU A 1 350 ? 83.264 7.716 -118.249 1.00 85.06 350 GLU A CA 1
ATOM 2614 C C . GLU A 1 350 ? 84.615 8.413 -118.406 1.00 85.06 350 GLU A C 1
ATOM 2616 O O . GLU A 1 350 ? 85.200 8.359 -119.489 1.00 85.06 350 GLU A O 1
ATOM 2621 N N . THR A 1 351 ? 85.144 8.986 -117.322 1.00 84.12 351 THR A N 1
ATOM 2622 C CA . THR A 1 351 ? 86.476 9.604 -117.280 1.00 84.12 351 THR A CA 1
ATOM 2623 C C . THR A 1 351 ? 87.565 8.570 -117.560 1.00 84.12 351 THR A C 1
ATOM 2625 O O . THR A 1 351 ? 88.406 8.782 -118.430 1.00 84.12 351 THR A O 1
ATOM 2628 N N . ILE A 1 352 ? 87.517 7.406 -116.904 1.00 82.69 352 ILE A N 1
ATOM 2629 C CA . ILE A 1 352 ? 88.428 6.281 -117.173 1.00 82.69 352 ILE A CA 1
ATOM 2630 C C . ILE A 1 352 ? 88.287 5.815 -118.629 1.00 82.69 352 ILE A C 1
ATOM 2632 O O . ILE A 1 352 ? 89.284 5.571 -119.305 1.00 82.69 352 ILE A O 1
ATOM 2636 N N . GLY A 1 353 ? 87.060 5.723 -119.146 1.00 80.62 353 GLY A N 1
ATOM 2637 C CA . GLY A 1 353 ? 86.795 5.382 -120.542 1.00 80.62 353 GLY A CA 1
ATOM 2638 C C . GLY A 1 353 ? 87.369 6.403 -121.528 1.00 80.62 353 GLY A C 1
ATOM 2639 O O . GLY A 1 353 ? 87.927 6.013 -122.554 1.00 80.62 353 GLY A O 1
ATOM 2640 N N . ALA A 1 354 ? 87.269 7.700 -121.227 1.00 78.31 354 ALA A N 1
ATOM 2641 C CA . ALA A 1 354 ? 87.858 8.777 -122.018 1.00 78.31 354 ALA A CA 1
ATOM 2642 C C . ALA A 1 354 ? 89.389 8.717 -121.996 1.00 78.31 354 ALA A C 1
ATOM 2644 O O . ALA A 1 354 ? 89.998 8.704 -123.064 1.00 78.31 354 ALA A O 1
ATOM 2645 N N . LEU A 1 355 ? 89.994 8.555 -120.816 1.00 80.38 355 LEU A N 1
ATOM 2646 C CA . LEU A 1 355 ? 91.439 8.374 -120.658 1.00 80.38 355 LEU A CA 1
ATOM 2647 C C . LEU A 1 355 ? 91.945 7.137 -121.414 1.00 80.38 355 LEU A C 1
ATOM 2649 O O . LEU A 1 355 ? 92.972 7.203 -122.081 1.00 80.38 355 LEU A O 1
ATOM 2653 N N . ASN A 1 356 ? 91.205 6.024 -121.398 1.00 78.50 356 ASN A N 1
ATOM 2654 C CA . ASN A 1 356 ? 91.549 4.830 -122.177 1.00 78.50 356 ASN A CA 1
ATOM 2655 C C . ASN A 1 356 ? 91.448 5.062 -123.692 1.00 78.50 356 ASN A C 1
ATOM 2657 O O . ASN A 1 356 ? 92.272 4.543 -124.445 1.00 78.50 356 ASN A O 1
ATOM 2661 N N . ARG A 1 357 ? 90.468 5.847 -124.163 1.00 82.38 357 ARG A N 1
ATOM 2662 C CA . ARG A 1 357 ? 90.379 6.243 -125.579 1.00 82.38 357 ARG A CA 1
ATOM 2663 C C . ARG A 1 357 ? 91.523 7.168 -125.981 1.00 82.38 357 ARG A C 1
ATOM 2665 O O . ARG A 1 357 ? 92.078 6.986 -127.059 1.00 82.38 357 ARG A O 1
ATOM 2672 N N . GLU A 1 358 ? 91.898 8.122 -125.132 1.00 77.56 358 GLU A N 1
ATOM 2673 C CA . GLU A 1 358 ? 93.062 8.987 -125.355 1.00 77.56 358 GLU A CA 1
ATOM 2674 C C . GLU A 1 358 ? 94.364 8.187 -125.375 1.00 77.56 358 GLU A C 1
ATOM 2676 O O . GLU A 1 358 ? 95.187 8.386 -126.270 1.00 77.56 358 GLU A O 1
ATOM 2681 N N . LEU A 1 359 ? 94.517 7.233 -124.453 1.00 76.38 359 LEU A N 1
ATOM 2682 C CA . LEU A 1 359 ? 95.635 6.296 -124.428 1.00 76.38 359 LEU A CA 1
ATOM 2683 C C . LEU A 1 359 ? 95.671 5.448 -125.707 1.00 76.38 359 LEU A C 1
ATOM 2685 O O . LEU A 1 359 ? 96.733 5.316 -126.314 1.00 76.38 359 LEU A O 1
ATOM 2689 N N . GLY A 1 360 ? 94.519 4.940 -126.156 1.00 75.19 360 GLY A N 1
ATOM 2690 C CA . GLY A 1 360 ? 94.353 4.226 -127.426 1.00 75.19 360 GLY A CA 1
ATOM 2691 C C . GLY A 1 360 ? 94.728 5.080 -128.642 1.00 75.19 360 GLY A C 1
ATOM 2692 O O . GLY A 1 360 ? 95.487 4.655 -129.508 1.00 75.19 360 GLY A O 1
ATOM 2693 N N . ALA A 1 361 ? 94.267 6.330 -128.695 1.00 73.38 361 ALA A N 1
ATOM 2694 C CA . ALA A 1 361 ? 94.617 7.272 -129.756 1.00 73.38 361 ALA A CA 1
ATOM 2695 C C . ALA A 1 361 ? 96.103 7.666 -129.720 1.00 73.38 361 ALA A C 1
ATOM 2697 O O . ALA A 1 361 ? 96.714 7.905 -130.761 1.00 73.38 361 ALA A O 1
ATOM 2698 N N . ALA A 1 362 ? 96.710 7.750 -128.535 1.00 70.62 362 ALA A N 1
ATOM 2699 C CA . ALA A 1 362 ? 98.146 7.956 -128.381 1.00 70.62 362 ALA A CA 1
ATOM 2700 C C . ALA A 1 362 ? 98.948 6.735 -128.863 1.00 70.62 362 ALA A C 1
ATOM 2702 O O . ALA A 1 362 ? 99.940 6.913 -129.563 1.00 70.62 362 ALA A O 1
ATOM 2703 N N . THR A 1 363 ? 98.490 5.511 -128.579 1.00 73.25 363 THR A N 1
ATOM 2704 C CA . THR A 1 363 ? 99.131 4.280 -129.079 1.00 73.25 363 THR A CA 1
ATOM 2705 C C . THR A 1 363 ? 98.996 4.132 -130.591 1.00 73.25 363 THR A C 1
ATOM 2707 O O . THR A 1 363 ? 99.974 3.792 -131.246 1.00 73.25 363 THR A O 1
ATOM 2710 N N . VAL A 1 364 ? 97.840 4.461 -131.176 1.00 72.38 364 VAL A N 1
ATOM 2711 C CA . VAL A 1 364 ? 97.663 4.484 -132.640 1.00 72.38 364 VAL A CA 1
ATOM 2712 C C . VAL A 1 364 ? 98.547 5.550 -133.290 1.00 72.38 364 VAL A C 1
ATOM 2714 O O . VAL A 1 364 ? 99.172 5.275 -134.308 1.00 72.38 364 VAL A O 1
ATOM 2717 N N . ARG A 1 365 ? 98.667 6.746 -132.696 1.00 70.88 365 ARG A N 1
ATOM 2718 C CA . ARG A 1 365 ? 99.611 7.774 -133.174 1.00 70.88 365 ARG A CA 1
ATOM 2719 C C . ARG A 1 365 ? 101.066 7.316 -133.075 1.00 70.88 365 ARG A C 1
ATOM 2721 O O . ARG A 1 365 ? 101.837 7.595 -133.984 1.00 70.88 365 ARG A O 1
ATOM 2728 N N . ALA A 1 366 ? 101.430 6.591 -132.018 1.00 63.16 366 ALA A N 1
ATOM 2729 C CA . ALA A 1 366 ? 102.756 5.993 -131.896 1.00 63.16 366 ALA A CA 1
ATOM 2730 C C . ALA A 1 366 ? 102.996 4.914 -132.968 1.00 63.16 366 ALA A C 1
ATOM 2732 O O . ALA A 1 366 ? 104.051 4.912 -133.591 1.00 63.16 366 ALA A O 1
ATOM 2733 N N . ALA A 1 367 ? 102.007 4.060 -133.253 1.00 64.19 367 ALA A N 1
ATOM 2734 C CA . ALA A 1 367 ? 102.087 3.057 -134.317 1.00 64.19 367 ALA A CA 1
ATOM 2735 C C . ALA A 1 367 ? 102.158 3.688 -135.723 1.00 64.19 367 ALA A C 1
ATOM 2737 O O . ALA A 1 367 ? 102.929 3.233 -136.565 1.00 64.19 367 ALA A O 1
ATOM 2738 N N . ALA A 1 368 ? 101.410 4.767 -135.973 1.00 63.75 368 ALA A N 1
ATOM 2739 C CA . ALA A 1 368 ? 101.474 5.526 -137.223 1.00 63.75 368 ALA A CA 1
ATOM 2740 C C . ALA A 1 368 ? 102.833 6.222 -137.403 1.00 63.75 368 ALA A C 1
ATOM 2742 O O . ALA A 1 368 ? 103.399 6.169 -138.488 1.00 63.75 368 ALA A O 1
ATOM 2743 N N . ALA A 1 369 ? 103.406 6.786 -136.335 1.00 59.91 369 ALA A N 1
ATOM 2744 C CA . ALA A 1 369 ? 104.759 7.344 -136.362 1.00 59.91 369 ALA A CA 1
ATOM 2745 C C . ALA A 1 369 ? 105.838 6.272 -136.621 1.00 59.91 369 ALA A C 1
ATOM 2747 O O . ALA A 1 369 ? 106.843 6.554 -137.273 1.00 59.91 369 ALA A O 1
ATOM 2748 N N . GLU A 1 370 ? 105.624 5.041 -136.148 1.00 63.50 370 GLU A N 1
ATOM 2749 C CA . GLU A 1 370 ? 106.491 3.899 -136.461 1.00 63.50 370 GLU A CA 1
ATOM 2750 C C . GLU A 1 370 ? 106.349 3.477 -137.938 1.00 63.50 370 GLU A C 1
ATOM 2752 O O . GLU A 1 370 ? 107.344 3.228 -138.613 1.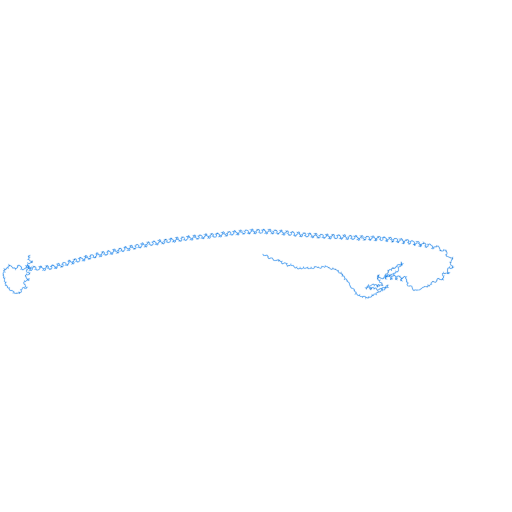00 63.50 370 GLU A O 1
ATOM 2757 N N . THR A 1 371 ? 105.131 3.528 -138.487 1.00 60.12 371 THR A N 1
ATOM 2758 C CA . THR A 1 371 ? 104.857 3.252 -139.912 1.00 60.12 371 THR A CA 1
ATOM 2759 C C . THR A 1 371 ? 105.446 4.339 -140.830 1.00 60.12 371 THR A C 1
ATOM 2761 O O . THR A 1 371 ? 105.982 4.040 -141.896 1.00 60.12 371 THR A O 1
ATOM 2764 N N . ASP A 1 372 ? 105.423 5.608 -140.412 1.00 59.88 372 ASP A N 1
ATOM 2765 C CA . ASP A 1 372 ? 106.067 6.717 -141.132 1.00 59.88 372 ASP A CA 1
ATOM 2766 C C . ASP A 1 372 ? 107.601 6.605 -141.121 1.00 59.88 372 ASP A C 1
ATOM 2768 O O . ASP A 1 372 ? 108.254 6.971 -142.102 1.00 59.88 372 ASP A O 1
ATOM 2772 N N . ARG A 1 373 ? 108.197 6.031 -140.064 1.00 57.78 373 ARG A N 1
ATOM 2773 C CA . ARG A 1 373 ? 109.627 5.669 -140.064 1.00 57.78 373 ARG A CA 1
ATOM 2774 C C . ARG A 1 373 ? 109.942 4.561 -141.064 1.00 57.78 373 ARG A C 1
ATOM 2776 O O . ARG A 1 373 ? 110.944 4.665 -141.771 1.00 57.78 373 ARG A O 1
ATOM 2783 N N . GLU A 1 374 ? 109.105 3.531 -141.149 1.00 61.12 374 GLU A N 1
ATOM 2784 C CA . GLU A 1 374 ? 109.283 2.434 -142.111 1.00 61.12 374 GLU A CA 1
ATOM 2785 C C . GLU A 1 374 ? 109.126 2.918 -143.566 1.00 61.12 374 GLU A C 1
ATOM 2787 O O . GLU A 1 374 ? 109.935 2.570 -144.431 1.00 61.12 374 GLU A O 1
ATOM 2792 N N . ASN A 1 375 ? 108.176 3.820 -143.834 1.00 57.44 375 ASN A N 1
ATOM 2793 C CA . ASN A 1 375 ? 107.982 4.430 -145.155 1.00 57.44 375 ASN A CA 1
ATOM 2794 C C . ASN A 1 375 ? 109.120 5.395 -145.547 1.00 57.44 375 ASN A C 1
ATOM 2796 O O . ASN A 1 375 ? 109.536 5.424 -146.710 1.00 57.44 375 ASN A O 1
ATOM 2800 N N . ALA A 1 376 ? 109.682 6.146 -144.592 1.00 57.12 376 ALA A N 1
ATOM 2801 C CA . ALA A 1 376 ? 110.853 6.995 -144.826 1.00 57.12 376 ALA A CA 1
ATOM 2802 C C . ALA A 1 376 ? 112.119 6.176 -145.156 1.00 57.12 376 ALA A C 1
ATOM 2804 O O . ALA A 1 376 ? 112.937 6.605 -145.973 1.00 57.12 376 ALA A O 1
ATOM 2805 N N . ALA A 1 377 ? 112.261 4.973 -144.589 1.00 56.34 377 ALA A N 1
ATOM 2806 C CA . ALA A 1 377 ? 113.340 4.047 -144.938 1.00 56.34 377 ALA A CA 1
ATOM 2807 C C . ALA A 1 377 ? 113.181 3.463 -146.359 1.00 56.34 377 ALA A C 1
ATOM 2809 O O . ALA A 1 377 ? 114.176 3.292 -147.066 1.00 56.34 377 ALA A O 1
ATOM 2810 N N . ALA A 1 378 ? 111.946 3.225 -146.819 1.00 55.88 378 ALA A N 1
ATOM 2811 C CA . ALA A 1 378 ? 111.656 2.736 -148.171 1.00 55.88 378 ALA A CA 1
ATOM 2812 C C . ALA A 1 378 ? 111.863 3.803 -149.271 1.00 55.88 378 ALA A C 1
ATOM 2814 O O . ALA A 1 378 ? 112.357 3.487 -150.356 1.00 55.88 378 ALA A O 1
ATOM 2815 N N . ALA A 1 379 ? 111.567 5.080 -148.994 1.00 56.16 379 ALA A N 1
ATOM 2816 C CA . ALA A 1 379 ? 111.756 6.186 -149.944 1.00 56.16 379 ALA A CA 1
ATOM 2817 C C . ALA A 1 379 ? 113.241 6.486 -150.263 1.00 56.16 379 ALA A C 1
ATOM 2819 O O . ALA A 1 379 ? 113.567 6.911 -151.372 1.00 56.16 379 ALA A O 1
ATOM 2820 N N . LEU A 1 380 ? 114.159 6.202 -149.331 1.00 59.41 380 LEU A N 1
ATOM 2821 C CA . LEU A 1 380 ? 115.609 6.333 -149.540 1.00 59.41 380 LEU A CA 1
ATOM 2822 C C . LEU A 1 380 ? 116.205 5.222 -150.426 1.00 59.41 380 LEU A C 1
ATOM 2824 O O . LEU A 1 380 ? 117.250 5.431 -151.043 1.00 59.41 380 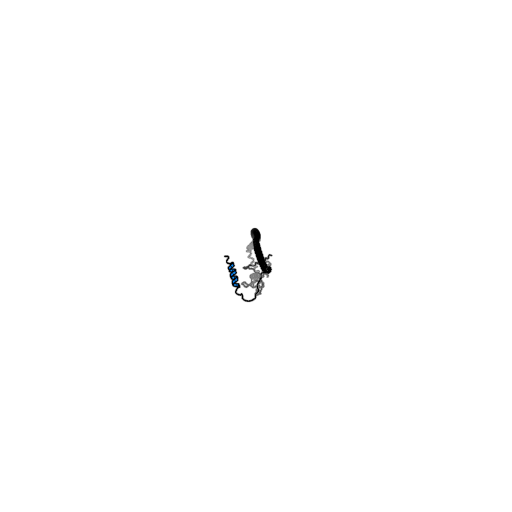LEU A O 1
ATOM 2828 N N . ALA A 1 381 ? 115.542 4.067 -150.544 1.00 57.06 381 ALA A N 1
ATOM 2829 C CA . ALA A 1 381 ? 115.993 2.967 -151.398 1.00 57.06 381 ALA A CA 1
ATOM 2830 C C . ALA A 1 381 ? 115.645 3.182 -152.887 1.00 57.06 381 ALA A C 1
ATOM 2832 O O . ALA A 1 381 ? 116.424 2.786 -153.751 1.00 57.06 381 ALA A O 1
ATOM 2833 N N . GLY A 1 382 ? 114.534 3.866 -153.199 1.00 54.31 382 GLY A N 1
ATOM 2834 C CA . GLY A 1 382 ? 114.095 4.135 -154.580 1.00 54.31 382 GLY A CA 1
ATOM 2835 C C . GLY A 1 382 ? 114.880 5.234 -155.316 1.00 54.31 382 GLY A C 1
ATOM 2836 O O . GLY A 1 382 ? 115.007 5.192 -156.536 1.00 54.31 382 GLY A O 1
ATOM 2837 N N . LEU A 1 383 ? 115.474 6.188 -154.590 1.00 57.38 383 LEU A N 1
ATOM 2838 C CA . LEU A 1 383 ? 116.283 7.280 -155.164 1.00 57.38 383 LEU A CA 1
ATOM 2839 C C . LEU A 1 383 ? 117.688 6.840 -155.615 1.00 57.38 383 LEU A C 1
ATOM 2841 O O . LEU A 1 383 ? 118.331 7.540 -156.394 1.00 57.38 383 LEU A O 1
ATOM 2845 N N . ARG A 1 384 ? 118.159 5.671 -155.164 1.00 55.78 384 ARG A N 1
ATOM 2846 C CA . ARG A 1 384 ? 119.474 5.118 -155.522 1.00 55.78 384 ARG A CA 1
ATOM 2847 C C . ARG A 1 384 ? 119.462 4.354 -156.852 1.00 55.78 384 ARG A C 1
ATOM 2849 O O . ARG A 1 384 ? 120.496 4.273 -157.498 1.00 55.78 384 ARG A O 1
ATOM 2856 N N . THR A 1 385 ? 118.307 3.850 -157.287 1.00 57.09 385 THR A N 1
ATOM 2857 C CA . THR A 1 385 ? 118.170 3.028 -158.506 1.00 57.09 385 THR A CA 1
ATOM 2858 C C . THR A 1 385 ? 117.950 3.864 -159.777 1.00 57.09 385 THR A C 1
ATOM 2860 O O . THR A 1 385 ? 118.286 3.416 -160.863 1.00 57.09 385 THR A O 1
ATOM 2863 N N . GLY A 1 386 ? 117.458 5.106 -159.667 1.00 50.56 386 GLY A N 1
ATOM 2864 C CA . GLY A 1 386 ? 117.235 6.001 -160.819 1.00 50.56 386 GLY A CA 1
ATOM 2865 C C . GLY A 1 386 ? 118.468 6.782 -161.307 1.00 50.56 386 GLY A C 1
ATOM 2866 O O . GLY A 1 386 ? 118.402 7.442 -162.340 1.00 50.56 386 GLY A O 1
ATOM 2867 N N . LEU A 1 387 ? 119.590 6.727 -160.581 1.00 53.25 387 LEU A N 1
ATOM 2868 C CA . LEU A 1 387 ? 120.824 7.473 -160.884 1.00 53.25 387 LEU A CA 1
ATOM 2869 C C . LEU A 1 387 ? 121.847 6.672 -161.718 1.00 53.25 387 LEU A C 1
ATOM 2871 O O . LEU A 1 387 ? 122.819 7.255 -162.192 1.00 53.25 387 LEU A O 1
ATOM 2875 N N . GLU A 1 388 ? 121.623 5.373 -161.946 1.00 54.53 388 GLU A N 1
ATOM 2876 C CA . GLU A 1 388 ? 122.533 4.490 -162.703 1.00 54.53 388 GLU A CA 1
ATOM 2877 C C . GLU A 1 388 ? 122.137 4.303 -164.188 1.00 54.53 388 GLU A C 1
ATOM 2879 O O . GLU A 1 388 ? 122.950 3.828 -164.973 1.00 54.53 388 GLU A O 1
ATOM 2884 N N . GLU A 1 389 ? 120.946 4.743 -164.621 1.00 51.09 389 GLU A N 1
ATOM 2885 C CA . GLU A 1 389 ? 120.416 4.471 -165.978 1.00 51.09 389 GLU A CA 1
ATOM 2886 C C . GLU A 1 389 ? 120.588 5.614 -167.008 1.00 51.09 389 GLU A C 1
ATOM 2888 O O . GLU A 1 389 ? 120.329 5.409 -168.191 1.00 51.09 389 GLU A O 1
ATOM 2893 N N . LEU A 1 390 ? 121.069 6.806 -166.615 1.00 47.28 390 LEU A N 1
ATOM 2894 C CA . LEU A 1 390 ? 121.210 7.970 -167.522 1.00 47.28 390 LEU A CA 1
ATOM 2895 C C . LEU A 1 390 ? 122.661 8.352 -167.883 1.00 47.28 390 LEU A C 1
ATOM 2897 O O . LEU A 1 390 ? 122.898 9.403 -168.478 1.00 47.28 390 LEU A O 1
ATOM 2901 N N . ILE A 1 391 ? 123.637 7.493 -167.569 1.00 49.75 391 ILE A N 1
ATOM 2902 C CA . ILE A 1 391 ? 125.052 7.654 -167.949 1.00 49.75 391 ILE A CA 1
ATOM 2903 C C . ILE A 1 391 ? 125.471 6.471 -168.838 1.00 49.75 391 ILE A C 1
ATOM 2905 O O . ILE A 1 391 ? 126.197 5.593 -168.388 1.00 49.75 391 ILE A O 1
ATOM 2909 N N . SER A 1 392 ? 125.003 6.415 -170.095 1.00 42.16 392 SER A N 1
ATOM 2910 C CA . SER A 1 392 ? 125.612 5.563 -171.140 1.00 42.16 392 SER A CA 1
ATOM 2911 C C . SER A 1 392 ? 125.133 5.881 -172.574 1.00 42.16 392 SER A C 1
ATOM 2913 O O . SER A 1 392 ? 124.710 4.954 -173.258 1.00 42.16 392 SER A O 1
ATOM 2915 N N . ASP A 1 393 ? 125.198 7.140 -173.063 1.00 37.44 393 ASP A N 1
ATOM 2916 C CA . ASP A 1 393 ? 125.241 7.357 -174.537 1.00 37.44 393 ASP A CA 1
ATOM 2917 C C . ASP A 1 393 ? 125.738 8.718 -175.097 1.00 37.44 393 ASP A C 1
ATOM 2919 O O . ASP A 1 393 ? 125.329 9.138 -176.178 1.00 37.44 393 ASP A O 1
ATOM 2923 N N . ILE A 1 394 ? 126.691 9.413 -174.454 1.00 37.50 394 ILE A N 1
ATOM 2924 C CA . ILE A 1 394 ? 127.537 10.385 -175.188 1.00 37.50 394 ILE A CA 1
ATOM 2925 C C . ILE A 1 394 ? 129.008 10.159 -174.838 1.00 37.50 394 ILE A C 1
ATOM 2927 O O . ILE A 1 394 ? 129.475 10.506 -173.756 1.00 37.50 394 ILE A O 1
ATOM 2931 N N . ALA A 1 395 ? 129.738 9.585 -175.794 1.00 34.78 395 ALA A N 1
ATOM 2932 C CA . ALA A 1 395 ? 131.180 9.400 -175.762 1.00 34.78 395 ALA A CA 1
ATOM 2933 C C . ALA A 1 395 ? 131.887 10.480 -176.599 1.00 34.78 395 ALA A C 1
ATOM 2935 O O . ALA A 1 395 ? 131.691 10.540 -177.810 1.00 34.78 395 ALA A O 1
ATOM 2936 N N . VAL A 1 396 ? 132.768 11.271 -175.974 1.00 32.41 396 VAL A N 1
ATOM 2937 C CA . VAL A 1 396 ? 133.921 11.940 -176.618 1.00 32.41 396 VAL A CA 1
ATOM 2938 C C . VAL A 1 396 ? 135.090 11.948 -175.607 1.00 32.41 396 VAL A C 1
ATOM 2940 O O . VAL A 1 396 ? 134.831 12.130 -174.418 1.00 32.41 396 VAL A O 1
ATOM 2943 N N . PRO A 1 397 ? 136.358 11.700 -176.010 1.00 41.97 397 PRO A N 1
ATOM 2944 C CA . PRO A 1 397 ? 137.368 11.154 -175.101 1.00 41.97 397 PRO A CA 1
ATOM 2945 C C . PRO A 1 397 ? 138.482 12.128 -174.667 1.00 41.97 397 PRO A C 1
ATOM 2947 O O . PRO A 1 397 ? 138.745 13.127 -175.334 1.00 41.97 397 PRO A O 1
ATOM 2950 N N . ARG A 1 398 ? 139.232 11.635 -173.660 1.00 27.67 398 ARG A N 1
ATOM 2951 C CA . ARG A 1 398 ? 140.654 11.850 -173.275 1.00 27.67 398 ARG A CA 1
ATOM 2952 C C . ARG A 1 398 ? 140.937 12.796 -172.095 1.00 27.67 398 ARG A C 1
ATOM 2954 O O . ARG A 1 398 ? 140.215 13.769 -171.936 1.00 27.67 398 ARG A O 1
ATOM 2961 N N . PRO A 1 399 ? 142.084 12.641 -171.392 1.00 38.88 399 PRO A N 1
ATOM 2962 C CA . PRO A 1 399 ? 143.015 11.505 -171.289 1.00 38.88 399 PRO A CA 1
ATOM 2963 C C . PRO A 1 399 ? 143.278 11.067 -169.832 1.00 38.88 399 PRO A C 1
ATOM 2965 O O . PRO A 1 399 ? 142.916 11.732 -168.866 1.00 38.88 399 PRO A O 1
ATOM 2968 N N . GLU A 1 400 ? 143.944 9.921 -169.712 1.00 31.08 400 GLU A N 1
ATOM 2969 C CA . GLU A 1 400 ? 144.628 9.440 -168.512 1.00 31.08 400 GLU A CA 1
ATOM 2970 C C . GLU A 1 400 ? 145.573 10.507 -167.938 1.00 31.08 400 GLU A C 1
ATOM 2972 O O . GLU A 1 400 ? 146.288 11.140 -168.709 1.00 31.08 400 GLU A O 1
ATOM 2977 N N . THR A 1 401 ? 145.635 10.633 -166.607 1.00 33.16 401 THR A N 1
ATOM 2978 C CA . THR A 1 401 ? 146.883 10.416 -165.849 1.00 33.16 401 THR A CA 1
ATOM 2979 C C . THR A 1 401 ? 146.675 10.507 -164.331 1.00 33.16 401 THR A C 1
ATOM 2981 O O . THR A 1 401 ? 146.142 11.484 -163.818 1.00 33.16 401 THR A O 1
ATOM 2984 N N . SER A 1 402 ? 147.167 9.457 -163.663 1.00 34.22 402 SER A N 1
ATOM 2985 C CA . SER A 1 402 ? 147.937 9.429 -162.406 1.00 34.22 402 SER A CA 1
ATOM 2986 C C . SER A 1 402 ? 147.424 10.144 -161.141 1.00 34.22 402 SER A C 1
ATOM 2988 O O . SER A 1 402 ? 147.461 11.363 -161.022 1.00 34.22 402 SER A O 1
ATOM 2990 N N . GLN A 1 403 ? 147.111 9.302 -160.146 1.00 45.09 403 GLN A N 1
ATOM 2991 C CA . GLN A 1 403 ? 147.283 9.470 -158.687 1.00 45.09 403 GLN A CA 1
ATOM 2992 C C . GLN A 1 403 ? 148.503 10.329 -158.261 1.00 45.09 403 GLN A C 1
ATOM 2994 O O . GLN A 1 403 ? 149.433 10.450 -159.060 1.00 45.09 403 GLN A O 1
ATOM 2999 N N . PRO A 1 404 ? 148.692 10.676 -156.964 1.00 50.41 404 PRO A N 1
ATOM 3000 C CA . PRO A 1 404 ? 147.785 10.883 -155.817 1.00 50.41 404 PRO A CA 1
ATOM 3001 C C . PRO A 1 404 ? 148.119 12.195 -155.038 1.00 50.41 404 PRO A C 1
ATOM 3003 O O . PRO A 1 404 ? 149.073 12.889 -155.361 1.00 50.41 404 PRO A O 1
ATOM 3006 N N . ALA A 1 405 ? 147.395 12.437 -153.935 1.00 39.31 405 ALA A N 1
ATOM 3007 C CA . ALA A 1 405 ? 147.688 13.383 -152.842 1.00 39.31 405 ALA A CA 1
ATOM 3008 C C . ALA A 1 405 ? 147.344 14.878 -153.046 1.00 39.31 405 ALA A C 1
ATOM 3010 O O . ALA A 1 405 ? 147.624 15.488 -154.068 1.00 39.31 405 ALA A O 1
ATOM 3011 N N . ASP A 1 406 ? 146.745 15.429 -151.986 1.00 42.59 406 ASP A N 1
ATOM 3012 C CA . ASP A 1 406 ? 146.503 16.844 -151.678 1.00 42.59 406 ASP A CA 1
ATOM 3013 C C . ASP A 1 406 ? 145.532 17.647 -152.555 1.00 42.59 406 ASP A C 1
ATOM 3015 O O . ASP A 1 406 ? 145.923 18.449 -153.395 1.00 42.59 406 ASP A O 1
ATOM 3019 N N . VAL A 1 407 ? 144.239 17.583 -152.209 1.00 42.00 407 VAL A N 1
ATOM 3020 C CA . VAL A 1 407 ? 143.351 18.760 -152.302 1.00 42.00 407 VAL A CA 1
ATOM 3021 C C . VAL A 1 407 ? 142.492 18.837 -151.037 1.00 42.00 407 VAL A C 1
ATOM 3023 O O . VAL A 1 407 ? 141.294 18.565 -15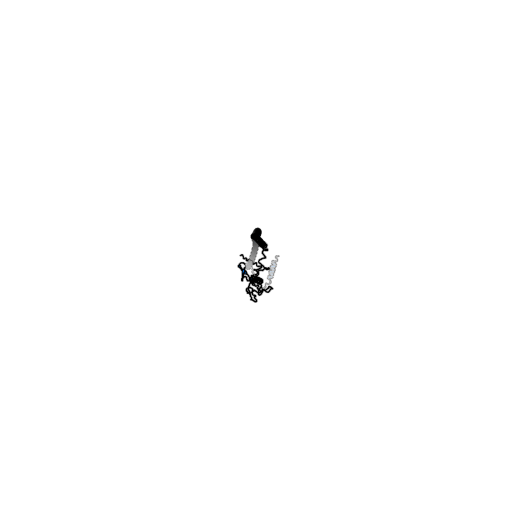1.041 1.00 42.00 407 VAL A O 1
ATOM 3026 N N . ALA A 1 408 ? 143.140 19.197 -149.927 1.00 46.59 408 ALA A N 1
ATOM 3027 C CA . ALA A 1 408 ? 142.478 19.615 -148.693 1.00 46.59 408 ALA A CA 1
ATOM 3028 C C . ALA A 1 408 ? 142.063 21.103 -148.699 1.00 46.59 408 ALA A C 1
ATOM 3030 O O . ALA A 1 408 ? 141.306 21.502 -147.825 1.00 46.59 408 ALA A O 1
ATOM 3031 N N . ASP A 1 409 ? 142.447 21.915 -149.693 1.00 43.44 409 ASP A N 1
ATOM 3032 C CA . ASP A 1 409 ? 142.217 23.375 -149.648 1.00 43.44 409 ASP A CA 1
ATOM 3033 C C . ASP A 1 409 ? 141.428 23.966 -150.838 1.00 43.44 409 ASP A C 1
ATOM 3035 O O . ASP A 1 409 ? 141.177 25.168 -150.886 1.00 43.44 409 ASP A O 1
ATOM 3039 N N . GLY A 1 410 ? 140.945 23.143 -151.778 1.00 45.84 410 GLY A N 1
ATOM 3040 C CA . GLY A 1 410 ? 140.232 23.620 -152.980 1.00 45.84 410 GLY A CA 1
ATOM 3041 C C . GLY A 1 410 ? 138.703 23.696 -152.870 1.00 45.84 410 GLY A C 1
ATOM 3042 O O . GLY A 1 410 ? 138.068 24.521 -153.525 1.00 45.84 410 GLY A O 1
ATOM 3043 N N . THR A 1 411 ? 138.073 22.872 -152.028 1.00 49.66 411 THR A N 1
ATOM 3044 C CA . THR A 1 411 ? 136.603 22.711 -152.048 1.00 49.66 411 THR A CA 1
ATOM 3045 C C . THR A 1 411 ? 135.860 23.718 -151.164 1.00 49.66 411 THR A C 1
ATOM 3047 O O . THR A 1 411 ? 134.677 23.975 -151.389 1.00 49.66 411 THR A O 1
ATOM 3050 N N . ARG A 1 412 ? 136.545 24.362 -150.204 1.00 52.97 412 ARG A N 1
ATOM 3051 C CA . ARG A 1 412 ? 135.976 25.468 -149.404 1.00 52.97 412 ARG A CA 1
ATOM 3052 C C . ARG A 1 412 ? 135.843 26.780 -150.187 1.00 52.97 412 ARG A C 1
ATOM 3054 O O . ARG A 1 412 ? 135.003 27.593 -149.824 1.00 52.97 412 ARG A O 1
ATOM 3061 N N . ALA A 1 413 ? 136.587 26.961 -151.281 1.00 55.69 413 ALA A N 1
ATOM 3062 C CA . ALA A 1 413 ? 136.445 28.124 -152.162 1.00 55.69 413 ALA A CA 1
ATOM 3063 C C . ALA A 1 413 ? 135.336 27.946 -153.222 1.00 55.69 413 ALA A C 1
ATOM 3065 O O . ALA A 1 413 ? 134.721 28.924 -153.635 1.00 55.69 413 ALA A O 1
ATOM 3066 N N . TRP A 1 414 ? 135.009 26.705 -153.611 1.00 56.84 414 TRP A N 1
ATOM 3067 C CA . TRP A 1 414 ? 133.964 26.429 -154.609 1.00 56.84 414 TRP A CA 1
ATOM 3068 C C . TRP A 1 414 ? 132.537 26.579 -154.052 1.00 56.84 414 TRP A C 1
ATOM 3070 O O . TRP A 1 414 ? 131.670 27.138 -154.720 1.00 56.84 414 TRP A O 1
ATOM 3080 N N . PHE A 1 415 ? 132.290 26.179 -152.798 1.00 55.53 415 PHE A N 1
ATOM 3081 C CA . PHE A 1 415 ? 130.982 26.410 -152.164 1.00 55.53 415 PHE A CA 1
ATOM 3082 C C . PHE A 1 415 ? 130.737 27.883 -151.796 1.00 55.53 415 PHE A C 1
ATOM 3084 O O . PHE A 1 415 ? 129.589 28.325 -151.806 1.00 55.53 415 PHE A O 1
ATOM 3091 N N . ALA A 1 416 ? 131.796 28.661 -151.544 1.00 57.97 416 ALA A N 1
ATOM 3092 C CA . ALA A 1 416 ? 131.686 30.102 -151.320 1.00 57.97 416 ALA A CA 1
ATOM 3093 C C . ALA A 1 416 ? 131.362 30.884 -152.614 1.00 57.97 416 ALA A C 1
ATOM 3095 O O . ALA A 1 416 ? 130.679 31.901 -152.540 1.00 57.97 416 ALA A O 1
ATOM 3096 N N . ASP A 1 417 ? 131.755 30.384 -153.795 1.00 53.78 417 ASP A N 1
ATOM 3097 C CA . ASP A 1 417 ? 131.397 30.977 -155.100 1.00 53.78 417 ASP A CA 1
ATOM 3098 C C . ASP A 1 417 ? 129.999 30.537 -155.599 1.00 53.78 417 ASP A C 1
ATOM 3100 O O . ASP A 1 417 ? 129.320 31.294 -156.287 1.00 53.78 417 ASP A O 1
ATOM 3104 N N . GLN A 1 418 ? 129.501 29.354 -155.208 1.00 53.94 418 GLN A N 1
ATOM 3105 C CA . GLN A 1 418 ? 128.161 28.886 -155.612 1.00 53.94 418 GLN A CA 1
ATOM 3106 C C . GLN A 1 418 ? 127.006 29.502 -154.802 1.00 53.94 418 GLN A C 1
ATOM 3108 O O . GLN A 1 418 ? 125.912 29.661 -155.338 1.00 53.94 418 GLN A O 1
ATOM 3113 N N . LEU A 1 419 ? 127.230 29.911 -153.548 1.00 51.28 419 LEU A N 1
ATOM 3114 C CA . LEU A 1 419 ? 126.195 30.583 -152.744 1.00 51.28 419 LEU A CA 1
ATOM 3115 C C . LEU A 1 419 ? 126.210 32.114 -152.881 1.00 51.28 419 LEU A C 1
ATOM 3117 O O . LEU A 1 419 ? 125.163 32.735 -152.728 1.00 51.28 419 LEU A O 1
ATOM 3121 N N . ALA A 1 420 ? 127.339 32.710 -153.282 1.00 55.00 420 ALA A N 1
ATOM 3122 C CA . ALA A 1 420 ? 127.382 34.106 -153.723 1.00 55.00 420 ALA A CA 1
ATOM 3123 C C . ALA A 1 420 ? 126.639 34.323 -155.061 1.00 55.00 420 ALA A C 1
ATOM 3125 O O . ALA A 1 420 ? 126.092 35.394 -155.284 1.00 55.00 420 ALA A O 1
ATOM 3126 N N . ARG A 1 421 ? 126.527 33.298 -155.923 1.00 52.31 421 ARG A N 1
ATOM 3127 C CA . ARG A 1 421 ? 125.774 33.373 -157.195 1.00 52.31 421 ARG A CA 1
ATOM 3128 C C . ARG A 1 421 ? 124.274 33.071 -157.083 1.00 52.31 421 ARG A C 1
ATOM 3130 O O . ARG A 1 421 ? 123.552 33.279 -158.050 1.00 52.31 421 ARG A O 1
ATOM 3137 N N . LEU A 1 422 ? 123.798 32.606 -155.926 1.00 53.09 422 LEU A N 1
ATOM 3138 C CA . LEU A 1 422 ? 122.366 32.391 -155.653 1.00 53.09 422 LEU A CA 1
ATOM 3139 C C . LEU A 1 422 ? 121.747 33.485 -154.765 1.00 53.09 422 LEU A C 1
ATOM 3141 O O . LEU A 1 422 ? 120.548 33.434 -154.494 1.00 53.09 422 LEU A O 1
ATOM 3145 N N . LEU A 1 423 ? 122.546 34.476 -154.351 1.00 49.03 423 LEU A N 1
ATOM 3146 C CA . LEU A 1 423 ? 122.091 35.675 -153.642 1.00 49.03 423 LEU A CA 1
ATOM 3147 C C . LEU A 1 423 ? 122.115 36.964 -154.479 1.00 49.03 423 LEU A C 1
ATOM 3149 O O . LEU A 1 423 ? 121.637 37.961 -153.966 1.00 49.03 423 LEU A O 1
ATOM 3153 N N . ASP A 1 424 ? 122.542 36.930 -155.747 1.00 45.03 424 ASP A N 1
ATOM 3154 C CA . ASP A 1 424 ? 122.511 38.088 -156.658 1.00 45.03 424 ASP A CA 1
ATOM 3155 C C . ASP A 1 424 ? 121.956 37.664 -158.032 1.00 45.03 424 ASP A C 1
ATOM 3157 O O . ASP A 1 424 ? 122.658 37.343 -158.995 1.00 45.03 424 ASP A O 1
ATOM 3161 N N . THR A 1 425 ? 120.626 37.609 -158.110 1.00 39.09 425 THR A N 1
ATOM 3162 C CA . THR A 1 425 ? 119.930 38.138 -159.284 1.00 39.09 425 THR A CA 1
ATOM 3163 C C . THR A 1 425 ? 118.973 39.221 -158.797 1.00 39.09 425 THR A C 1
ATOM 3165 O O . THR A 1 425 ? 117.879 38.896 -158.325 1.00 39.09 425 THR A O 1
ATOM 3168 N N . PRO A 1 426 ? 119.336 40.497 -158.965 1.00 44.06 426 PRO A N 1
ATOM 3169 C CA . PRO A 1 426 ? 120.678 41.041 -159.189 1.00 44.06 426 PRO A CA 1
ATOM 3170 C C . PRO A 1 426 ? 121.405 41.439 -157.907 1.00 44.06 426 PRO A C 1
ATOM 3172 O O . PRO A 1 426 ? 120.731 41.938 -156.976 1.00 44.06 426 PRO A O 1
#